Protein AF-A0A957HIB3-F1 (afdb_monomer)

Mean predicted aligned error: 6.77 Å

Solvent-accessible surface area (backbone atoms only — not comparable to full-atom values): 23074 Å² total; per-residue (Å²): 86,80,35,64,48,79,49,78,46,76,41,35,94,92,53,54,43,75,49,61,43,98,76,71,80,49,52,33,64,32,60,22,37,37,30,52,65,9,29,39,39,36,28,23,27,36,40,35,18,8,5,25,82,41,59,37,91,84,81,63,48,74,47,74,10,15,31,36,31,40,57,87,63,65,95,88,56,86,56,47,29,42,39,35,32,50,23,37,36,29,23,8,52,20,24,33,29,34,32,35,49,81,42,42,57,60,35,43,82,41,65,39,32,29,42,78,22,73,33,33,27,37,36,29,48,51,45,72,92,59,55,27,60,56,60,31,69,46,69,61,38,54,60,44,69,30,40,32,33,76,38,36,42,38,30,24,61,8,38,44,36,40,36,51,45,27,27,42,25,27,25,63,53,21,33,40,36,18,20,70,61,2,34,36,41,34,58,27,36,93,92,31,38,25,35,40,28,13,73,81,72,39,69,88,43,23,10,22,24,40,38,17,54,28,9,40,31,40,35,27,22,27,35,44,34,15,18,10,24,87,70,86,60,100,64,43,15,28,30,36,40,59,32,57,44,90,96,54,58,31,38,43,28,55,22,36,44,29,43,17,60,18,22,52,31,34,33,15,34,45,43,40,41,33,48,48,73,43,73,32,38,36,43,80,28,70,30,37,27,35,37,36,33,38,42,92,93,68,48,86,11,42,49,73,44,51,29,66,44,61,40,45,52,59,52,66,29,42,35,40,34,71,74,17,44,33,31,37,62,92,24,40,43,36,34,27,41,46,19,30,41,25,18,42,69,82,15,36,47,31,30,54,38,9,36,40,42,29,49,30,35,80,92,28,38,17,36,38,36,21,74,79,72,78,50,60,40,41,12,50,24,37,39,34,32,32,36,38,36,40,33,31,18,25,36,35,31,19,5,28,31,25,33,36,34,44,32,22,31,34,44,38,28,56,24,39,31,26,36,6,48,30,23,17,28,36,33,42,62,44,70,79,47,55,42,40,40,31,62,24,33,29,24,71,25,65,44,30,21,35,34,34,62,24,88,60,66,32,42,41,27,38,30,24,15,74,30,58,62,21,27,12,76,80,43,92,22,81,13,30,22,36,44,67,42,63,45,45,82,59,48,30,63,60,84,70,65,74,75,49,72,80,76,80,80,71,89,83,83,86,86,131

Radius of gyration: 29.53 Å; Cα contacts (8 Å, |Δi|>4): 1724; chains: 1; bounding box: 70×35×91 Å

pLDDT: mean 91.03, std 12.32, range [32.72, 98.94]

Sequence (512 aa):
IIVEGKIVAIGTAVSAITFTSVTDSGPGEWPGFLFWDGVGHFEHVAIRNGGEVVLDPINGWPRSGANINVSYIPPDLNNSNLILRDVQIQGSNGFGMSLPTNLFNQSELDNVTFTENITNRVQLITSVSFPITTNVTLSAQPGLEGYEFEGGLVMDTGTLILEPGVTLFCASEAGIVMQNGGHLTAVGTPENPITFTTVTDTAVNRWGGIFFWDGSAELVNTRIRFAGADVGQQAVSALHVYEVPDGQESILENSVIEGSGGYVIAVEVDNLHQLRLQNNQFINNAMNRILLLPDIDGGDGRLAGSANLPGQQGLESYELLAPGLAVPTGMTLTVGSGATMMSGSGVGLRIAGGHLEAVGTQNAPVQFTSVADSGLGEWSGLQLGEGTAVFDHAEVRFGVDNLVVSGTAVSLQNSQIHSASSNGILVNSNGTPAFTIANSCVFNNGGAGVRNENATQIDARNVWWGDASGPSGIGPGSGDALVGNALFEPWLEDDLCMAISYRLYLPGVLNR

Nearest PDB structures (foldseek):
  8jle-assembly1_A  TM=2.235E-01  e=7.142E+00  Homo sapiens

Structure (mmCIF, N/CA/C/O backbone):
data_AF-A0A957HIB3-F1
#
_entry.id   AF-A0A957HIB3-F1
#
loop_
_atom_site.group_PDB
_atom_site.id
_atom_site.type_symbol
_atom_site.label_atom_id
_atom_site.label_alt_id
_atom_site.label_comp_id
_atom_site.label_asym_id
_atom_site.label_entity_id
_atom_site.label_seq_id
_atom_site.pdbx_PDB_ins_code
_atom_site.Cartn_x
_atom_site.Cartn_y
_atom_site.Cartn_z
_atom_site.occupancy
_atom_site.B_iso_or_equiv
_atom_site.auth_seq_id
_atom_site.auth_comp_id
_atom_site.auth_asym_id
_atom_site.auth_atom_id
_atom_site.pdbx_PDB_model_num
ATOM 1 N N . ILE A 1 1 ? -22.355 2.692 40.878 1.00 87.06 1 ILE A N 1
ATOM 2 C CA . ILE A 1 1 ? -21.645 1.816 41.843 1.00 87.06 1 ILE A CA 1
ATOM 3 C C . ILE A 1 1 ? -20.151 2.027 41.650 1.00 87.06 1 ILE A C 1
ATOM 5 O O . ILE A 1 1 ? -19.713 1.957 40.512 1.00 87.06 1 ILE A O 1
ATOM 9 N N . ILE A 1 2 ? -19.398 2.336 42.707 1.00 87.38 2 ILE A N 1
ATOM 10 C CA . ILE A 1 2 ? -17.929 2.429 42.653 1.00 87.38 2 ILE A CA 1
ATOM 11 C C . ILE A 1 2 ? -17.373 1.145 43.272 1.00 87.38 2 ILE A C 1
ATOM 13 O O . ILE A 1 2 ? -17.816 0.751 44.351 1.00 87.38 2 ILE A O 1
ATOM 17 N N . VAL A 1 3 ? -16.469 0.474 42.568 1.00 87.31 3 VAL A N 1
ATOM 18 C CA . VAL A 1 3 ? -15.857 -0.791 42.974 1.00 87.31 3 VAL A CA 1
ATOM 19 C C . VAL A 1 3 ? -14.371 -0.549 43.215 1.00 87.31 3 VAL A C 1
ATOM 21 O O . VAL A 1 3 ? -13.606 -0.447 42.263 1.00 87.31 3 VAL A O 1
ATOM 24 N N . GLU A 1 4 ? -13.994 -0.480 44.493 1.00 84.75 4 GLU A N 1
ATOM 25 C CA . GLU A 1 4 ? -12.599 -0.353 44.967 1.00 84.75 4 GLU A CA 1
ATOM 26 C C . GLU A 1 4 ? -12.013 -1.687 45.465 1.00 84.75 4 GLU A C 1
ATOM 28 O O . GLU A 1 4 ? -10.863 -1.773 45.874 1.00 84.75 4 GLU A O 1
ATOM 33 N N . GLY A 1 5 ? -12.834 -2.740 45.501 1.00 85.19 5 GLY A N 1
ATOM 34 C CA . GLY A 1 5 ? -12.460 -4.066 45.988 1.00 85.19 5 GLY A CA 1
ATOM 35 C C . GLY A 1 5 ? -12.861 -5.143 44.992 1.00 85.19 5 GLY A C 1
ATOM 36 O O . GLY A 1 5 ? -12.513 -5.081 43.822 1.00 85.19 5 GLY A O 1
ATOM 37 N N . LYS A 1 6 ? -13.630 -6.140 45.431 1.00 88.62 6 LYS A N 1
ATOM 38 C CA . LYS A 1 6 ? -14.126 -7.209 44.557 1.00 88.62 6 LYS A CA 1
ATOM 39 C C . LYS A 1 6 ? -15.646 -7.246 44.546 1.00 88.62 6 LYS A C 1
ATOM 41 O O . LYS A 1 6 ? -16.260 -7.342 45.607 1.00 88.62 6 LYS A O 1
ATOM 46 N N . ILE A 1 7 ? -16.237 -7.258 43.354 1.00 92.94 7 ILE A N 1
ATOM 47 C CA . ILE A 1 7 ? -17.645 -7.610 43.149 1.00 92.94 7 ILE A CA 1
ATOM 48 C C . ILE A 1 7 ? -17.747 -8.946 42.409 1.00 92.94 7 ILE A C 1
ATOM 50 O O . ILE A 1 7 ? -17.019 -9.202 41.453 1.00 92.94 7 ILE A O 1
ATOM 54 N N . VAL A 1 8 ? -18.641 -9.817 42.878 1.00 95.56 8 VAL A N 1
ATOM 55 C CA . VAL A 1 8 ? -18.968 -11.089 42.223 1.00 95.56 8 VAL A CA 1
ATOM 56 C C . VAL A 1 8 ? -20.482 -11.191 42.119 1.00 95.56 8 VAL A C 1
ATOM 58 O O . VAL A 1 8 ? -21.169 -11.152 43.139 1.00 95.56 8 VAL A O 1
ATOM 61 N N . ALA A 1 9 ? -20.991 -11.322 40.900 1.00 97.12 9 ALA A N 1
ATOM 62 C CA . ALA A 1 9 ? -22.404 -11.495 40.602 1.00 97.12 9 ALA A CA 1
ATOM 63 C C . ALA A 1 9 ? -22.559 -12.644 39.601 1.00 97.12 9 ALA A C 1
ATOM 65 O O . ALA A 1 9 ? -22.305 -12.481 38.415 1.00 97.12 9 ALA A O 1
ATOM 66 N N . ILE A 1 10 ? -22.957 -13.813 40.099 1.00 97.69 10 ILE A N 1
ATOM 67 C CA . ILE A 1 10 ? -23.086 -15.038 39.304 1.00 97.69 10 ILE A CA 1
ATOM 68 C C . ILE A 1 10 ? -24.551 -15.473 39.363 1.00 97.69 10 ILE A C 1
ATOM 70 O O . ILE A 1 10 ? -25.044 -15.886 40.416 1.00 97.69 10 ILE A O 1
ATOM 74 N N . GLY A 1 11 ? -25.253 -15.304 38.246 1.00 97.06 11 GLY A N 1
ATOM 75 C CA . GLY A 1 11 ? -26.613 -15.776 38.014 1.00 97.06 11 GLY A CA 1
ATOM 76 C C . GLY A 1 11 ? -26.637 -17.114 37.274 1.00 97.06 11 GLY A C 1
ATOM 77 O O . GLY A 1 11 ? -25.677 -17.878 37.278 1.00 97.06 11 GLY A O 1
ATOM 78 N N . THR A 1 12 ? -27.758 -17.402 36.617 1.00 96.75 12 THR A N 1
ATOM 79 C CA . THR A 1 12 ? -27.893 -18.531 35.678 1.00 96.75 12 THR A CA 1
ATOM 80 C C . THR A 1 12 ? -28.685 -18.091 34.451 1.00 96.75 12 THR A C 1
ATOM 82 O O . THR A 1 12 ? -29.442 -17.125 34.535 1.00 96.75 12 THR A O 1
ATOM 85 N N . ALA A 1 13 ? -28.617 -18.837 33.347 1.00 92.50 13 ALA A N 1
ATOM 86 C CA . ALA A 1 13 ? -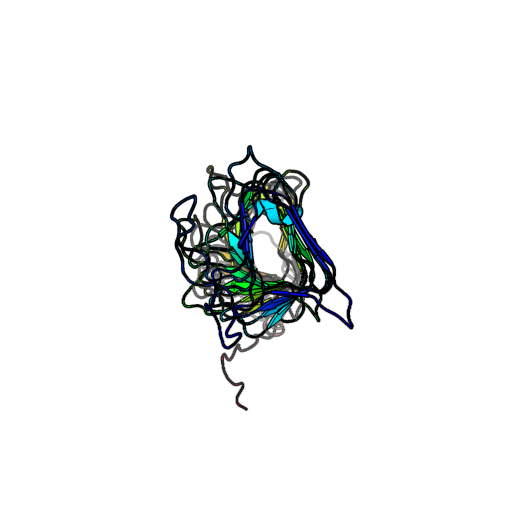29.412 -18.549 32.146 1.00 92.50 13 ALA A CA 1
ATOM 87 C C . ALA A 1 13 ? -30.931 -18.408 32.406 1.00 92.50 13 ALA A C 1
ATOM 89 O O . ALA A 1 13 ? -31.616 -17.655 31.720 1.00 92.50 13 ALA A O 1
ATOM 90 N N . VAL A 1 14 ? -31.473 -19.112 33.409 1.00 94.38 14 VAL A N 1
ATOM 91 C CA . VAL A 1 14 ? -32.900 -19.046 33.791 1.00 94.38 14 VAL A CA 1
ATOM 92 C C . VAL A 1 14 ? -33.195 -18.012 34.879 1.00 94.38 14 VAL A C 1
ATOM 94 O O . VAL A 1 14 ? -34.352 -17.716 35.167 1.00 94.38 14 VAL A O 1
ATOM 97 N N . SER A 1 15 ? -32.169 -17.501 35.551 1.00 95.31 15 SER A N 1
ATOM 98 C CA . SER A 1 15 ? -32.287 -16.576 36.679 1.00 95.31 15 SER A CA 1
ATOM 99 C C . SER A 1 15 ? -31.079 -15.650 36.681 1.00 95.31 15 SER A C 1
ATOM 101 O O . SER A 1 15 ? -30.194 -15.752 37.533 1.00 95.31 15 SER A O 1
ATOM 103 N N . ALA A 1 16 ? -31.030 -14.790 35.667 1.00 96.00 16 ALA A N 1
ATOM 104 C CA . ALA A 1 16 ? -29.983 -13.796 35.514 1.00 96.00 16 ALA A CA 1
ATOM 105 C C . ALA A 1 16 ? -30.109 -12.706 36.587 1.00 96.00 16 ALA A C 1
ATOM 107 O O . ALA A 1 16 ? -31.215 -12.328 36.989 1.00 96.00 16 ALA A O 1
ATOM 108 N N . ILE A 1 17 ? -28.975 -12.171 37.034 1.00 98.19 17 ILE A N 1
ATOM 109 C CA . ILE A 1 17 ? -28.953 -11.005 37.927 1.00 98.19 17 ILE A CA 1
ATOM 110 C C . ILE A 1 17 ? -29.141 -9.754 37.072 1.00 98.19 17 ILE A C 1
ATOM 112 O O . ILE A 1 17 ? -28.507 -9.630 36.033 1.00 98.19 17 ILE A O 1
ATOM 116 N N . THR A 1 18 ? -29.990 -8.815 37.493 1.00 97.38 18 THR A N 1
ATOM 117 C CA . THR A 1 18 ? -30.170 -7.535 36.787 1.00 97.38 18 THR A CA 1
ATOM 118 C C . THR A 1 18 ? -29.706 -6.370 37.656 1.00 97.38 18 THR A C 1
ATOM 120 O O . THR A 1 18 ? -30.171 -6.215 38.784 1.00 97.38 18 THR A O 1
ATOM 123 N N . PHE A 1 19 ? -28.818 -5.538 37.112 1.00 97.81 19 PHE A N 1
ATOM 124 C CA . PHE A 1 19 ? -28.448 -4.232 37.648 1.00 97.81 19 PHE A CA 1
ATOM 125 C C . PHE A 1 19 ? -29.095 -3.136 36.802 1.00 97.81 19 PHE A C 1
ATOM 127 O O . PHE A 1 19 ? -28.834 -3.041 35.603 1.00 97.81 19 PHE A O 1
ATOM 134 N N . THR A 1 20 ? -29.937 -2.318 37.428 1.00 96.44 20 THR A N 1
ATOM 135 C CA . THR A 1 20 ? -30.627 -1.194 36.784 1.00 96.44 20 THR A CA 1
ATOM 136 C C . THR A 1 20 ? -31.055 -0.147 37.823 1.00 96.44 20 THR A C 1
ATOM 138 O O . THR A 1 20 ? -30.871 -0.346 39.031 1.00 96.44 20 THR A O 1
ATOM 141 N N . SER A 1 21 ? -31.588 0.982 37.359 1.00 93.06 21 SER A N 1
ATOM 142 C CA . SER A 1 21 ? -32.208 2.018 38.184 1.00 93.06 21 SER A CA 1
ATOM 143 C C . SER A 1 21 ? -33.554 1.535 38.764 1.00 93.06 21 SER A C 1
ATOM 145 O O . SER A 1 21 ? -34.071 0.476 38.419 1.00 93.06 21 SER A O 1
ATOM 147 N N . VAL A 1 22 ? -34.172 2.325 39.645 1.00 93.12 22 VAL A N 1
ATOM 148 C CA . VAL A 1 22 ? -35.519 2.008 40.165 1.00 93.12 22 VAL A CA 1
ATOM 149 C C . VAL A 1 22 ? -36.594 2.102 39.074 1.00 93.12 22 VAL A C 1
ATOM 151 O O . VAL A 1 22 ? -37.612 1.418 39.157 1.00 93.12 22 VAL A O 1
ATOM 154 N N . THR A 1 23 ? -36.390 2.969 38.083 1.00 93.38 23 THR A N 1
ATOM 155 C CA . THR A 1 23 ? -37.341 3.222 36.995 1.00 93.38 23 THR A CA 1
ATOM 156 C C . THR A 1 23 ? -37.186 2.243 35.838 1.00 93.38 23 THR A C 1
ATOM 158 O O . THR A 1 23 ? -38.197 1.896 35.233 1.00 93.38 23 THR A O 1
ATOM 161 N N . ASP A 1 24 ? -35.956 1.794 35.562 1.00 94.56 24 ASP A N 1
ATOM 162 C CA . ASP A 1 24 ? -35.574 0.912 34.451 1.00 94.56 24 ASP A CA 1
ATOM 163 C C . ASP A 1 24 ? -36.243 1.308 33.123 1.00 94.56 24 ASP A C 1
ATOM 165 O O . ASP A 1 24 ? -36.769 0.460 32.401 1.00 94.56 24 ASP A O 1
ATOM 169 N N . SER A 1 25 ? -36.305 2.614 32.836 1.00 92.31 25 SER A N 1
ATOM 170 C CA . SER A 1 25 ? -37.131 3.144 31.744 1.00 92.31 25 SER A CA 1
ATOM 171 C C . SER A 1 25 ? -36.345 3.733 30.575 1.00 92.31 25 SER A C 1
ATOM 173 O O . SER A 1 25 ? -36.924 3.931 29.505 1.00 92.31 25 SER A O 1
ATOM 175 N N . GLY A 1 26 ? -35.040 3.957 30.730 1.00 91.50 26 GLY A N 1
ATOM 176 C CA . GLY A 1 26 ? -34.194 4.489 29.672 1.00 91.50 26 GLY A CA 1
ATOM 177 C C . GLY A 1 26 ? -32.754 4.796 30.094 1.00 91.50 26 GLY A C 1
ATOM 178 O O . GLY A 1 26 ? -32.389 4.631 31.257 1.00 91.50 26 GLY A O 1
ATOM 179 N N . PRO A 1 27 ? -31.921 5.241 29.142 1.00 93.75 27 PRO A N 1
ATOM 180 C CA . PRO A 1 27 ? -30.498 5.467 29.359 1.00 93.75 27 PRO A CA 1
ATOM 181 C C . PRO A 1 27 ? -30.208 6.588 30.356 1.00 93.75 27 PRO A C 1
ATOM 183 O O . PRO A 1 27 ? -30.935 7.578 30.441 1.00 93.75 27 PRO A O 1
ATOM 186 N N . GLY A 1 28 ? -29.086 6.462 31.068 1.00 90.56 28 GLY A N 1
ATOM 187 C CA . GLY A 1 28 ? -28.567 7.520 31.935 1.00 90.56 28 GLY A CA 1
ATOM 188 C C . GLY A 1 28 ? -29.319 7.693 33.254 1.00 90.56 28 GLY A C 1
ATOM 189 O O . GLY A 1 28 ? -29.125 8.697 33.930 1.00 90.56 28 GLY A O 1
ATOM 190 N N . GLU A 1 29 ? -30.153 6.729 33.645 1.00 93.56 29 GLU A N 1
ATOM 191 C CA . GLU A 1 29 ? -30.927 6.788 34.892 1.00 93.56 29 GLU A CA 1
ATOM 192 C C . GLU A 1 29 ? -30.089 6.493 36.143 1.00 93.56 29 GLU A C 1
ATOM 194 O O . GLU A 1 29 ? -30.553 6.689 37.268 1.00 93.56 29 GLU A O 1
ATOM 199 N N . TRP A 1 30 ? -28.864 5.996 35.960 1.00 93.81 30 TRP A N 1
ATOM 200 C CA . TRP A 1 30 ? -27.872 5.847 37.020 1.00 93.81 30 TRP A CA 1
ATOM 201 C C . TRP A 1 30 ? -26.436 5.858 36.460 1.00 93.81 30 TRP A C 1
ATOM 203 O O . TRP A 1 30 ? -26.230 5.574 35.278 1.00 93.81 30 TRP A O 1
ATOM 213 N N . PRO A 1 31 ? -25.398 6.108 37.283 1.00 90.25 31 PRO A N 1
ATOM 214 C CA . PRO A 1 31 ? -24.018 6.262 36.798 1.00 90.25 31 PRO A CA 1
ATOM 215 C C . PRO A 1 31 ? -23.316 5.006 36.261 1.00 90.25 31 PRO A C 1
ATOM 217 O O . PRO A 1 31 ? -22.133 5.084 35.932 1.00 90.25 31 PRO A O 1
ATOM 220 N N . GLY A 1 32 ? -23.963 3.838 36.263 1.00 93.12 32 GLY A N 1
ATOM 221 C CA . GLY A 1 32 ? -23.305 2.571 35.937 1.00 93.12 32 GLY A CA 1
ATOM 222 C C . GLY A 1 32 ? -22.301 2.098 37.001 1.00 93.12 32 GLY A C 1
ATOM 223 O O . GLY A 1 32 ? -22.285 2.561 38.155 1.00 93.12 32 GLY A O 1
ATOM 224 N N . PHE A 1 33 ? -21.451 1.151 36.616 1.00 92.00 33 PHE A N 1
ATOM 225 C CA . PHE A 1 33 ? -20.287 0.710 37.377 1.00 92.00 33 PHE A CA 1
ATOM 226 C C . PHE A 1 33 ? -19.061 1.569 37.051 1.00 92.00 33 PHE A C 1
ATOM 228 O O . PHE A 1 33 ? -18.811 1.892 35.894 1.00 92.00 33 PHE A O 1
ATOM 235 N N . LEU A 1 34 ? -18.292 1.908 38.085 1.00 88.44 34 LEU A N 1
ATOM 236 C CA . LEU A 1 34 ? -16.938 2.440 37.987 1.00 88.44 34 LEU A CA 1
ATOM 237 C C . LEU A 1 34 ? -16.006 1.497 38.744 1.00 88.44 34 LEU A C 1
ATOM 239 O O . LEU A 1 34 ? -16.150 1.359 39.957 1.00 88.44 34 LEU A O 1
ATOM 243 N N . PHE A 1 35 ? -15.071 0.872 38.043 1.00 85.81 35 PHE A N 1
ATOM 244 C CA . PHE A 1 35 ? -13.988 0.092 38.628 1.00 85.81 35 PHE A CA 1
ATOM 245 C C . PHE A 1 35 ? -12.785 1.005 38.829 1.00 85.81 35 PHE A C 1
ATOM 247 O O . PHE A 1 35 ? -12.262 1.574 37.870 1.00 85.81 35 PHE A O 1
ATOM 254 N N . TRP A 1 36 ? -12.392 1.167 40.090 1.00 79.31 36 TRP A N 1
ATOM 255 C CA . TRP A 1 36 ? -11.261 1.982 40.509 1.00 79.31 36 TRP A CA 1
ATOM 256 C C . TRP A 1 36 ? -10.377 1.137 41.421 1.00 79.31 36 TRP A C 1
ATOM 258 O O . TRP A 1 36 ? -10.671 1.008 42.602 1.00 79.31 36 TRP A O 1
ATOM 268 N N . ASP A 1 37 ? -9.344 0.506 40.862 1.00 76.44 37 ASP A N 1
ATOM 269 C CA . ASP A 1 37 ? -8.496 -0.483 41.558 1.00 76.44 37 ASP A CA 1
ATOM 270 C C . ASP A 1 37 ? -9.254 -1.748 42.030 1.00 76.44 37 ASP A C 1
ATOM 272 O O . ASP A 1 37 ? -8.768 -2.540 42.836 1.00 76.44 37 ASP A O 1
ATOM 276 N N . GLY A 1 38 ? -10.465 -1.963 41.506 1.00 78.56 38 GLY A N 1
ATOM 277 C CA . GLY A 1 38 ? -11.331 -3.083 41.856 1.00 78.56 38 GLY A CA 1
ATOM 278 C C . GLY A 1 38 ? -11.477 -4.124 40.746 1.00 78.56 38 GLY A C 1
ATOM 279 O O . GLY A 1 38 ? -11.381 -3.817 39.561 1.00 78.56 38 GLY A O 1
ATOM 280 N N . VAL A 1 39 ? -11.799 -5.359 41.131 1.00 85.88 39 VAL A N 1
ATOM 281 C CA . VAL A 1 39 ? -12.079 -6.484 40.223 1.00 85.88 39 VAL A CA 1
ATOM 282 C C . VAL A 1 39 ? -13.567 -6.821 40.170 1.00 85.88 39 VAL A C 1
ATOM 284 O O . VAL A 1 39 ? -14.284 -6.733 41.175 1.00 85.88 39 VAL A O 1
ATOM 287 N N . GLY A 1 40 ? -14.032 -7.278 39.010 1.00 89.81 40 GLY A N 1
ATOM 288 C CA . GLY A 1 40 ? -15.401 -7.739 38.795 1.00 89.81 40 GLY A CA 1
ATOM 289 C C . GLY A 1 40 ? -15.454 -9.134 38.185 1.00 89.81 40 GLY A C 1
ATOM 290 O O . GLY A 1 40 ? -14.696 -9.444 37.275 1.00 89.81 40 GLY A O 1
ATOM 291 N N . HIS A 1 41 ? -16.368 -9.970 38.673 1.00 94.75 41 HIS A N 1
ATOM 292 C CA . HIS A 1 41 ? -16.753 -11.214 38.008 1.00 94.75 41 HIS A CA 1
ATOM 293 C C . HIS A 1 41 ? -18.275 -11.255 37.864 1.00 94.75 41 HIS A C 1
ATOM 295 O O . HIS A 1 41 ? -18.992 -11.341 38.865 1.00 94.75 41 HIS A O 1
ATOM 301 N N . PHE A 1 42 ? -18.744 -11.176 36.623 1.00 97.50 42 PHE A N 1
ATOM 302 C CA . PHE A 1 42 ? -20.148 -11.224 36.247 1.00 97.50 42 PHE A CA 1
ATOM 303 C C . PHE A 1 42 ? -20.394 -12.430 35.344 1.00 97.50 42 PHE A C 1
ATOM 305 O O . PHE A 1 42 ? -19.758 -12.558 34.302 1.00 97.50 42 PHE A O 1
ATOM 312 N N . GLU A 1 43 ? -21.332 -13.286 35.737 1.00 97.94 43 GLU A N 1
ATOM 313 C CA . GLU A 1 43 ? -21.763 -14.445 34.955 1.00 97.94 43 GLU A CA 1
ATOM 314 C C . GLU A 1 43 ? -23.295 -14.477 34.907 1.00 97.94 43 GLU A C 1
ATOM 316 O O . GLU A 1 43 ? -23.936 -14.403 35.958 1.00 97.94 43 GLU A O 1
ATOM 321 N N . HIS A 1 44 ? -23.897 -14.530 33.714 1.00 98.06 44 HIS A N 1
ATOM 322 C CA . HIS A 1 44 ? -25.352 -14.421 33.518 1.00 98.06 44 HIS A CA 1
ATOM 323 C C . HIS A 1 44 ? -25.962 -13.170 34.180 1.00 98.06 44 HIS A C 1
ATOM 325 O O . HIS A 1 44 ? -26.834 -13.247 35.059 1.00 98.06 44 HIS A O 1
ATOM 331 N N . VAL A 1 45 ? -25.485 -11.996 33.763 1.00 98.44 45 VAL A N 1
ATOM 332 C CA . VAL A 1 45 ? -25.877 -10.697 34.330 1.00 98.44 45 VAL A CA 1
ATOM 333 C C . VAL A 1 45 ? -26.399 -9.764 33.244 1.00 98.44 45 VAL A C 1
ATOM 335 O O . VAL A 1 45 ? -25.797 -9.647 32.188 1.00 98.44 45 VAL A O 1
ATOM 338 N N . ALA A 1 46 ? -27.480 -9.039 33.518 1.00 97.62 46 ALA A N 1
ATOM 339 C CA . ALA A 1 46 ? -27.925 -7.905 32.720 1.00 97.62 46 ALA A CA 1
ATOM 340 C C . ALA A 1 46 ? -27.591 -6.590 33.437 1.00 97.62 46 ALA A C 1
ATOM 342 O O . ALA A 1 46 ? -27.933 -6.408 34.604 1.00 97.62 46 ALA A O 1
ATOM 343 N N . ILE A 1 47 ? -26.947 -5.661 32.741 1.00 97.94 47 ILE A N 1
ATOM 344 C CA . ILE A 1 47 ? -26.663 -4.303 33.205 1.00 97.94 47 ILE A CA 1
ATOM 345 C C . ILE A 1 47 ? -27.380 -3.359 32.247 1.00 97.94 47 ILE A C 1
ATOM 347 O O . ILE A 1 47 ? -27.068 -3.336 31.055 1.00 97.94 47 ILE A O 1
ATOM 351 N N . ARG A 1 48 ? -28.363 -2.616 32.759 1.00 97.31 48 ARG A N 1
ATOM 352 C CA . ARG A 1 48 ? -29.277 -1.810 31.942 1.00 97.31 48 ARG A CA 1
ATOM 353 C C . ARG A 1 48 ? -29.270 -0.346 32.335 1.00 97.31 48 ARG A C 1
ATOM 355 O O . ARG A 1 48 ? -29.125 -0.033 33.517 1.00 97.31 48 ARG A O 1
ATOM 362 N N . ASN A 1 49 ? -29.531 0.524 31.360 1.00 96.25 49 ASN A N 1
ATOM 363 C CA . ASN A 1 49 ? -30.034 1.881 31.589 1.00 96.25 49 ASN A CA 1
ATOM 364 C C . ASN A 1 49 ? -29.103 2.780 32.427 1.00 96.25 49 ASN A C 1
ATOM 366 O O . ASN A 1 49 ? -29.536 3.723 33.090 1.00 96.25 49 ASN A O 1
ATOM 370 N N . GLY A 1 50 ? -27.805 2.469 32.425 1.00 93.31 50 GLY A N 1
ATOM 371 C CA . GLY A 1 50 ? -26.771 3.227 33.117 1.00 93.31 50 GLY A CA 1
ATOM 372 C C . GLY A 1 50 ? -26.151 4.312 32.238 1.00 93.31 50 GLY A C 1
ATOM 373 O O . GLY A 1 50 ? -26.687 4.691 31.193 1.00 93.31 50 GLY A O 1
ATOM 374 N N . GLY A 1 51 ? -24.999 4.822 32.673 1.00 90.56 51 GLY A N 1
ATOM 375 C CA . GLY A 1 51 ? -24.263 5.836 31.925 1.00 90.56 51 GLY A CA 1
ATOM 376 C C . GLY A 1 51 ? -24.675 7.281 32.197 1.00 90.56 51 GLY A C 1
ATOM 377 O O . GLY A 1 51 ? -24.488 8.134 31.335 1.00 90.56 51 GLY A O 1
ATOM 378 N N . GLU A 1 52 ? -25.246 7.590 33.364 1.00 89.56 52 GLU A N 1
ATOM 379 C CA . GLU A 1 52 ? -25.483 8.986 33.754 1.00 89.56 52 GLU A CA 1
ATOM 380 C C . GLU A 1 52 ? -24.182 9.797 33.610 1.00 89.56 52 GLU A C 1
ATOM 382 O O . GLU A 1 52 ? -23.128 9.389 34.112 1.00 89.56 52 GLU A O 1
ATOM 387 N N . VAL A 1 53 ? -24.248 10.933 32.905 1.00 76.56 53 VAL A N 1
ATOM 388 C CA . VAL A 1 53 ? -23.084 11.797 32.661 1.00 76.56 53 VAL A CA 1
ATOM 389 C C . VAL A 1 53 ? -22.766 12.561 33.938 1.00 76.56 53 VAL A C 1
ATOM 391 O O . VAL A 1 53 ? -23.193 13.694 34.154 1.00 76.56 53 VAL A O 1
ATOM 394 N N . VAL A 1 54 ? -22.016 11.897 34.806 1.00 77.31 54 VAL A N 1
ATOM 395 C CA . VAL A 1 54 ? -21.455 12.458 36.029 1.00 77.31 54 VAL A CA 1
ATOM 396 C C . VAL A 1 54 ? -19.950 12.629 35.869 1.00 77.31 54 VAL A C 1
ATOM 398 O O . VAL A 1 54 ? -19.303 11.922 35.091 1.00 77.31 54 VAL A O 1
ATOM 401 N N . LEU A 1 55 ? -19.378 13.562 36.628 1.00 76.50 55 LEU A N 1
ATOM 402 C CA . LEU A 1 55 ? -17.931 13.603 36.801 1.00 76.50 55 LEU A CA 1
ATOM 403 C C . LEU A 1 55 ? -17.500 12.354 37.574 1.00 76.50 55 LEU A C 1
ATOM 405 O O . LEU A 1 55 ? -18.160 11.939 38.531 1.00 76.50 55 LEU A O 1
ATOM 409 N N . ASP A 1 56 ? -16.395 11.755 37.156 1.00 67.75 56 ASP A N 1
ATOM 410 C CA . ASP A 1 56 ? -15.686 10.758 37.932 1.00 67.75 56 ASP A CA 1
ATOM 411 C C . ASP A 1 56 ? -15.350 11.385 39.297 1.00 67.75 56 ASP A C 1
ATOM 413 O O . ASP A 1 56 ? -14.673 12.416 39.366 1.00 67.75 56 ASP A O 1
ATOM 417 N N . PRO A 1 57 ? -15.858 10.809 40.397 1.00 66.56 57 PRO A N 1
ATOM 418 C CA . PRO A 1 57 ? -15.711 11.391 41.723 1.00 66.56 57 PRO A CA 1
ATOM 419 C C . PRO A 1 57 ? -14.262 11.391 42.228 1.00 66.56 57 PRO 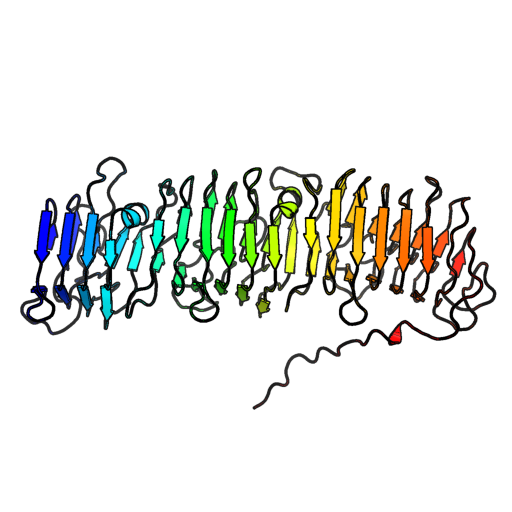A C 1
ATOM 421 O O . PRO A 1 57 ? -13.997 12.004 43.260 1.00 66.56 57 PRO A O 1
ATOM 424 N N . ILE A 1 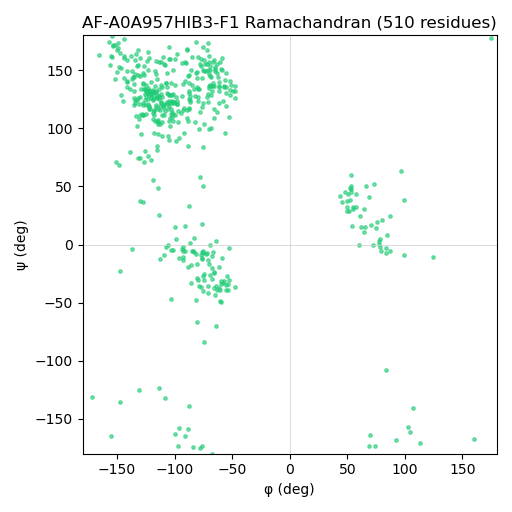58 ? -13.344 10.710 41.537 1.00 67.25 58 ILE A N 1
ATOM 425 C CA . ILE A 1 58 ? -11.968 10.510 41.980 1.00 67.25 58 ILE A CA 1
ATOM 426 C C . ILE A 1 58 ? -11.009 11.430 41.228 1.00 67.25 58 ILE A C 1
ATOM 428 O O . ILE A 1 58 ? -10.187 12.100 41.851 1.00 67.25 58 ILE A O 1
ATOM 432 N N . ASN A 1 59 ? -11.130 11.508 39.903 1.00 67.00 59 ASN A N 1
ATOM 433 C CA . ASN A 1 59 ? -10.243 12.325 39.066 1.00 67.00 59 ASN A CA 1
ATOM 434 C C . ASN A 1 59 ? -10.932 13.571 38.463 1.00 67.00 59 ASN A C 1
ATOM 436 O O . ASN A 1 59 ? -10.250 14.433 37.912 1.00 67.00 59 ASN A O 1
ATOM 440 N N . GLY A 1 60 ? -12.256 13.701 38.595 1.00 69.44 60 GLY A N 1
ATOM 441 C CA . GLY A 1 60 ? -13.031 14.843 38.110 1.00 69.44 60 GLY A CA 1
ATOM 442 C C . GLY A 1 60 ? -13.302 14.861 36.602 1.00 69.44 60 GLY A C 1
ATOM 443 O O . GLY A 1 60 ? -13.901 15.826 36.129 1.00 69.44 60 GLY A O 1
ATOM 444 N N . TRP A 1 61 ? -12.893 13.838 35.845 1.00 67.94 61 TRP A N 1
ATOM 445 C CA . TRP A 1 61 ? -13.140 13.744 34.403 1.00 67.94 61 TRP A CA 1
ATOM 446 C C . TRP A 1 61 ? -14.563 13.249 34.113 1.00 67.94 61 TRP A C 1
ATOM 448 O O . TRP A 1 61 ? -15.083 12.417 34.851 1.00 67.94 61 TRP A O 1
ATOM 458 N N . PRO A 1 62 ? -15.244 13.742 33.067 1.00 66.19 62 PRO A N 1
ATOM 459 C CA . PRO A 1 62 ? -16.571 13.246 32.713 1.00 66.19 62 PRO A CA 1
ATOM 460 C C . PRO A 1 62 ? -16.519 11.756 32.346 1.00 66.19 62 PRO A C 1
ATOM 462 O O . PRO A 1 62 ? -15.644 11.325 31.599 1.00 66.19 62 PRO A O 1
ATOM 465 N N . ARG A 1 63 ? -17.471 10.962 32.852 1.00 72.31 63 ARG A N 1
ATOM 466 C CA . ARG A 1 63 ? -17.609 9.556 32.443 1.00 72.31 63 ARG A CA 1
ATOM 467 C C . ARG A 1 63 ? -18.101 9.451 30.999 1.00 72.31 63 ARG A C 1
ATOM 469 O O . ARG A 1 63 ? -18.906 10.266 30.556 1.00 72.31 63 ARG A O 1
ATOM 476 N N . SER A 1 64 ? -17.707 8.375 30.319 1.00 73.00 64 SER A N 1
ATOM 477 C CA . SER A 1 64 ? -18.015 8.059 28.908 1.00 73.00 64 SER A CA 1
ATOM 478 C C . SER A 1 64 ? -19.503 7.819 28.579 1.00 73.00 64 SER A C 1
ATOM 480 O O . SER A 1 64 ? -19.853 7.435 27.464 1.00 73.00 64 SER A O 1
ATOM 482 N N . GLY A 1 65 ? -20.395 7.974 29.561 1.00 87.12 65 GLY A N 1
ATOM 483 C CA . GLY A 1 65 ? -21.791 7.559 29.446 1.00 87.12 65 GLY A CA 1
ATOM 484 C C . GLY A 1 65 ? -21.980 6.038 29.429 1.00 87.12 65 GLY A C 1
ATOM 485 O O . GLY A 1 65 ? -23.049 5.574 29.039 1.00 87.12 65 GLY A O 1
ATOM 486 N N . ALA A 1 66 ? -20.972 5.259 29.845 1.00 92.50 66 ALA A N 1
ATOM 487 C CA . ALA A 1 66 ? -21.040 3.801 29.814 1.00 92.50 66 ALA A CA 1
ATOM 488 C C . ALA A 1 66 ? -21.691 3.145 31.032 1.00 92.50 66 ALA A C 1
ATOM 490 O O . ALA A 1 66 ? -21.570 3.626 32.163 1.00 92.50 66 ALA A O 1
ATOM 491 N N . ASN A 1 67 ? -22.318 1.983 30.808 1.00 94.00 67 ASN A N 1
ATOM 492 C CA . ASN A 1 67 ? -22.795 1.110 31.885 1.00 94.00 67 ASN A CA 1
ATOM 493 C C . ASN A 1 67 ? -21.642 0.572 32.735 1.00 94.00 67 ASN A C 1
ATOM 495 O O . ASN A 1 67 ? -21.804 0.413 33.946 1.00 94.00 67 ASN A O 1
ATOM 499 N N . ILE A 1 68 ? -20.496 0.287 32.117 1.00 93.38 68 ILE A N 1
ATOM 500 C CA . ILE A 1 68 ? -19.283 -0.168 32.797 1.00 93.38 68 ILE A CA 1
ATOM 501 C C . ILE A 1 68 ? -18.137 0.767 32.423 1.00 93.38 68 ILE A C 1
ATOM 503 O O . ILE A 1 68 ? -17.773 0.876 31.259 1.00 93.38 68 ILE A O 1
ATOM 507 N N . ASN A 1 69 ? -17.549 1.416 33.420 1.00 89.50 69 ASN A N 1
ATOM 508 C CA . ASN A 1 69 ? -16.332 2.199 33.270 1.00 89.50 69 ASN A CA 1
ATOM 509 C C . ASN A 1 69 ? -15.240 1.534 34.103 1.00 89.50 69 ASN A C 1
ATOM 511 O O . ASN A 1 69 ? -15.422 1.319 35.302 1.00 89.50 69 ASN A O 1
ATOM 515 N N . VAL A 1 70 ? -14.108 1.234 33.488 1.00 85.50 70 VAL A N 1
ATOM 516 C CA . VAL A 1 70 ? -12.857 0.949 34.188 1.00 85.50 70 VAL A CA 1
ATOM 517 C C . VAL A 1 70 ? -12.035 2.220 34.098 1.00 85.50 70 VAL A C 1
ATOM 519 O O . VAL A 1 70 ? -11.817 2.736 33.006 1.00 85.50 70 VAL A O 1
ATOM 522 N N . SER A 1 71 ? -11.656 2.784 35.240 1.00 75.38 71 SER A N 1
ATOM 523 C CA . SER A 1 71 ? -10.922 4.045 35.238 1.00 75.38 71 SER A CA 1
ATOM 524 C C . SER A 1 71 ? -9.487 3.862 34.749 1.00 75.38 71 SER A C 1
ATOM 526 O O . SER A 1 71 ? -8.900 2.790 34.890 1.00 75.38 71 SER A O 1
ATOM 528 N N . TYR A 1 72 ? -8.911 4.945 34.226 1.00 64.31 72 TYR A N 1
ATOM 529 C CA . TYR A 1 72 ? -7.476 5.083 34.021 1.00 64.31 72 TYR A CA 1
ATOM 530 C C . TYR A 1 72 ? -6.749 4.992 35.366 1.00 64.31 72 TYR A C 1
ATOM 532 O O . TYR A 1 72 ? -7.015 5.778 36.281 1.00 64.31 72 TYR A O 1
ATOM 540 N N . ILE A 1 73 ? -5.835 4.030 35.470 1.00 55.28 73 ILE A N 1
ATOM 541 C CA . ILE A 1 73 ? -5.000 3.822 36.645 1.00 55.28 73 ILE A CA 1
ATOM 542 C C . ILE A 1 73 ? -3.529 3.961 36.216 1.00 55.28 73 ILE A C 1
ATOM 544 O O . ILE A 1 73 ? -3.148 3.374 35.200 1.00 55.28 73 ILE A O 1
ATOM 548 N N . PRO A 1 74 ? -2.693 4.736 36.936 1.00 50.28 74 PRO A N 1
ATOM 549 C CA . PRO A 1 74 ? -1.265 4.811 36.651 1.00 50.28 74 PRO A CA 1
ATOM 550 C C . PRO A 1 74 ? -0.581 3.426 36.760 1.00 50.28 74 PRO A C 1
ATOM 552 O O . PRO A 1 74 ? -1.125 2.517 37.390 1.00 50.28 74 PRO A O 1
ATOM 555 N N . PRO A 1 75 ? 0.611 3.240 36.159 1.00 51.50 75 PRO A N 1
ATOM 556 C CA . PRO A 1 75 ? 1.242 1.923 35.958 1.00 51.50 75 PRO A CA 1
ATOM 557 C C . PRO A 1 75 ? 1.517 1.086 37.223 1.00 51.50 75 PRO A C 1
ATOM 559 O O . PRO A 1 75 ? 1.893 -0.081 37.122 1.00 51.50 75 PRO A O 1
ATOM 562 N N . ASP A 1 76 ? 1.391 1.674 38.410 1.00 49.09 76 ASP A N 1
ATOM 563 C CA . ASP A 1 76 ? 1.707 1.097 39.715 1.00 49.09 76 ASP A CA 1
ATOM 564 C C . ASP A 1 76 ? 0.521 0.408 40.421 1.00 49.09 76 ASP A C 1
ATOM 566 O O . ASP A 1 76 ? 0.724 -0.248 41.444 1.00 49.09 76 ASP A O 1
ATOM 570 N N . LEU A 1 77 ? -0.695 0.477 39.868 1.00 50.16 77 LEU A N 1
ATOM 571 C CA . LEU A 1 77 ? -1.921 -0.084 40.459 1.00 50.16 77 LEU A CA 1
ATOM 572 C C . LEU A 1 77 ? -2.632 -1.018 39.450 1.00 50.16 77 LEU A C 1
ATOM 574 O O . LEU A 1 77 ? -3.670 -0.721 38.865 1.00 50.16 77 LEU A O 1
ATOM 578 N N . ASN A 1 78 ? -2.022 -2.181 39.214 1.00 53.94 78 ASN A N 1
ATOM 579 C CA . ASN A 1 78 ? -2.365 -3.130 38.141 1.00 53.94 78 ASN A CA 1
ATOM 580 C C . ASN A 1 78 ? -3.456 -4.170 38.491 1.00 53.94 78 ASN A C 1
ATOM 582 O O . ASN A 1 78 ? -3.391 -5.302 38.013 1.00 53.94 78 ASN A O 1
ATOM 586 N N . ASN A 1 79 ? -4.449 -3.843 39.323 1.00 58.47 79 ASN A N 1
ATOM 587 C CA . ASN A 1 79 ? -5.370 -4.869 39.842 1.00 58.47 79 ASN A CA 1
ATOM 588 C C . ASN A 1 79 ? -6.793 -4.846 39.266 1.00 58.47 79 ASN A C 1
ATOM 590 O O . ASN A 1 79 ? -7.580 -5.711 39.641 1.00 58.47 79 ASN A O 1
ATOM 594 N N . SER A 1 80 ? -7.160 -3.914 38.379 1.00 61.88 80 SER A N 1
ATOM 595 C CA . SER A 1 80 ? -8.531 -3.873 37.839 1.00 61.88 80 SER A CA 1
ATOM 596 C C . SER A 1 80 ? -8.727 -4.855 36.683 1.00 61.88 80 SER A C 1
ATOM 598 O O . SER A 1 80 ? -8.293 -4.607 35.565 1.00 61.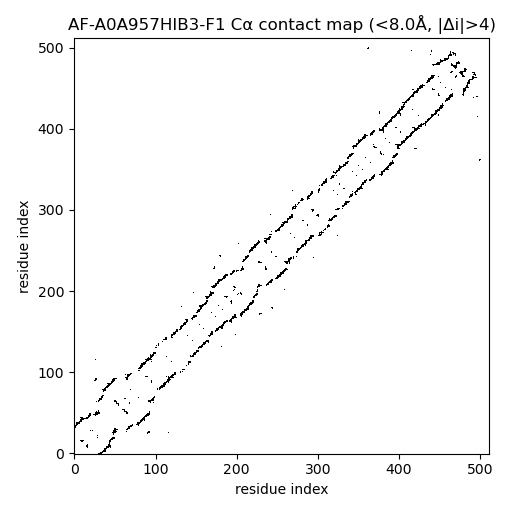88 80 SER A O 1
ATOM 600 N N . ASN A 1 81 ? -9.427 -5.957 36.954 1.00 75.94 81 ASN A N 1
ATOM 601 C CA . ASN A 1 81 ? -9.770 -7.002 35.989 1.00 75.94 81 ASN A CA 1
ATOM 602 C C . ASN A 1 81 ? -11.291 -7.241 35.987 1.00 75.94 81 ASN A C 1
ATOM 604 O O . ASN A 1 81 ? -11.903 -7.360 37.057 1.00 75.94 81 ASN A O 1
ATOM 608 N N . LEU A 1 82 ? -11.888 -7.326 34.795 1.00 88.12 82 LEU A N 1
ATOM 609 C CA . LEU A 1 82 ? -13.276 -7.720 34.587 1.00 88.12 82 LEU A CA 1
ATOM 610 C C . LEU A 1 82 ? -13.386 -9.075 33.895 1.00 88.12 82 LEU A C 1
ATOM 612 O O . LEU A 1 82 ? -12.972 -9.224 32.755 1.00 88.12 82 LEU A O 1
ATOM 616 N N . ILE A 1 83 ? -14.059 -10.023 34.540 1.00 91.62 83 ILE A N 1
ATOM 617 C CA . ILE A 1 83 ? -14.526 -11.258 33.907 1.00 91.62 83 ILE A CA 1
ATOM 618 C C . ILE A 1 83 ? -16.019 -11.094 33.628 1.00 91.62 83 ILE A C 1
ATOM 620 O O . ILE A 1 83 ? -16.810 -10.993 34.571 1.00 91.62 83 ILE A O 1
ATOM 624 N N . LEU A 1 84 ? -16.397 -11.052 32.353 1.00 95.44 84 LEU A N 1
ATOM 625 C CA . LEU A 1 84 ? -17.772 -10.945 31.872 1.00 95.44 84 LEU A CA 1
ATOM 626 C C . LEU A 1 84 ? -18.113 -12.187 31.044 1.00 95.44 84 LEU A C 1
ATOM 628 O O . LEU A 1 84 ? -17.592 -12.354 29.945 1.00 95.44 84 LEU A O 1
ATOM 632 N N . ARG A 1 85 ? -19.002 -13.037 31.565 1.00 96.94 85 ARG A N 1
ATOM 633 C CA . ARG A 1 85 ? -19.497 -14.244 30.888 1.00 96.94 85 ARG A CA 1
ATOM 634 C C . ARG A 1 85 ? -21.013 -14.209 30.767 1.00 96.94 85 ARG A C 1
ATOM 636 O O . ARG A 1 85 ? -21.705 -14.025 31.768 1.00 96.94 85 ARG A O 1
ATOM 643 N N . ASP A 1 86 ? -21.549 -14.353 29.560 1.00 97.75 86 ASP A N 1
ATOM 644 C CA . ASP A 1 86 ? -23.000 -14.295 29.319 1.00 97.75 86 ASP A CA 1
ATOM 645 C C . ASP A 1 86 ? -23.645 -13.016 29.898 1.00 97.75 86 ASP A C 1
ATOM 647 O O . ASP A 1 86 ? -24.670 -13.053 30.593 1.00 97.75 86 ASP A O 1
ATOM 651 N N . VAL A 1 87 ? -23.002 -11.869 29.671 1.00 98.38 87 VAL A N 1
ATOM 652 C CA . VAL A 1 87 ? -23.440 -10.569 30.199 1.00 98.38 87 VAL A CA 1
ATOM 653 C C . VAL A 1 87 ? -24.197 -9.790 29.127 1.00 98.38 87 VAL A C 1
ATOM 655 O O . VAL A 1 87 ? -23.770 -9.728 27.984 1.00 98.38 87 VAL A O 1
ATOM 658 N N . GLN A 1 88 ? -25.306 -9.148 29.487 1.00 98.06 88 GLN A N 1
ATOM 659 C CA . GLN A 1 88 ? -26.027 -8.215 28.620 1.00 98.06 88 GLN A CA 1
ATOM 660 C C . GLN A 1 88 ? -25.772 -6.779 29.072 1.00 98.06 88 GLN A C 1
ATOM 662 O O . GLN A 1 88 ? -26.094 -6.423 30.205 1.00 98.06 88 GLN A O 1
ATOM 667 N N . ILE A 1 89 ? -25.231 -5.948 28.187 1.00 98.06 89 ILE A N 1
ATOM 668 C CA . ILE A 1 89 ? -25.041 -4.513 28.396 1.00 98.06 89 ILE A CA 1
ATOM 669 C C . ILE A 1 89 ? -26.027 -3.770 27.499 1.00 98.06 89 ILE A C 1
ATOM 671 O O . ILE A 1 89 ? -25.917 -3.806 26.268 1.00 98.06 89 ILE A O 1
ATOM 675 N N . GLN A 1 90 ? -27.005 -3.117 28.127 1.00 97.50 90 GLN A N 1
ATOM 676 C CA . GLN A 1 90 ? -28.130 -2.514 27.423 1.00 97.50 90 GLN A CA 1
ATOM 677 C C . GLN A 1 90 ? -28.410 -1.075 27.853 1.00 97.50 90 GLN A C 1
ATOM 679 O O . GLN A 1 90 ? -28.293 -0.736 29.034 1.00 97.50 90 GLN A O 1
ATOM 684 N N . GLY A 1 91 ? -28.849 -0.241 26.910 1.00 96.25 91 GLY A N 1
ATOM 685 C CA . GLY A 1 91 ? -29.421 1.067 27.226 1.00 96.25 91 GLY A CA 1
ATOM 686 C C . GLY A 1 91 ? -28.438 2.045 27.870 1.00 96.25 91 GLY A C 1
ATOM 687 O O . GLY A 1 91 ? -28.848 2.843 28.702 1.00 96.25 91 GLY A O 1
ATOM 688 N N . SER A 1 92 ? -27.138 1.982 27.576 1.00 95.50 92 SER A N 1
ATOM 689 C CA . SER A 1 92 ? -26.195 3.012 28.035 1.00 95.50 92 SER A CA 1
ATOM 690 C C . SER A 1 92 ? -26.440 4.354 27.345 1.00 95.50 92 SER A C 1
ATOM 692 O O . SER A 1 92 ? -26.711 4.398 26.146 1.00 95.50 92 SER A O 1
ATOM 694 N N . ASN A 1 93 ? -26.253 5.460 28.071 1.00 94.69 93 ASN A N 1
ATOM 695 C CA . ASN A 1 93 ? -26.305 6.833 27.538 1.00 94.69 93 ASN A CA 1
ATOM 696 C C . ASN A 1 93 ? -25.047 7.243 26.731 1.00 94.69 93 ASN A C 1
ATOM 698 O O . ASN A 1 93 ? -24.775 8.425 26.533 1.00 94.69 93 ASN A O 1
ATOM 702 N N . GLY A 1 94 ? -24.257 6.270 26.292 1.00 93.31 94 GLY A N 1
ATOM 703 C CA . GLY A 1 94 ? -23.001 6.434 25.574 1.00 93.31 94 GLY A CA 1
ATOM 704 C C . GLY A 1 94 ? -22.533 5.070 25.078 1.00 93.31 94 GLY A C 1
ATOM 705 O O . GLY A 1 94 ? -23.329 4.306 24.526 1.00 93.31 94 GLY A O 1
ATOM 706 N N . PHE A 1 95 ? -21.265 4.750 25.318 1.00 94.50 95 PHE A N 1
ATOM 707 C CA . PHE A 1 95 ? -20.701 3.423 25.049 1.00 94.50 95 PHE A CA 1
ATOM 708 C C . PHE A 1 95 ? -21.315 2.348 25.949 1.00 94.50 95 PHE A C 1
ATOM 710 O O . PHE A 1 95 ? -21.802 2.653 27.027 1.00 94.50 95 PHE A O 1
ATOM 717 N N . GLY A 1 96 ? -21.256 1.070 25.576 1.00 95.50 96 GLY A N 1
ATOM 718 C CA . GLY A 1 96 ? -21.642 0.009 26.516 1.00 95.50 96 GLY A CA 1
ATOM 719 C C . GLY A 1 96 ? -20.619 -0.145 27.650 1.00 95.50 96 GLY A C 1
ATOM 720 O O . GLY A 1 96 ? -20.967 -0.283 28.827 1.00 95.50 96 GLY A O 1
ATOM 721 N N . MET A 1 97 ? -19.337 -0.075 27.287 1.00 93.56 97 MET A N 1
ATOM 722 C CA . MET A 1 97 ? -18.203 -0.193 28.200 1.00 93.56 97 MET A CA 1
ATOM 723 C C . MET A 1 97 ? -17.094 0.788 27.806 1.00 93.56 97 MET A C 1
ATOM 725 O O . MET A 1 97 ? -16.922 1.077 26.625 1.00 93.56 97 MET A O 1
ATOM 729 N N . SER A 1 98 ? -16.330 1.268 28.784 1.00 90.75 98 SER A N 1
ATOM 730 C CA . SER A 1 98 ? -15.122 2.072 28.581 1.00 90.75 98 SER A CA 1
ATOM 731 C C . SER A 1 98 ? -14.008 1.578 29.502 1.00 90.75 98 SER A C 1
ATOM 733 O O . SER A 1 98 ? -14.263 1.329 30.683 1.00 90.75 98 SER A O 1
ATOM 735 N N . LEU A 1 99 ? -12.803 1.375 28.967 1.00 87.75 99 LEU A N 1
ATOM 736 C CA . LEU A 1 99 ? -11.639 0.912 29.727 1.00 87.75 99 LEU A CA 1
ATOM 737 C C . LEU A 1 99 ? -10.305 1.301 29.068 1.00 87.75 99 LEU A C 1
ATOM 739 O O . LEU A 1 99 ? -10.244 1.441 27.846 1.00 87.75 99 LEU A O 1
ATOM 743 N N . PRO A 1 100 ? -9.214 1.420 29.844 1.00 82.81 100 PRO A N 1
ATOM 744 C CA . PRO A 1 100 ? -7.867 1.585 29.311 1.00 82.81 100 PRO A CA 1
ATOM 745 C C . PRO A 1 100 ? -7.430 0.396 28.460 1.00 82.81 100 PRO A C 1
ATOM 747 O O . PRO A 1 100 ? -7.605 -0.762 28.842 1.00 82.81 100 PRO A O 1
ATOM 750 N N . THR A 1 101 ? -6.803 0.685 27.324 1.00 79.81 101 THR A N 1
ATOM 751 C CA . THR A 1 101 ? -6.402 -0.344 26.349 1.00 79.81 101 THR A CA 1
ATOM 752 C C . THR A 1 101 ? -5.411 -1.354 26.940 1.00 79.81 101 THR A C 1
ATOM 754 O O . THR A 1 101 ? -5.519 -2.553 26.697 1.00 79.81 101 THR A O 1
ATOM 757 N N . ASN A 1 102 ? -4.490 -0.896 27.791 1.00 72.94 102 ASN A N 1
ATOM 758 C CA . ASN A 1 102 ? -3.517 -1.740 28.492 1.00 72.94 102 ASN A CA 1
ATOM 759 C C . ASN A 1 102 ? -4.147 -2.685 29.535 1.00 72.94 102 ASN A C 1
ATOM 761 O O . ASN A 1 102 ? -3.534 -3.683 29.904 1.00 72.94 102 ASN A O 1
ATOM 765 N N . LEU A 1 103 ? -5.366 -2.400 30.005 1.00 73.69 103 LEU A N 1
ATOM 766 C CA . LEU A 1 103 ? -6.105 -3.269 30.928 1.00 73.69 103 LEU A CA 1
ATOM 767 C C . LEU A 1 103 ? -7.004 -4.272 30.198 1.00 73.69 103 LEU A C 1
ATOM 769 O O . LEU A 1 103 ? -7.584 -5.155 30.834 1.00 73.69 103 LEU A O 1
ATOM 773 N N . PHE A 1 104 ? -7.111 -4.186 28.868 1.00 75.31 104 PHE A N 1
ATOM 774 C CA . PHE A 1 104 ? -7.989 -5.075 28.116 1.00 75.31 104 PHE A CA 1
ATOM 775 C C . PHE A 1 104 ? -7.552 -6.534 28.244 1.00 75.31 104 PHE A C 1
ATOM 777 O O . PHE A 1 104 ? -8.382 -7.405 28.448 1.00 75.31 104 PHE A O 1
ATOM 784 N N . ASN A 1 105 ? -6.244 -6.802 28.235 1.00 70.00 105 ASN A N 1
ATOM 785 C CA . ASN A 1 105 ? -5.707 -8.155 28.406 1.00 70.00 105 ASN A CA 1
ATOM 786 C C . ASN A 1 105 ? -5.858 -8.724 29.817 1.00 70.00 105 ASN A C 1
ATOM 788 O O . ASN A 1 105 ? -5.685 -9.921 30.026 1.00 70.00 105 ASN A O 1
ATOM 792 N N . GLN A 1 106 ? -6.185 -7.874 30.787 1.00 75.25 106 GLN A N 1
ATOM 793 C CA . GLN A 1 106 ? -6.581 -8.357 32.097 1.00 75.25 106 GLN A CA 1
ATOM 794 C C . GLN A 1 106 ? -8.035 -8.820 32.069 1.00 75.25 106 GLN A C 1
ATOM 796 O O . GLN A 1 106 ? -8.351 -9.759 32.781 1.00 75.25 106 GLN A O 1
ATOM 801 N N . SER A 1 107 ? -8.891 -8.226 31.236 1.00 81.75 107 SER A N 1
ATOM 802 C CA . SER A 1 107 ? -10.325 -8.513 31.202 1.00 81.75 107 SER A CA 1
ATOM 803 C C . SER A 1 107 ? -10.680 -9.667 30.253 1.00 81.75 107 SER A C 1
ATOM 805 O O . SER A 1 107 ? -10.087 -9.834 29.193 1.00 81.75 107 SER A O 1
ATOM 807 N N . GLU A 1 108 ? -11.686 -10.455 30.624 1.00 87.94 108 GLU A N 1
ATOM 808 C CA . GLU A 1 108 ? -12.248 -11.550 29.831 1.00 87.94 108 GLU A CA 1
ATOM 809 C C . GLU A 1 108 ? -13.671 -11.179 29.406 1.00 87.94 108 GLU A C 1
ATOM 811 O O . GLU A 1 108 ? -14.534 -10.948 30.256 1.00 87.94 108 GLU A O 1
ATOM 816 N N . LEU A 1 109 ? -13.914 -11.105 28.096 1.00 91.62 109 LEU A N 1
ATOM 817 C CA . LEU A 1 109 ? -15.242 -10.895 27.524 1.00 91.62 109 LEU A CA 1
ATOM 818 C C . LEU A 1 109 ? -15.644 -12.146 26.746 1.00 91.62 109 LEU A C 1
ATOM 820 O O . LEU A 1 109 ? -15.162 -12.375 25.638 1.00 91.62 109 LEU A O 1
ATOM 824 N N . ASP A 1 110 ? -16.551 -12.925 27.321 1.00 94.06 110 ASP A N 1
ATOM 825 C CA . ASP A 1 110 ? -17.102 -14.131 26.715 1.00 94.06 110 ASP A CA 1
ATOM 826 C C . ASP A 1 110 ? -18.626 -14.006 26.621 1.00 94.06 110 ASP A C 1
ATOM 828 O O . ASP A 1 110 ? -19.335 -13.873 27.622 1.00 94.06 110 ASP A O 1
ATOM 832 N N . ASN A 1 111 ? -19.137 -13.999 25.391 1.00 95.56 111 ASN A N 1
ATOM 833 C CA . ASN A 1 111 ? -20.558 -13.844 25.095 1.00 95.56 111 ASN A CA 1
ATOM 834 C C . ASN A 1 111 ? -21.202 -12.605 25.761 1.00 95.56 111 ASN A C 1
ATOM 836 O O . ASN A 1 111 ? -22.266 -12.678 26.386 1.00 95.56 111 ASN A O 1
ATOM 840 N N . VAL A 1 112 ? -20.555 -11.442 25.635 1.00 97.62 112 VAL A N 1
ATOM 841 C CA . VAL A 1 112 ? -21.075 -10.168 26.154 1.00 97.62 112 VAL A CA 1
ATOM 842 C C . VAL A 1 112 ? -21.935 -9.490 25.092 1.00 97.62 112 VAL A C 1
ATOM 844 O O . VAL A 1 112 ? -21.438 -8.986 24.097 1.00 97.62 112 VAL A O 1
ATOM 847 N N . THR A 1 113 ? -23.247 -9.449 25.290 1.00 98.06 113 THR A N 1
ATOM 848 C CA . THR A 1 113 ? -24.177 -8.870 24.316 1.00 98.06 113 THR A CA 1
ATOM 849 C C . THR A 1 113 ? -24.343 -7.364 24.515 1.00 98.06 113 THR A C 1
ATOM 851 O O . THR A 1 113 ? -24.711 -6.928 25.606 1.00 98.06 113 THR A O 1
ATOM 854 N N . PHE A 1 114 ? -24.165 -6.575 23.454 1.00 98.25 114 PHE A N 1
ATOM 855 C CA . PHE A 1 114 ? -24.398 -5.126 23.444 1.00 98.25 114 PHE A CA 1
ATOM 856 C C . PHE A 1 114 ? -25.672 -4.811 22.658 1.00 98.25 114 PHE A C 1
ATOM 858 O O . PHE A 1 114 ? -25.788 -5.171 21.490 1.00 98.25 114 PHE A O 1
ATOM 865 N N . THR A 1 115 ? -26.656 -4.167 23.288 1.00 97.56 115 THR A N 1
ATOM 866 C CA . THR A 1 115 ? -27.932 -3.830 22.626 1.00 97.56 115 THR A CA 1
ATOM 867 C C . THR A 1 115 ? -28.470 -2.493 23.098 1.00 97.56 115 THR A C 1
ATOM 869 O O . THR A 1 115 ? -28.368 -2.171 24.271 1.00 97.56 115 THR A O 1
ATOM 872 N N . GLU A 1 116 ? -29.084 -1.718 22.204 1.00 96.00 116 GLU A N 1
ATOM 873 C CA . GLU A 1 116 ? -29.796 -0.474 22.556 1.00 96.00 116 GLU A CA 1
ATOM 874 C C . GLU A 1 116 ? -28.967 0.555 23.353 1.00 96.00 116 GLU A C 1
ATOM 876 O O . GLU A 1 116 ? -29.524 1.485 23.930 1.00 96.00 116 GLU A O 1
ATOM 881 N N . ASN A 1 117 ? -27.640 0.420 23.394 1.00 96.50 117 ASN A N 1
ATOM 882 C CA . ASN A 1 117 ? -26.768 1.481 23.878 1.00 96.50 117 ASN A CA 1
ATOM 883 C C . ASN A 1 117 ? -26.770 2.601 22.833 1.00 96.50 117 ASN A C 1
ATOM 885 O O . ASN A 1 117 ? -26.912 2.316 21.641 1.00 96.50 117 ASN A O 1
ATOM 889 N N . ILE A 1 118 ? -26.585 3.858 23.253 1.00 95.19 118 ILE A N 1
ATOM 890 C CA . ILE A 1 118 ? -26.429 4.970 22.298 1.00 95.19 118 ILE A CA 1
ATOM 891 C C . ILE A 1 118 ? -25.315 4.651 21.295 1.00 95.19 118 ILE A C 1
ATOM 893 O O . ILE A 1 118 ? -25.480 4.896 20.101 1.00 95.19 118 ILE A O 1
ATOM 897 N N . THR A 1 119 ? -24.240 4.027 21.780 1.00 94.69 119 THR A N 1
ATOM 898 C CA . THR A 1 119 ? -23.176 3.463 20.959 1.00 94.69 119 THR A CA 1
ATOM 899 C C . THR A 1 119 ? -22.908 2.027 21.413 1.00 94.69 119 THR A C 1
ATOM 901 O O . THR A 1 119 ? -22.381 1.808 22.507 1.00 94.69 119 THR A O 1
ATOM 904 N N . ASN A 1 120 ? -23.228 1.019 20.588 1.00 97.25 120 ASN A N 1
ATOM 905 C CA . ASN A 1 120 ? -22.905 -0.387 20.885 1.00 97.25 120 ASN A CA 1
ATOM 906 C C . ASN A 1 120 ? -21.426 -0.676 20.606 1.00 97.25 120 ASN A C 1
ATOM 908 O O . ASN A 1 120 ? -21.081 -1.526 19.792 1.00 97.25 120 ASN A O 1
ATOM 912 N N . ARG A 1 121 ? -20.542 0.065 21.270 1.00 96.50 121 ARG A N 1
ATOM 913 C CA . ARG A 1 121 ? -19.090 -0.063 21.166 1.00 96.50 121 ARG A CA 1
ATOM 914 C C . ARG A 1 121 ? -18.470 -0.143 22.549 1.00 96.50 121 ARG A C 1
ATOM 916 O O . ARG A 1 121 ? -19.066 0.283 23.546 1.00 96.50 121 ARG A O 1
ATOM 923 N N . VAL A 1 122 ? -17.252 -0.664 22.576 1.00 94.81 122 VAL A N 1
ATOM 924 C CA . VAL A 1 122 ? -16.351 -0.544 23.718 1.00 94.81 122 VAL A CA 1
ATOM 925 C C . VAL A 1 122 ? -15.385 0.598 23.436 1.00 94.81 122 VAL A C 1
ATOM 927 O O . VAL A 1 122 ? -14.651 0.556 22.451 1.00 94.81 122 VAL A O 1
ATOM 930 N N . GLN A 1 123 ? -15.374 1.608 24.297 1.00 92.81 123 GLN A N 1
ATOM 931 C CA . GLN A 1 123 ? -14.389 2.676 24.221 1.00 92.81 123 GLN A CA 1
ATOM 932 C C . GLN A 1 123 ? -13.067 2.206 24.832 1.00 92.81 123 GLN A C 1
ATOM 934 O O . GLN A 1 123 ? -13.022 1.740 25.972 1.00 92.81 123 GLN A O 1
ATOM 939 N N . LEU A 1 124 ? -11.992 2.354 24.072 1.00 89.62 124 LEU A N 1
ATOM 940 C CA . LEU A 1 124 ? -10.625 2.108 24.484 1.00 89.62 124 LEU A CA 1
ATOM 941 C C . LEU A 1 124 ? -9.972 3.446 24.826 1.00 89.62 124 LEU A C 1
ATOM 943 O O . LEU A 1 124 ? -9.729 4.288 23.960 1.00 89.62 124 LEU A O 1
ATOM 947 N N . ILE A 1 125 ? -9.688 3.645 26.109 1.00 83.75 125 ILE A N 1
ATOM 948 C CA . ILE A 1 125 ? -8.952 4.818 26.571 1.00 83.75 125 ILE A CA 1
ATOM 949 C C . ILE A 1 125 ? -7.480 4.580 26.225 1.00 83.75 125 ILE A C 1
ATOM 951 O O . ILE A 1 125 ? -6.854 3.609 26.673 1.00 83.75 125 ILE A O 1
ATOM 955 N N . THR A 1 126 ? -6.939 5.448 25.379 1.00 80.94 126 THR A N 1
ATOM 956 C CA . THR A 1 126 ? -5.570 5.386 24.858 1.00 80.94 126 THR A CA 1
ATOM 957 C C . THR A 1 126 ? -4.782 6.603 25.309 1.00 80.94 126 THR A C 1
ATOM 959 O O . THR A 1 126 ? -5.327 7.697 25.439 1.00 80.94 126 THR A O 1
ATOM 962 N N . SER A 1 127 ? -3.475 6.445 25.497 1.00 76.00 127 SER A N 1
ATOM 963 C CA . SER A 1 127 ? -2.580 7.577 25.700 1.00 76.00 127 SER A CA 1
ATOM 964 C C . SER A 1 127 ? -1.237 7.300 25.051 1.00 76.00 127 SER A C 1
ATOM 966 O O . SER A 1 127 ? -0.559 6.340 25.405 1.00 76.00 127 SER A O 1
ATOM 968 N N . VAL A 1 128 ? -0.822 8.187 24.146 1.00 71.81 128 VAL A N 1
ATOM 969 C CA . VAL A 1 128 ? 0.502 8.132 23.505 1.00 71.81 128 VAL A CA 1
ATOM 970 C C . VAL A 1 128 ? 1.646 8.269 24.517 1.00 71.81 128 VAL A C 1
ATOM 972 O O . VAL A 1 128 ? 2.770 7.873 24.240 1.00 71.81 128 VAL A O 1
ATOM 975 N N . SER A 1 129 ? 1.369 8.807 25.710 1.00 79.62 129 SER A N 1
ATOM 976 C CA . SER A 1 129 ? 2.340 8.882 26.808 1.00 79.62 129 SER A CA 1
ATOM 977 C C . SER A 1 129 ? 2.547 7.547 27.528 1.00 79.62 129 SER A C 1
ATOM 979 O O . SER A 1 129 ? 3.494 7.428 28.302 1.00 79.62 129 SER A O 1
ATOM 981 N N . PHE A 1 130 ? 1.684 6.557 27.284 1.00 79.44 130 PHE A N 1
ATOM 982 C CA . PHE A 1 130 ? 1.759 5.226 27.882 1.00 79.44 130 PHE A CA 1
ATOM 983 C C . PHE A 1 130 ? 1.620 4.150 26.794 1.00 79.44 130 PHE A C 1
ATOM 985 O O . PHE A 1 130 ? 0.561 3.526 26.683 1.00 79.44 130 PHE A O 1
ATOM 992 N N . PRO A 1 131 ? 2.676 3.938 25.982 1.00 85.69 131 PRO A N 1
ATOM 993 C CA . PRO A 1 131 ? 2.701 2.882 24.979 1.00 85.69 131 PRO A CA 1
ATOM 994 C C . PRO A 1 131 ? 2.425 1.500 25.579 1.00 85.69 131 PRO A C 1
ATOM 996 O O . PRO A 1 131 ? 2.784 1.210 26.724 1.00 85.69 131 PRO A O 1
ATOM 999 N N . ILE A 1 132 ? 1.791 0.634 24.795 1.00 87.50 132 ILE A N 1
ATOM 1000 C CA . ILE A 1 132 ? 1.382 -0.701 25.231 1.00 87.50 132 ILE A CA 1
ATOM 1001 C C . ILE A 1 132 ? 2.532 -1.689 25.006 1.00 87.50 132 ILE A C 1
ATOM 1003 O O . ILE A 1 132 ? 2.924 -1.943 23.873 1.00 87.50 132 ILE A O 1
ATOM 1007 N N . THR A 1 133 ? 3.042 -2.279 26.087 1.00 89.69 133 THR A N 1
ATOM 1008 C CA . THR A 1 133 ? 4.160 -3.248 26.071 1.00 89.69 133 THR A CA 1
ATOM 1009 C C . THR A 1 133 ? 3.719 -4.706 26.242 1.00 89.69 133 THR A C 1
ATOM 1011 O O . THR A 1 133 ? 4.531 -5.625 26.188 1.00 89.69 133 THR A O 1
ATOM 1014 N N . THR A 1 134 ? 2.429 -4.941 26.480 1.00 88.25 134 THR A N 1
ATOM 1015 C CA . THR A 1 134 ? 1.835 -6.277 26.622 1.00 88.25 134 THR A CA 1
ATOM 1016 C C . THR A 1 134 ? 0.941 -6.583 25.437 1.00 88.25 134 THR A C 1
ATOM 1018 O O . THR A 1 134 ? 0.467 -5.680 24.752 1.00 88.25 134 THR A O 1
ATOM 1021 N N . ASN A 1 135 ? 0.643 -7.860 25.220 1.00 90.25 135 ASN A N 1
ATOM 1022 C CA . ASN A 1 135 ? -0.331 -8.221 24.203 1.00 90.25 135 ASN A CA 1
ATOM 1023 C C . ASN A 1 135 ? -1.718 -7.687 24.581 1.00 90.25 135 ASN A C 1
ATOM 1025 O O . ASN A 1 135 ? -2.026 -7.503 25.759 1.00 90.25 135 ASN A O 1
ATOM 1029 N N . VAL A 1 136 ? -2.526 -7.400 23.565 1.00 90.56 136 VAL A N 1
ATOM 1030 C CA . VAL A 1 136 ? -3.920 -6.968 23.662 1.00 90.56 136 VAL A CA 1
ATOM 1031 C C . VAL A 1 136 ? -4.722 -7.765 22.637 1.00 90.56 136 VAL A C 1
ATOM 1033 O O . VAL A 1 136 ? -4.408 -7.696 21.460 1.00 90.56 136 VAL A O 1
ATOM 1036 N N . THR A 1 137 ? -5.746 -8.510 23.050 1.00 92.31 137 THR A N 1
ATOM 1037 C CA . THR A 1 137 ? -6.625 -9.279 22.157 1.00 92.31 137 THR A CA 1
ATOM 1038 C C . THR A 1 137 ? -8.020 -8.692 22.199 1.00 92.31 137 THR A C 1
ATOM 1040 O O . THR A 1 137 ? -8.591 -8.567 23.279 1.00 92.31 137 THR A O 1
ATOM 1043 N N . LEU A 1 138 ? -8.555 -8.337 21.035 1.00 94.38 138 LEU A N 1
ATOM 1044 C CA . LEU A 1 138 ? -9.905 -7.821 20.859 1.00 94.38 138 LEU A CA 1
ATOM 1045 C C . LEU A 1 138 ? -10.727 -8.839 20.067 1.00 94.38 138 LEU A C 1
ATOM 1047 O O . LEU A 1 138 ? -10.270 -9.343 19.040 1.00 94.38 138 LEU A O 1
ATOM 1051 N N . SER A 1 139 ? -11.944 -9.103 20.536 1.00 94.06 139 SER A N 1
ATOM 1052 C CA . SER A 1 139 ? -12.809 -10.175 20.036 1.00 94.06 139 SER A CA 1
ATOM 1053 C C . SER A 1 139 ? -14.178 -9.627 19.670 1.00 94.06 139 SER A C 1
ATOM 1055 O O . SER A 1 139 ? -14.747 -8.818 20.401 1.00 94.06 139 SER A O 1
ATOM 1057 N N . ALA A 1 140 ? -14.756 -10.081 18.561 1.00 95.62 140 ALA A N 1
ATOM 1058 C CA . ALA A 1 140 ? -16.132 -9.728 18.234 1.00 95.62 140 ALA A CA 1
ATOM 1059 C C . ALA A 1 140 ? -17.095 -10.267 19.308 1.00 95.62 140 ALA A C 1
ATOM 1061 O O . ALA A 1 140 ? -16.897 -11.351 19.855 1.00 95.62 140 ALA A O 1
ATOM 1062 N N . GLN A 1 141 ? -18.153 -9.512 19.600 1.00 96.38 141 GLN A N 1
ATOM 1063 C CA . GLN A 1 141 ? -19.177 -9.896 20.571 1.00 96.38 141 GLN A CA 1
ATOM 1064 C C . GLN A 1 141 ? -20.578 -9.700 19.970 1.00 96.38 141 GLN A C 1
ATOM 1066 O O . GLN A 1 141 ? -20.749 -8.860 19.080 1.00 96.38 141 GLN A O 1
ATOM 1071 N N . PRO A 1 142 ? -21.612 -10.430 20.426 1.00 97.12 142 PRO A N 1
ATOM 1072 C CA . PRO A 1 142 ? -22.963 -10.273 19.893 1.00 97.12 142 PRO A CA 1
ATOM 1073 C C . PRO A 1 142 ? -23.489 -8.837 20.042 1.00 97.12 142 PRO A C 1
ATOM 1075 O O . PRO A 1 142 ? -23.554 -8.290 21.141 1.00 97.12 142 PRO A O 1
ATOM 1078 N N . GLY A 1 143 ? -23.883 -8.219 18.928 1.00 97.12 143 GLY A N 1
ATOM 1079 C CA . GLY A 1 143 ? -24.403 -6.846 18.912 1.00 97.12 143 GLY A CA 1
ATOM 1080 C C . GLY A 1 143 ? -23.357 -5.747 19.141 1.00 97.12 143 GLY A C 1
ATOM 1081 O O . GLY A 1 143 ? -23.711 -4.572 19.092 1.00 97.12 143 GLY A O 1
ATOM 1082 N N . LEU A 1 144 ? -22.082 -6.098 19.342 1.00 98.00 144 LEU A N 1
ATOM 1083 C CA . LEU A 1 144 ? -20.986 -5.134 19.391 1.00 98.00 144 LEU A CA 1
ATOM 1084 C C . LEU A 1 144 ? -20.653 -4.667 17.971 1.00 98.00 144 LEU A C 1
ATOM 1086 O O . LEU A 1 144 ? -20.293 -5.469 17.114 1.00 98.00 144 LEU A O 1
ATOM 1090 N N . GLU A 1 145 ? -20.741 -3.363 17.732 1.00 98.00 145 GLU A N 1
ATOM 1091 C CA . GLU A 1 145 ? -20.328 -2.744 16.471 1.00 98.00 145 GLU A CA 1
ATOM 1092 C C . GLU A 1 145 ? -18.807 -2.748 16.316 1.00 98.00 145 GLU A C 1
ATOM 1094 O O . GLU A 1 145 ? -18.303 -2.891 15.207 1.00 98.00 145 GLU A O 1
ATOM 1099 N N . GLY A 1 146 ? -18.070 -2.574 17.415 1.00 97.50 146 GLY A N 1
ATOM 1100 C CA . GLY A 1 146 ? -16.612 -2.582 17.423 1.00 97.50 146 GLY A CA 1
ATOM 1101 C C . GLY A 1 146 ? -16.005 -1.898 18.643 1.00 97.50 146 GLY A C 1
ATOM 1102 O O . GLY A 1 146 ? -16.688 -1.588 19.623 1.00 97.50 146 GLY A O 1
ATOM 1103 N N . TYR A 1 147 ? -14.704 -1.651 18.557 1.00 96.38 147 TYR A N 1
ATOM 1104 C CA . TYR A 1 147 ? -13.924 -0.942 19.566 1.00 96.38 147 TYR A CA 1
ATOM 1105 C C . TYR A 1 147 ? -13.557 0.442 19.049 1.00 96.38 147 TYR A C 1
ATOM 1107 O O . TYR A 1 147 ? -13.197 0.579 17.885 1.00 96.38 147 TYR A O 1
ATOM 1115 N N . GLU A 1 148 ? -13.635 1.460 19.896 1.00 95.25 148 GLU A N 1
ATOM 1116 C CA . GLU A 1 148 ? -13.360 2.846 19.516 1.00 95.25 148 GLU A CA 1
ATOM 1117 C C . GLU A 1 148 ? -12.262 3.433 20.391 1.00 95.25 148 GLU A C 1
ATOM 1119 O O . GLU A 1 148 ? -12.431 3.489 21.606 1.00 95.25 148 GLU A O 1
ATOM 1124 N N . PHE A 1 149 ? -11.153 3.879 19.802 1.00 89.88 149 PHE A N 1
ATOM 1125 C CA . PHE A 1 149 ? -10.115 4.575 20.560 1.00 89.88 149 PHE A CA 1
ATOM 1126 C C . PHE A 1 149 ? -10.313 6.091 20.529 1.00 89.88 149 PHE A C 1
ATOM 1128 O O . PHE A 1 149 ? -10.630 6.673 19.492 1.00 89.88 149 PHE A O 1
ATOM 1135 N N . GLU A 1 150 ? -10.111 6.736 21.679 1.00 83.44 150 GLU A N 1
ATOM 1136 C CA . GLU A 1 150 ? -10.302 8.185 21.843 1.00 83.44 150 GLU A CA 1
ATOM 1137 C C . GLU A 1 150 ? -9.173 9.015 21.202 1.00 83.44 150 GLU A C 1
ATOM 1139 O O . GLU A 1 150 ? -9.384 10.163 20.812 1.00 83.44 150 GLU A O 1
ATOM 1144 N N . GLY A 1 151 ? -7.977 8.437 21.056 1.00 87.12 151 GLY A N 1
ATOM 1145 C CA . GLY A 1 151 ? -6.808 9.094 20.474 1.00 87.12 151 GLY A CA 1
ATOM 1146 C C . GLY A 1 151 ? -5.814 8.096 19.884 1.00 87.12 151 GLY A C 1
ATOM 1147 O O . GLY A 1 151 ? -6.146 6.941 19.657 1.00 87.12 151 GLY A O 1
ATOM 1148 N N . GLY A 1 152 ? -4.583 8.532 19.614 1.00 89.56 152 GLY A N 1
ATOM 1149 C CA . GLY A 1 152 ? -3.567 7.653 19.026 1.00 89.56 152 GLY A CA 1
ATOM 1150 C C . GLY A 1 152 ? -3.310 6.395 19.866 1.00 89.56 152 GLY A C 1
ATOM 1151 O O . GLY A 1 152 ? -3.170 6.474 21.090 1.00 89.56 152 GLY A O 1
ATOM 1152 N N . LEU A 1 153 ? -3.220 5.249 19.195 1.00 91.81 153 LEU A N 1
ATOM 1153 C CA . LEU A 1 153 ? -2.877 3.960 19.784 1.00 91.81 153 LEU A CA 1
ATOM 1154 C C . LEU A 1 153 ? -1.411 3.655 19.484 1.00 91.81 153 LEU A C 1
ATOM 1156 O O . LEU A 1 153 ? -1.031 3.605 18.319 1.00 91.81 153 LEU A O 1
ATOM 1160 N N . VAL A 1 154 ? -0.601 3.433 20.518 1.00 93.50 154 VAL A N 1
ATOM 1161 C CA . VAL A 1 154 ? 0.823 3.106 20.363 1.00 93.50 154 VAL A CA 1
ATOM 1162 C C . VAL A 1 154 ? 1.084 1.735 20.969 1.00 93.50 154 VAL A C 1
ATOM 1164 O O . VAL A 1 154 ? 0.968 1.554 22.183 1.00 93.50 154 VAL A O 1
ATOM 1167 N N . MET A 1 155 ? 1.430 0.784 20.111 1.00 94.12 155 MET A N 1
ATOM 1168 C CA . MET A 1 155 ? 1.966 -0.516 20.484 1.00 94.12 155 MET A CA 1
ATOM 1169 C C . MET A 1 155 ? 3.487 -0.416 20.487 1.00 94.12 155 MET A C 1
ATOM 1171 O O . MET A 1 155 ? 4.098 -0.162 19.454 1.00 94.12 155 MET A O 1
ATOM 1175 N N . ASP A 1 156 ? 4.071 -0.588 21.664 1.00 92.69 156 ASP A N 1
ATOM 1176 C CA . ASP A 1 156 ? 5.507 -0.781 21.844 1.00 92.69 156 ASP A CA 1
ATOM 1177 C C . ASP A 1 156 ? 5.804 -2.282 21.711 1.00 92.69 156 ASP A C 1
ATOM 1179 O O . ASP A 1 156 ? 5.136 -2.944 20.936 1.00 92.69 156 ASP A O 1
ATOM 1183 N N . THR A 1 157 ? 6.674 -2.881 22.523 1.00 92.44 157 THR A N 1
ATOM 1184 C CA . THR A 1 157 ? 7.001 -4.332 22.508 1.00 92.44 157 THR A CA 1
ATOM 1185 C C . THR A 1 157 ? 5.833 -5.352 22.589 1.00 92.44 157 THR A C 1
ATOM 1187 O O . THR A 1 157 ? 6.077 -6.560 22.553 1.00 92.44 157 THR A O 1
ATOM 1190 N N . GLY A 1 158 ? 4.576 -4.914 22.722 1.00 91.31 158 GLY A N 1
ATOM 1191 C CA . GLY A 1 158 ? 3.385 -5.768 22.748 1.00 91.31 158 GLY A CA 1
ATOM 1192 C C . GLY A 1 158 ? 2.771 -6.046 21.368 1.00 91.31 158 GLY A C 1
ATOM 1193 O O . GLY A 1 158 ? 3.057 -5.379 20.376 1.00 91.31 158 GLY A O 1
ATOM 1194 N N . THR A 1 159 ? 1.861 -7.022 21.308 1.00 94.69 159 THR A N 1
ATOM 1195 C CA . THR A 1 159 ? 1.084 -7.342 20.097 1.00 94.69 159 THR A CA 1
ATOM 1196 C C . THR A 1 159 ? -0.395 -6.982 20.239 1.00 94.69 159 THR A C 1
ATOM 1198 O O . THR A 1 159 ? -1.056 -7.463 21.159 1.00 94.69 159 THR A O 1
ATOM 1201 N N . LEU A 1 160 ? -0.945 -6.203 19.302 1.00 96.06 160 LEU A N 1
ATOM 1202 C CA . LEU A 1 160 ? -2.389 -6.013 19.160 1.00 96.06 160 LEU A CA 1
ATOM 1203 C C . LEU A 1 160 ? -2.951 -7.116 18.263 1.00 96.06 160 LEU A C 1
ATOM 1205 O O . LEU A 1 160 ? -2.617 -7.195 17.088 1.00 96.06 160 LEU A O 1
ATOM 1209 N N . ILE A 1 161 ? -3.814 -7.957 18.814 1.00 96.88 161 ILE A N 1
ATOM 1210 C CA . ILE A 1 161 ? -4.438 -9.096 18.150 1.00 96.88 161 ILE A CA 1
ATOM 1211 C C . ILE A 1 161 ? -5.917 -8.775 17.958 1.00 96.88 161 ILE A C 1
ATOM 1213 O O . ILE A 1 161 ? -6.650 -8.574 18.926 1.00 96.88 161 ILE A O 1
ATOM 1217 N N . LEU A 1 162 ? -6.364 -8.740 16.710 1.00 97.88 162 LEU A N 1
ATOM 1218 C CA . LEU A 1 162 ? -7.760 -8.543 16.342 1.00 97.88 162 LEU A CA 1
ATOM 1219 C C . LEU A 1 162 ? -8.300 -9.860 15.795 1.00 97.88 162 LEU A C 1
ATOM 1221 O O . LEU A 1 162 ? -7.812 -10.361 14.781 1.00 97.88 162 LEU A O 1
ATOM 1225 N N . GLU A 1 163 ? -9.297 -10.433 16.462 1.00 97.44 163 GLU A N 1
ATOM 1226 C CA . GLU A 1 163 ? -9.958 -11.639 15.967 1.00 97.44 163 GLU A CA 1
ATOM 1227 C C . GLU A 1 163 ? -10.886 -11.328 14.773 1.00 97.44 163 GLU A C 1
ATOM 1229 O O . GLU A 1 163 ? -11.318 -10.182 14.592 1.00 97.44 163 GLU A O 1
ATOM 1234 N N . PRO A 1 164 ? -11.221 -12.329 13.933 1.00 98.62 164 PRO A N 1
ATOM 1235 C CA . PRO A 1 164 ? -12.101 -12.132 12.785 1.00 98.62 164 PRO A CA 1
ATOM 1236 C C . PRO A 1 164 ? -13.419 -11.422 13.131 1.00 98.62 164 PRO A C 1
ATOM 1238 O O . PRO A 1 164 ? -14.081 -11.743 14.116 1.00 98.62 164 PRO A O 1
ATOM 1241 N N . GLY A 1 165 ? -13.826 -10.479 12.277 1.00 98.19 165 GLY A N 1
ATOM 1242 C CA . GLY A 1 165 ? -15.061 -9.702 12.436 1.00 98.19 165 GLY A CA 1
ATOM 1243 C C . GLY A 1 165 ? -14.955 -8.484 13.358 1.00 98.19 165 GLY A C 1
ATOM 1244 O O . GLY A 1 165 ? -15.925 -7.735 13.475 1.00 98.19 165 GLY A O 1
ATOM 1245 N N . VAL A 1 166 ? -13.802 -8.241 13.988 1.00 98.44 166 VAL A N 1
ATOM 1246 C CA . VAL A 1 166 ? -13.578 -7.014 14.764 1.00 98.44 166 VAL A CA 1
ATOM 1247 C C . VAL A 1 166 ? -13.576 -5.783 13.854 1.00 98.44 166 VAL A C 1
ATOM 1249 O O . VAL A 1 166 ? -12.942 -5.762 12.798 1.00 98.44 166 VAL A O 1
ATOM 1252 N N . THR A 1 167 ? -14.251 -4.722 14.303 1.00 98.69 167 THR A N 1
ATOM 1253 C CA . THR A 1 167 ? -14.120 -3.376 13.731 1.00 98.69 167 THR A CA 1
ATOM 1254 C C . THR A 1 167 ? -13.432 -2.453 14.734 1.00 98.69 167 THR A C 1
ATOM 1256 O O . THR A 1 167 ? -13.840 -2.387 15.895 1.00 98.69 167 THR A O 1
ATOM 1259 N N . LEU A 1 168 ? -12.400 -1.740 14.285 1.00 98.00 168 LEU A N 1
ATOM 1260 C CA . LEU A 1 168 ? -11.766 -0.638 14.999 1.00 98.00 168 LEU A CA 1
ATOM 1261 C C . LEU A 1 168 ? -12.234 0.699 14.426 1.00 98.00 168 LEU A C 1
ATOM 1263 O O . LEU A 1 168 ? -12.063 0.981 13.238 1.00 98.00 168 LEU A O 1
ATOM 1267 N N . PHE A 1 169 ? -12.805 1.517 15.302 1.00 97.50 169 PHE A N 1
ATOM 1268 C CA . PHE A 1 169 ? -13.214 2.886 15.046 1.00 97.50 169 PHE A CA 1
ATOM 1269 C C . PHE A 1 169 ? -12.138 3.844 15.549 1.00 97.50 169 PHE A C 1
ATOM 1271 O O . PHE A 1 169 ? -11.796 3.876 16.731 1.00 97.50 169 PHE A O 1
ATOM 1278 N N . CYS A 1 170 ? -11.621 4.635 14.623 1.00 95.25 170 CYS A N 1
ATOM 1279 C CA . CYS A 1 170 ? -10.502 5.528 14.830 1.00 95.25 170 CYS A CA 1
ATOM 1280 C C . CYS A 1 170 ? -11.002 6.972 14.931 1.00 95.25 170 CYS A C 1
ATOM 1282 O O . CYS A 1 170 ? -11.729 7.443 14.044 1.00 95.25 170 CYS A O 1
ATOM 1284 N N . ALA A 1 171 ? -10.602 7.681 15.989 1.00 92.62 171 ALA A N 1
ATOM 1285 C CA . ALA A 1 171 ? -10.844 9.115 16.115 1.00 92.62 171 ALA A CA 1
ATOM 1286 C C . ALA A 1 171 ? -10.174 9.903 14.970 1.00 92.62 171 ALA A C 1
ATOM 1288 O O . ALA A 1 171 ? -9.213 9.443 14.346 1.00 92.62 171 ALA A O 1
ATOM 1289 N N . SER A 1 172 ? -10.686 11.105 14.692 1.00 92.31 172 SER A N 1
ATOM 1290 C CA . SER A 1 172 ? -10.107 11.993 13.675 1.00 92.31 172 SER A CA 1
ATOM 1291 C C . SER A 1 172 ? -8.629 12.238 13.969 1.00 92.31 172 SER A C 1
ATOM 1293 O O . SER A 1 172 ? -8.275 12.479 15.120 1.00 92.31 172 SER A O 1
ATOM 1295 N N . GLU A 1 173 ? -7.785 12.168 12.936 1.00 92.38 173 GLU A N 1
ATOM 1296 C CA . GLU A 1 173 ? -6.323 12.363 13.017 1.00 92.38 173 GLU A CA 1
ATOM 1297 C C . GLU A 1 173 ? -5.571 11.376 13.934 1.00 92.38 173 GLU A C 1
ATOM 1299 O O . GLU A 1 173 ? -4.346 11.407 14.012 1.00 92.38 173 GLU A O 1
ATOM 1304 N N . ALA A 1 174 ? -6.256 10.443 14.594 1.00 92.38 174 ALA A N 1
ATOM 1305 C CA . ALA A 1 174 ? -5.601 9.468 15.448 1.00 92.38 174 ALA A CA 1
ATOM 1306 C C . ALA A 1 174 ? -4.983 8.337 14.608 1.00 92.38 174 ALA A C 1
ATOM 1308 O O . ALA A 1 174 ? -5.606 7.811 13.683 1.00 92.38 174 ALA A O 1
ATOM 1309 N N . GLY A 1 175 ? -3.733 7.987 14.912 1.00 94.19 175 GLY A N 1
ATOM 1310 C CA . GLY A 1 175 ? -2.984 6.918 14.252 1.00 94.19 175 GLY A CA 1
ATOM 1311 C C . GLY A 1 175 ? -2.880 5.655 15.102 1.00 94.19 175 GLY A C 1
ATOM 1312 O O . GLY A 1 175 ? -3.009 5.710 16.326 1.00 94.19 175 GLY A O 1
ATOM 1313 N N . ILE A 1 176 ? -2.605 4.532 14.443 1.00 95.94 176 ILE A N 1
ATOM 1314 C CA . ILE A 1 176 ? -2.168 3.288 15.084 1.00 95.94 176 ILE A CA 1
ATOM 1315 C C . ILE A 1 176 ? -0.675 3.142 14.799 1.00 95.94 176 ILE A C 1
ATOM 1317 O O . ILE A 1 176 ? -0.287 3.029 13.642 1.00 95.94 176 ILE A O 1
ATOM 1321 N N . VAL A 1 177 ? 0.158 3.164 15.831 1.00 96.12 177 VAL A N 1
ATOM 1322 C CA . VAL A 1 177 ? 1.619 3.132 15.712 1.00 96.12 177 VAL A CA 1
ATOM 1323 C C . VAL A 1 177 ? 2.138 1.826 16.296 1.00 96.12 177 VAL A C 1
ATOM 1325 O O . VAL A 1 177 ? 1.805 1.487 17.429 1.00 96.12 177 VAL A O 1
ATOM 1328 N N . MET A 1 178 ? 2.946 1.109 15.524 1.00 97.50 178 MET A N 1
ATOM 1329 C CA . MET A 1 178 ? 3.750 -0.028 15.969 1.00 97.50 178 MET A CA 1
ATOM 1330 C C . MET A 1 178 ? 5.195 0.446 16.074 1.00 97.50 178 MET A C 1
ATOM 1332 O O . MET A 1 178 ? 5.720 0.961 15.089 1.00 97.50 178 MET A O 1
ATOM 1336 N N . GLN A 1 179 ? 5.821 0.299 17.239 1.00 96.06 179 GLN A N 1
ATOM 1337 C CA . GLN A 1 179 ? 7.187 0.763 17.477 1.00 96.06 179 GLN A CA 1
ATOM 1338 C C . GLN A 1 179 ? 7.983 -0.165 18.398 1.00 96.06 179 GLN A C 1
ATOM 1340 O O . GLN A 1 179 ? 7.390 -0.924 19.164 1.00 96.06 179 GLN A O 1
ATOM 1345 N N . ASN A 1 180 ? 9.316 -0.074 18.361 1.00 95.62 180 ASN A N 1
ATOM 1346 C CA . ASN A 1 180 ? 10.239 -0.837 19.216 1.00 95.62 180 ASN A CA 1
ATOM 1347 C C . ASN A 1 180 ? 9.930 -2.351 19.269 1.00 95.62 180 ASN A C 1
ATOM 1349 O O . ASN A 1 180 ? 9.874 -2.961 20.342 1.00 95.62 180 ASN A O 1
ATOM 1353 N N . GLY A 1 181 ? 9.663 -2.961 18.116 1.00 95.94 181 GLY A N 1
ATOM 1354 C CA . GLY A 1 181 ? 9.268 -4.361 17.969 1.00 95.94 181 GLY A CA 1
ATOM 1355 C C . GLY A 1 181 ? 7.773 -4.646 18.145 1.00 95.94 181 GLY A C 1
ATOM 1356 O O . GLY A 1 181 ? 7.388 -5.816 18.199 1.00 95.94 181 GLY A O 1
ATOM 1357 N N . GLY A 1 182 ? 6.931 -3.617 18.241 1.00 97.19 182 GLY A N 1
ATOM 1358 C CA . GLY A 1 182 ? 5.482 -3.768 18.310 1.00 97.19 182 GLY A CA 1
ATOM 1359 C C . GLY A 1 182 ? 4.868 -4.397 17.075 1.00 97.19 182 GLY A C 1
ATOM 1360 O O . GLY A 1 182 ? 5.348 -4.212 15.955 1.00 97.19 182 GLY A O 1
ATOM 1361 N N . HIS A 1 183 ? 3.791 -5.154 17.291 1.00 97.69 183 HIS A N 1
ATOM 1362 C CA . HIS A 1 183 ? 3.171 -5.943 16.231 1.00 97.69 183 HIS A CA 1
ATOM 1363 C C . HIS A 1 183 ? 1.643 -5.834 16.207 1.00 97.69 183 HIS A C 1
ATOM 1365 O O . HIS A 1 183 ? 0.985 -5.800 17.249 1.00 97.69 183 HIS A O 1
ATOM 1371 N N . LEU A 1 184 ? 1.065 -5.851 15.007 1.00 98.50 184 LEU A N 1
ATOM 1372 C CA . LEU A 1 184 ? -0.377 -5.955 14.783 1.00 98.50 184 LEU A CA 1
ATOM 1373 C C . LEU A 1 184 ? -0.718 -7.253 14.059 1.00 98.50 184 LEU A C 1
ATOM 1375 O O . LEU A 1 184 ? -0.353 -7.429 12.905 1.00 98.50 184 LEU A O 1
ATOM 1379 N N . THR A 1 185 ? -1.506 -8.116 14.689 1.00 98.56 185 THR A N 1
ATOM 1380 C CA . THR A 1 185 ? -2.088 -9.302 14.056 1.00 98.56 185 THR A CA 1
ATOM 1381 C C . THR A 1 185 ? -3.569 -9.054 13.783 1.00 98.56 185 THR A C 1
ATOM 1383 O O . THR A 1 185 ? -4.389 -9.066 14.700 1.00 98.56 185 THR A O 1
ATOM 1386 N N . ALA A 1 186 ? -3.926 -8.847 12.518 1.00 98.81 186 ALA A N 1
ATOM 1387 C CA . ALA A 1 186 ? -5.300 -8.708 12.049 1.00 98.81 186 ALA A CA 1
ATOM 1388 C C . ALA A 1 186 ? -5.562 -9.712 10.918 1.00 98.81 186 ALA A C 1
ATOM 1390 O O . ALA A 1 186 ? -5.542 -9.379 9.731 1.00 98.81 186 ALA A O 1
ATOM 1391 N N . VAL A 1 187 ? -5.822 -10.960 11.308 1.00 98.75 187 VAL A N 1
ATOM 1392 C CA . VAL A 1 187 ? -6.079 -12.076 10.389 1.00 98.75 187 VAL A CA 1
ATOM 1393 C C . VAL A 1 187 ? -7.572 -12.393 10.389 1.00 98.75 187 VAL A C 1
ATOM 1395 O O . VAL A 1 187 ? -8.067 -13.179 11.194 1.00 98.75 187 VAL A O 1
ATOM 1398 N N . GLY A 1 188 ? -8.304 -11.733 9.494 1.00 98.56 188 GLY A N 1
ATOM 1399 C CA . GLY A 1 188 ? -9.731 -11.940 9.278 1.00 98.56 188 GLY A CA 1
ATOM 1400 C C . GLY A 1 188 ? -10.034 -13.112 8.343 1.00 98.56 188 GLY A C 1
ATOM 1401 O O . GLY A 1 188 ? -9.153 -13.820 7.849 1.00 98.56 188 GLY A O 1
ATOM 1402 N N . THR A 1 189 ? -11.316 -13.270 8.026 1.00 98.38 189 THR A N 1
ATOM 1403 C CA . THR A 1 189 ? -11.807 -14.222 7.011 1.00 98.38 189 THR A CA 1
ATOM 1404 C C . THR A 1 189 ? -12.594 -13.478 5.931 1.00 98.38 189 THR A C 1
ATOM 1406 O O . THR A 1 189 ? -13.052 -12.367 6.195 1.00 98.38 189 THR A O 1
ATOM 1409 N N . PRO A 1 190 ? -12.800 -14.050 4.731 1.00 96.94 190 PRO A N 1
ATOM 1410 C CA . PRO A 1 190 ? -13.665 -13.435 3.722 1.00 96.94 190 PRO A CA 1
ATOM 1411 C C . PRO A 1 190 ? -15.086 -13.150 4.234 1.00 96.94 190 PRO A C 1
ATOM 1413 O O . PRO A 1 190 ? -15.690 -12.146 3.859 1.00 96.94 190 PRO A O 1
ATOM 1416 N N . GLU A 1 191 ? -15.611 -14.013 5.109 1.00 97.81 191 GLU A N 1
ATOM 1417 C CA . GLU A 1 191 ? -16.936 -13.877 5.719 1.00 97.81 191 GLU A CA 1
ATOM 1418 C C . GLU A 1 191 ? -16.956 -12.860 6.865 1.00 97.81 191 GLU A C 1
ATOM 1420 O O . GLU A 1 191 ? -17.943 -12.149 7.037 1.00 97.81 191 GLU A O 1
ATOM 1425 N N . ASN A 1 192 ? -15.869 -12.784 7.636 1.00 97.81 192 ASN A N 1
ATOM 1426 C CA . ASN A 1 192 ? -15.716 -11.888 8.781 1.00 97.81 192 ASN A CA 1
ATOM 1427 C C . ASN A 1 192 ? -14.382 -11.132 8.670 1.00 97.81 192 ASN A C 1
ATOM 1429 O O . ASN A 1 192 ? -13.413 -11.482 9.361 1.00 97.81 192 ASN A O 1
ATOM 1433 N N . PRO A 1 193 ? -14.292 -10.140 7.766 1.00 98.56 193 PRO A N 1
ATOM 1434 C CA . PRO A 1 193 ? -13.092 -9.334 7.625 1.00 98.56 193 PRO A CA 1
ATOM 1435 C C . PRO A 1 193 ? -12.912 -8.431 8.846 1.00 98.56 193 PRO A C 1
ATOM 1437 O O . PRO A 1 193 ? -13.885 -8.047 9.497 1.00 98.56 193 PRO A O 1
ATOM 1440 N N . ILE A 1 194 ? -11.668 -8.055 9.129 1.00 98.94 194 ILE A N 1
ATOM 1441 C CA . ILE A 1 194 ? -11.367 -7.048 10.155 1.00 98.94 194 ILE A CA 1
ATOM 1442 C C . ILE A 1 194 ? -11.411 -5.670 9.505 1.00 98.94 194 ILE A C 1
ATOM 1444 O O . ILE A 1 194 ? -10.824 -5.470 8.442 1.00 98.94 194 ILE A O 1
ATOM 1448 N N . THR A 1 195 ? -12.108 -4.716 10.119 1.00 98.81 195 THR A N 1
ATOM 1449 C CA . THR A 1 195 ? -12.293 -3.374 9.545 1.00 98.81 195 THR A CA 1
ATOM 1450 C C . THR A 1 195 ? -11.643 -2.306 10.416 1.00 98.81 195 THR A C 1
ATOM 1452 O O . THR A 1 195 ? -11.889 -2.255 11.612 1.00 98.81 195 THR A O 1
ATOM 1455 N N . PHE A 1 196 ? -10.868 -1.413 9.809 1.00 98.75 196 PHE A N 1
ATOM 1456 C CA . PHE A 1 196 ? -10.371 -0.177 10.412 1.00 98.75 196 PHE A CA 1
ATOM 1457 C C . PHE A 1 196 ? -11.062 0.992 9.712 1.00 98.75 196 PHE A C 1
ATOM 1459 O O . PHE A 1 196 ? -10.989 1.099 8.484 1.00 98.75 196 PHE A O 1
ATOM 1466 N N . THR A 1 197 ? -11.757 1.854 10.449 1.00 98.12 197 THR A N 1
ATOM 1467 C CA . THR A 1 197 ? -12.493 2.980 9.856 1.00 98.12 197 THR A CA 1
ATOM 1468 C C . THR A 1 197 ? -12.622 4.156 10.819 1.00 98.12 197 THR A C 1
ATOM 1470 O O . THR A 1 197 ? -12.275 4.062 11.988 1.00 98.12 197 THR A O 1
ATOM 1473 N N . THR A 1 198 ? -13.123 5.289 10.338 1.00 97.06 198 THR A N 1
ATOM 1474 C CA . THR A 1 198 ? -13.400 6.467 11.172 1.00 97.06 198 THR A CA 1
ATOM 1475 C C . THR A 1 198 ? -14.592 6.212 12.090 1.00 97.06 198 THR A C 1
ATOM 1477 O O . THR A 1 198 ? -15.467 5.419 11.753 1.00 97.06 198 THR A O 1
ATOM 1480 N N . VAL A 1 199 ? -14.708 6.933 13.211 1.00 94.75 199 VAL A N 1
ATOM 1481 C CA . VAL A 1 199 ? -15.855 6.825 14.151 1.00 94.75 199 VAL A CA 1
ATOM 1482 C C . VAL A 1 199 ? -17.221 6.861 13.452 1.00 94.75 199 VAL A C 1
ATOM 1484 O O . VAL A 1 199 ? -18.155 6.160 13.849 1.00 94.75 199 VAL A O 1
ATOM 1487 N N . THR A 1 200 ? -17.329 7.667 12.394 1.00 93.44 200 THR A N 1
ATOM 1488 C CA . THR A 1 200 ? -18.557 7.842 11.604 1.00 93.44 200 THR A CA 1
ATOM 1489 C C . THR A 1 200 ? -18.662 6.931 10.378 1.00 93.44 200 THR A C 1
ATOM 1491 O O . THR A 1 200 ? -19.661 7.003 9.675 1.00 93.44 200 THR A O 1
ATOM 1494 N N . ASP A 1 201 ? -17.630 6.140 10.081 1.00 94.00 201 ASP A N 1
ATOM 1495 C CA . ASP A 1 201 ? -17.458 5.400 8.824 1.00 94.00 201 ASP A CA 1
ATOM 1496 C C . ASP A 1 201 ? -17.637 6.287 7.574 1.00 94.00 201 ASP A C 1
ATOM 1498 O O . ASP A 1 201 ? -18.302 5.939 6.598 1.00 94.00 201 ASP A O 1
ATOM 1502 N N . THR A 1 202 ? -17.053 7.490 7.618 1.00 92.38 202 THR A N 1
ATOM 1503 C CA . THR A 1 202 ? -17.070 8.454 6.510 1.00 92.38 202 THR A CA 1
ATOM 1504 C C . THR A 1 202 ? -15.698 9.068 6.254 1.00 92.38 202 THR A C 1
ATOM 1506 O O . THR A 1 202 ? -14.853 9.147 7.148 1.00 92.38 202 THR A O 1
ATOM 1509 N N . ALA A 1 203 ? -15.509 9.591 5.041 1.00 88.12 203 ALA A N 1
ATOM 1510 C CA . ALA A 1 203 ? -14.296 10.295 4.629 1.00 88.12 203 ALA A CA 1
ATOM 1511 C C . ALA A 1 203 ? -14.127 11.702 5.238 1.00 88.12 203 ALA A C 1
ATOM 1513 O O . ALA A 1 203 ? -13.085 12.313 5.030 1.00 88.12 203 ALA A O 1
ATOM 1514 N N . VAL A 1 204 ? -15.129 12.248 5.943 1.00 83.94 204 VAL A N 1
ATOM 1515 C CA . VAL A 1 204 ? -15.059 13.609 6.519 1.00 83.94 204 VAL A CA 1
ATOM 1516 C C . VAL A 1 204 ? -14.144 13.654 7.747 1.00 83.94 204 VAL A C 1
ATOM 1518 O O . VAL A 1 204 ? -13.490 14.663 7.976 1.00 83.94 204 VAL A O 1
ATOM 1521 N N . ASN A 1 205 ? -14.057 12.552 8.496 1.00 79.81 205 ASN A N 1
ATOM 1522 C CA . ASN A 1 205 ? -13.344 12.468 9.774 1.00 79.81 205 ASN A CA 1
ATOM 1523 C C . ASN A 1 205 ? -12.145 11.520 9.686 1.00 79.81 205 ASN A C 1
ATOM 1525 O O . ASN A 1 205 ? -12.039 10.599 10.492 1.00 79.81 205 ASN A O 1
ATOM 1529 N N . ARG A 1 206 ? -11.305 11.682 8.655 1.00 93.62 206 ARG A N 1
ATOM 1530 C CA . ARG A 1 206 ? -10.185 10.768 8.376 1.00 93.62 206 ARG A CA 1
ATOM 1531 C C . ARG A 1 206 ? -9.313 10.559 9.611 1.00 93.62 206 ARG A C 1
ATOM 1533 O O . ARG A 1 206 ? -9.023 11.499 10.348 1.00 93.62 206 ARG A O 1
ATOM 1540 N N . TRP A 1 207 ? -8.865 9.328 9.792 1.00 96.62 207 TRP A N 1
ATOM 1541 C CA . TRP A 1 207 ? -7.890 8.970 10.816 1.00 96.62 207 TRP A CA 1
ATOM 1542 C C . TRP A 1 207 ? -6.487 8.898 10.206 1.00 96.62 207 TRP A C 1
ATOM 1544 O O . TRP A 1 207 ? -6.341 8.869 8.980 1.00 96.62 207 TRP A O 1
ATOM 1554 N N . GLY A 1 208 ? -5.452 8.910 11.045 1.00 95.88 208 GLY A N 1
ATOM 1555 C CA . GLY A 1 208 ? -4.060 9.035 10.602 1.00 95.88 208 GLY A CA 1
ATOM 1556 C C . GLY A 1 208 ? -3.606 7.899 9.683 1.00 95.88 208 GLY A C 1
ATOM 1557 O O . GLY A 1 208 ? -2.947 8.154 8.685 1.00 95.88 208 GLY A O 1
ATOM 1558 N N . GLY A 1 209 ? -4.021 6.665 9.969 1.00 97.31 209 GLY A N 1
ATOM 1559 C CA . GLY A 1 209 ? -3.514 5.455 9.320 1.00 97.31 209 GLY A CA 1
ATOM 1560 C C . GLY A 1 209 ? -2.726 4.575 10.290 1.00 97.31 209 GLY A C 1
ATOM 1561 O O . GLY A 1 209 ? -2.746 4.794 11.507 1.00 97.31 209 GLY A O 1
ATOM 1562 N N . ILE A 1 210 ? -2.070 3.555 9.742 1.00 98.19 210 ILE A N 1
ATOM 1563 C CA . ILE A 1 210 ? -1.226 2.610 10.483 1.00 98.19 210 ILE A CA 1
ATOM 1564 C C . ILE A 1 210 ? 0.239 2.916 10.169 1.00 98.19 210 ILE A C 1
ATOM 1566 O O . ILE A 1 210 ? 0.599 3.028 8.999 1.00 98.19 210 ILE A O 1
ATOM 1570 N N . PHE A 1 211 ? 1.076 3.040 11.194 1.00 97.19 211 PHE A N 1
ATOM 1571 C CA . PHE A 1 211 ? 2.472 3.458 11.088 1.00 97.19 211 PHE A CA 1
ATOM 1572 C C . PHE A 1 211 ? 3.392 2.415 11.721 1.00 97.19 211 PHE A C 1
ATOM 1574 O O . PHE A 1 211 ? 3.135 1.980 12.843 1.00 97.19 211 PHE A O 1
ATOM 1581 N N . PHE A 1 212 ? 4.465 2.040 11.027 1.00 96.25 212 PHE A N 1
ATOM 1582 C CA . PHE A 1 212 ? 5.511 1.146 11.533 1.00 96.25 212 PHE A CA 1
ATOM 1583 C C . PHE A 1 212 ? 6.800 1.934 11.734 1.00 96.25 212 PHE A C 1
ATOM 1585 O O . PHE A 1 212 ? 7.367 2.416 10.758 1.00 96.25 212 PHE A O 1
ATOM 1592 N N . TRP A 1 213 ? 7.195 2.120 12.991 1.00 94.50 213 TRP A N 1
ATOM 1593 C CA . TRP A 1 213 ? 8.365 2.868 13.462 1.00 94.50 213 TRP A CA 1
ATOM 1594 C C . TRP A 1 213 ? 9.254 1.905 14.255 1.00 94.50 213 TRP A C 1
ATOM 1596 O O . TRP A 1 213 ? 9.249 1.941 15.484 1.00 94.50 213 TRP A O 1
ATOM 1606 N N . ASP A 1 214 ? 9.927 0.989 13.562 1.00 95.44 214 ASP A N 1
ATOM 1607 C CA . ASP A 1 214 ? 10.489 -0.245 14.128 1.00 95.44 214 ASP A CA 1
ATOM 1608 C C . ASP A 1 214 ? 9.364 -1.177 14.607 1.00 95.44 214 ASP A C 1
ATOM 1610 O O . ASP A 1 214 ? 9.311 -1.628 15.747 1.00 95.44 214 ASP A O 1
ATOM 1614 N N . GLY A 1 215 ? 8.383 -1.420 13.737 1.00 97.19 215 GLY A N 1
ATOM 1615 C CA . GLY A 1 215 ? 7.245 -2.297 14.015 1.00 97.19 215 GLY A CA 1
ATOM 1616 C C . GLY A 1 215 ? 6.806 -3.093 12.790 1.00 97.19 215 GLY A C 1
ATOM 1617 O O . GLY A 1 215 ? 7.348 -2.943 11.698 1.00 97.19 215 GLY A O 1
ATOM 1618 N N . SER A 1 216 ? 5.816 -3.967 12.951 1.00 97.75 216 SER A N 1
ATOM 1619 C CA . SER A 1 216 ? 5.314 -4.786 11.840 1.00 97.75 216 SER A CA 1
ATOM 1620 C C . SER A 1 216 ? 3.828 -5.118 11.982 1.00 97.75 216 SER A C 1
ATOM 1622 O O . SER A 1 216 ? 3.212 -4.903 13.029 1.00 97.75 216 SER A O 1
ATOM 1624 N N . ALA A 1 217 ? 3.227 -5.661 10.922 1.00 98.38 217 ALA A N 1
ATOM 1625 C CA . ALA A 1 217 ? 1.860 -6.170 10.984 1.00 98.38 217 ALA A CA 1
ATOM 1626 C C . ALA A 1 217 ? 1.613 -7.362 10.059 1.00 98.38 217 ALA A C 1
ATOM 1628 O O . ALA A 1 217 ? 2.197 -7.465 8.985 1.00 98.38 217 ALA A O 1
ATOM 1629 N N . GLU A 1 218 ? 0.657 -8.202 10.440 1.00 98.69 218 GLU A N 1
ATOM 1630 C CA . GLU A 1 218 ? 0.000 -9.183 9.587 1.00 98.69 218 GLU A CA 1
ATOM 1631 C C . GLU A 1 218 ? -1.456 -8.759 9.351 1.00 98.69 218 GLU A C 1
ATOM 1633 O O . GLU A 1 218 ? -2.303 -8.857 10.239 1.00 98.69 218 GLU A O 1
ATOM 1638 N N . LEU A 1 219 ? -1.747 -8.261 8.147 1.00 98.88 219 LEU A N 1
ATOM 1639 C CA . LEU A 1 219 ? -3.050 -7.747 7.730 1.00 98.88 219 LEU A CA 1
ATOM 1640 C C . LEU A 1 219 ? -3.628 -8.650 6.634 1.00 98.88 219 LEU A C 1
ATOM 1642 O O . LEU A 1 219 ? -3.331 -8.487 5.450 1.00 98.88 219 LEU A O 1
ATOM 1646 N N . VAL A 1 220 ? -4.466 -9.612 7.018 1.00 98.88 220 VAL A N 1
ATOM 1647 C CA . VAL A 1 220 ? -5.042 -10.603 6.097 1.00 98.88 220 VAL A CA 1
ATOM 1648 C C . VAL A 1 220 ? -6.566 -10.539 6.136 1.00 98.88 220 VAL A C 1
ATOM 1650 O O . VAL A 1 220 ? -7.157 -10.598 7.210 1.00 98.88 220 VAL A O 1
ATOM 1653 N N . ASN A 1 221 ? -7.223 -10.433 4.974 1.00 98.81 221 ASN A N 1
ATOM 1654 C CA . ASN A 1 221 ? -8.677 -10.201 4.873 1.00 98.81 221 ASN A CA 1
ATOM 1655 C C . ASN A 1 221 ? -9.138 -8.980 5.693 1.00 98.81 221 ASN A C 1
ATOM 1657 O O . ASN A 1 221 ? -10.104 -9.044 6.463 1.00 98.81 221 ASN A O 1
ATOM 1661 N N . THR A 1 222 ? -8.428 -7.863 5.545 1.00 98.94 222 THR A N 1
ATOM 1662 C CA . THR A 1 222 ? -8.737 -6.611 6.242 1.00 98.94 222 THR A CA 1
ATOM 1663 C C . THR A 1 222 ? -9.378 -5.584 5.312 1.00 98.94 222 THR A C 1
ATOM 1665 O O . THR A 1 222 ? -9.267 -5.656 4.086 1.00 98.94 222 THR A O 1
ATOM 1668 N N . ARG A 1 223 ? -10.065 -4.605 5.902 1.00 98.81 223 ARG A N 1
ATOM 1669 C CA . ARG A 1 223 ? -10.579 -3.411 5.228 1.00 98.81 223 ARG A CA 1
ATOM 1670 C C . ARG A 1 223 ? -10.070 -2.171 5.944 1.00 98.81 223 ARG A C 1
ATOM 1672 O O . ARG A 1 223 ? -10.481 -1.904 7.068 1.00 98.81 223 ARG A O 1
ATOM 1679 N N . ILE A 1 224 ? -9.212 -1.401 5.288 1.00 98.81 224 ILE A N 1
ATOM 1680 C CA . ILE A 1 224 ? -8.705 -0.122 5.789 1.00 98.81 224 ILE A CA 1
ATOM 1681 C C . ILE A 1 224 ? -9.457 0.985 5.060 1.00 98.81 224 ILE A C 1
ATOM 1683 O O . ILE A 1 224 ? -9.286 1.179 3.856 1.00 98.81 224 ILE A O 1
ATOM 1687 N N . ARG A 1 225 ? -10.326 1.694 5.779 1.00 98.31 225 ARG A N 1
ATOM 1688 C CA . ARG A 1 225 ? -11.261 2.662 5.203 1.00 98.31 225 ARG A CA 1
ATOM 1689 C C . ARG A 1 225 ? -10.970 4.056 5.728 1.00 98.31 225 ARG A C 1
ATOM 1691 O O . ARG A 1 225 ? -10.745 4.246 6.923 1.00 98.31 225 ARG A O 1
ATOM 1698 N N . PHE A 1 226 ? -10.999 5.036 4.827 1.00 97.75 226 PHE A N 1
ATOM 1699 C CA . PHE A 1 226 ? -10.968 6.465 5.165 1.00 97.75 226 PHE A CA 1
ATOM 1700 C C . PHE A 1 226 ? -9.779 6.897 6.052 1.00 97.75 226 PHE A C 1
ATOM 1702 O O . PHE A 1 226 ? -9.889 7.848 6.825 1.00 97.75 226 PHE A O 1
ATOM 1709 N N . ALA A 1 227 ? -8.643 6.213 5.919 1.00 97.25 227 ALA A N 1
ATOM 1710 C CA . ALA A 1 227 ? -7.375 6.590 6.539 1.00 97.25 227 ALA A CA 1
ATOM 1711 C C . ALA A 1 227 ? -6.712 7.772 5.796 1.00 97.25 227 ALA A C 1
ATOM 1713 O O . ALA A 1 227 ? -7.303 8.354 4.872 1.00 97.25 227 ALA A O 1
ATOM 1714 N N . GLY A 1 228 ? -5.483 8.118 6.182 1.00 95.12 228 GLY A N 1
ATOM 1715 C CA . GLY A 1 228 ? -4.679 9.145 5.524 1.00 95.12 228 GLY A CA 1
ATOM 1716 C C . GLY A 1 228 ? -5.163 10.563 5.815 1.00 95.12 228 GLY A C 1
ATOM 1717 O O . GLY A 1 228 ? -5.428 11.326 4.886 1.00 95.12 228 GLY A O 1
ATOM 1718 N N . ALA A 1 229 ? -5.329 10.911 7.090 1.00 94.69 229 ALA A N 1
ATOM 1719 C CA . ALA A 1 229 ? -5.327 12.309 7.516 1.00 94.69 229 ALA A CA 1
ATOM 1720 C C . ALA A 1 229 ? -3.894 12.866 7.491 1.00 94.69 229 ALA A C 1
ATOM 1722 O O . ALA A 1 229 ? -2.934 12.131 7.728 1.00 94.69 229 ALA A O 1
ATOM 1723 N N . ASP A 1 230 ? -3.743 14.163 7.223 1.00 90.94 230 ASP A N 1
ATOM 1724 C CA . ASP A 1 230 ? -2.446 14.824 7.370 1.00 90.94 230 ASP A CA 1
ATOM 1725 C C . ASP A 1 230 ? -2.146 15.022 8.859 1.00 90.94 230 ASP A C 1
ATOM 1727 O O . ASP A 1 230 ? -2.732 15.879 9.517 1.00 90.94 230 ASP A O 1
ATOM 1731 N N . VAL A 1 231 ? -1.258 14.181 9.386 1.00 89.00 231 VAL A N 1
ATOM 1732 C CA . VAL A 1 231 ? -0.837 14.184 10.794 1.00 89.00 231 VAL A CA 1
ATOM 1733 C C . VAL A 1 231 ? 0.638 14.575 10.942 1.00 89.00 231 VAL A C 1
ATOM 1735 O O . VAL A 1 231 ? 1.292 14.198 11.910 1.00 89.00 231 VAL A O 1
ATOM 1738 N N . GLY A 1 232 ? 1.176 15.331 9.974 1.00 85.19 232 GLY A N 1
ATOM 1739 C CA . GLY A 1 232 ? 2.557 15.825 10.001 1.00 85.19 232 GLY A CA 1
ATOM 1740 C C . GLY A 1 232 ? 3.615 14.804 9.570 1.00 85.19 232 GLY A C 1
ATOM 1741 O O . GLY A 1 232 ? 4.784 14.960 9.914 1.00 85.19 232 GLY A O 1
ATOM 1742 N N . GLN A 1 233 ? 3.214 13.769 8.830 1.00 81.94 233 GLN A N 1
ATOM 1743 C CA . GLN A 1 233 ? 4.115 12.748 8.287 1.00 81.94 233 GLN A CA 1
ATOM 1744 C C . GLN A 1 233 ? 4.738 13.188 6.959 1.00 81.94 233 GLN A C 1
ATOM 1746 O O . GLN A 1 233 ? 4.208 14.055 6.266 1.00 81.94 233 GLN A O 1
ATOM 1751 N N . GLN A 1 234 ? 5.839 12.541 6.561 1.00 79.75 234 GLN A N 1
ATOM 1752 C CA . GLN A 1 234 ? 6.508 12.797 5.276 1.00 79.75 234 GLN A CA 1
ATOM 1753 C C . GLN A 1 234 ? 5.589 12.548 4.070 1.00 79.75 234 GLN A C 1
ATOM 1755 O O . GLN A 1 234 ? 5.708 13.219 3.044 1.00 79.75 234 GLN A O 1
ATOM 1760 N N . ALA A 1 235 ? 4.657 11.603 4.205 1.00 86.69 235 ALA A N 1
ATOM 1761 C CA . ALA A 1 235 ? 3.624 11.321 3.225 1.00 86.69 235 ALA A CA 1
ATOM 1762 C C . ALA A 1 235 ? 2.304 10.984 3.919 1.00 86.69 235 ALA A C 1
ATOM 1764 O O . ALA A 1 235 ? 2.270 10.258 4.914 1.00 86.69 235 ALA A O 1
ATOM 1765 N N . VAL A 1 236 ? 1.207 11.482 3.350 1.00 94.62 236 VAL A N 1
ATOM 1766 C CA . VAL A 1 236 ? -0.146 11.096 3.753 1.00 94.62 236 VAL A CA 1
ATOM 1767 C C . VAL A 1 236 ? -0.451 9.733 3.137 1.00 94.62 236 VAL A C 1
ATOM 1769 O O . VAL A 1 236 ? -0.536 9.617 1.912 1.00 94.62 236 VAL A O 1
ATOM 1772 N N . SER A 1 237 ? -0.619 8.703 3.964 1.00 97.00 237 SER A N 1
ATOM 1773 C CA . SER A 1 237 ? -0.924 7.342 3.515 1.00 97.00 237 SER A CA 1
ATOM 1774 C C . SER A 1 237 ? -1.878 6.611 4.464 1.00 97.00 237 SER A C 1
ATOM 1776 O O . SER A 1 237 ? -2.077 7.022 5.604 1.00 97.00 237 SER A O 1
ATOM 1778 N N . ALA A 1 238 ? -2.506 5.529 3.993 1.00 97.94 238 ALA A N 1
ATOM 1779 C CA . ALA A 1 238 ? -3.289 4.650 4.869 1.00 97.94 238 ALA A CA 1
ATOM 1780 C C . ALA A 1 238 ? -2.397 3.725 5.714 1.00 97.94 238 ALA A C 1
ATOM 1782 O O . ALA A 1 238 ? -2.708 3.452 6.874 1.00 97.94 238 ALA A O 1
ATOM 1783 N N . LEU A 1 239 ? -1.297 3.263 5.120 1.00 98.06 239 LEU A N 1
ATOM 1784 C CA . LEU A 1 239 ? -0.247 2.479 5.756 1.00 98.06 239 LEU A CA 1
ATOM 1785 C C . LEU A 1 239 ? 1.105 3.157 5.509 1.00 98.06 239 LEU A C 1
ATOM 1787 O O . LEU A 1 239 ? 1.396 3.554 4.378 1.00 98.06 239 LEU A O 1
ATOM 1791 N N . HIS A 1 240 ? 1.929 3.286 6.539 1.00 96.81 240 HIS A N 1
ATOM 1792 C CA . HIS A 1 240 ? 3.276 3.834 6.433 1.00 96.81 240 HIS A CA 1
ATOM 1793 C C . HIS A 1 240 ? 4.287 2.874 7.055 1.00 96.81 240 HIS A C 1
ATOM 1795 O O . HIS A 1 240 ? 4.204 2.563 8.242 1.00 96.81 240 HIS A O 1
ATOM 1801 N N . VAL A 1 241 ? 5.237 2.422 6.246 1.00 96.38 241 VAL A N 1
ATOM 1802 C CA . VAL A 1 241 ? 6.331 1.539 6.642 1.00 96.38 241 VAL A CA 1
ATOM 1803 C C . VAL A 1 241 ? 7.605 2.380 6.693 1.00 96.38 241 VAL A C 1
ATOM 1805 O O . VAL A 1 241 ? 8.219 2.590 5.647 1.00 96.38 241 VAL A O 1
ATOM 1808 N N . TYR A 1 242 ? 7.938 2.911 7.875 1.00 93.69 242 TYR A N 1
ATOM 1809 C CA . TYR A 1 242 ? 9.221 3.589 8.087 1.00 93.69 242 TYR A CA 1
ATOM 1810 C C . TYR A 1 242 ? 10.288 2.537 8.312 1.00 93.69 242 TYR A C 1
ATOM 1812 O O . TYR A 1 242 ? 11.095 2.290 7.438 1.00 93.69 242 TYR A O 1
ATOM 1820 N N . GLU A 1 243 ? 10.186 1.811 9.420 1.00 93.69 243 GLU A N 1
ATOM 1821 C CA . GLU A 1 243 ? 11.179 0.820 9.813 1.00 93.69 243 GLU A CA 1
ATOM 1822 C C . GLU A 1 243 ? 10.487 -0.458 10.289 1.00 93.69 243 GLU A C 1
ATOM 1824 O O . GLU A 1 243 ? 9.471 -0.409 10.996 1.00 93.69 243 GLU A O 1
ATOM 1829 N N . VAL A 1 244 ? 11.035 -1.602 9.879 1.00 94.81 244 VAL A N 1
ATOM 1830 C CA . VAL A 1 244 ? 10.579 -2.940 10.258 1.00 94.81 244 VAL A CA 1
ATOM 1831 C C . VAL A 1 244 ? 11.729 -3.687 10.941 1.00 94.81 244 VAL A C 1
ATOM 1833 O O . VAL A 1 244 ? 12.809 -3.776 10.356 1.00 94.81 244 VAL A O 1
ATOM 1836 N N . PRO A 1 245 ? 11.510 -4.310 12.117 1.00 94.06 245 PRO A N 1
ATOM 1837 C CA . PRO A 1 245 ? 12.572 -4.999 12.837 1.00 94.06 245 PRO A CA 1
ATOM 1838 C C . PRO A 1 245 ? 13.254 -6.076 11.987 1.00 94.06 245 PRO A C 1
ATOM 1840 O O . PRO A 1 245 ? 12.587 -6.830 11.268 1.00 94.06 245 PRO A O 1
ATOM 1843 N N . ASP A 1 246 ? 14.574 -6.205 12.132 1.00 91.12 246 ASP A N 1
ATOM 1844 C CA . ASP A 1 246 ? 15.381 -7.205 11.427 1.00 91.12 246 ASP A CA 1
ATOM 1845 C C . ASP A 1 246 ? 14.763 -8.613 11.504 1.00 91.12 246 ASP A C 1
ATOM 1847 O O . ASP A 1 246 ? 14.497 -9.163 12.578 1.00 91.12 246 ASP A O 1
ATOM 1851 N N . GLY A 1 247 ? 14.575 -9.236 10.339 1.00 89.56 247 GLY A N 1
ATOM 1852 C CA . GLY A 1 247 ? 14.031 -10.591 10.225 1.00 89.56 247 GLY A CA 1
ATOM 1853 C C . GLY A 1 247 ? 12.512 -10.696 10.391 1.00 89.56 247 GLY A C 1
ATOM 1854 O O . GLY A 1 247 ? 11.991 -11.813 10.370 1.00 89.56 247 GLY A O 1
ATOM 1855 N N . GLN A 1 248 ? 11.803 -9.574 10.531 1.00 93.75 248 GLN A N 1
ATOM 1856 C CA . GLN A 1 248 ? 10.348 -9.524 10.422 1.00 93.75 248 GLN A CA 1
ATOM 1857 C C . GLN A 1 248 ? 9.889 -9.036 9.048 1.00 93.75 248 GLN A C 1
ATOM 1859 O O . GLN A 1 248 ? 10.628 -8.378 8.318 1.00 93.75 248 GLN A O 1
ATOM 1864 N N . GLU A 1 249 ? 8.638 -9.352 8.722 1.00 95.44 249 GLU A N 1
ATOM 1865 C CA . GLU A 1 249 ? 7.947 -8.882 7.527 1.00 95.44 249 GLU A CA 1
ATOM 1866 C C . GLU A 1 249 ? 6.619 -8.233 7.922 1.00 95.44 249 GLU A C 1
ATOM 1868 O O . GLU A 1 249 ? 5.940 -8.675 8.850 1.00 95.44 249 GLU A O 1
ATOM 1873 N N . SER A 1 250 ? 6.231 -7.208 7.170 1.00 98.00 250 SER A N 1
ATOM 1874 C CA . SER A 1 250 ? 4.888 -6.649 7.173 1.00 98.00 250 SER A CA 1
ATOM 1875 C C . SER A 1 250 ? 4.091 -7.221 6.007 1.00 98.00 250 SER A C 1
ATOM 1877 O O . SER A 1 250 ? 4.486 -7.123 4.845 1.00 98.00 250 SER A O 1
ATOM 1879 N N . ILE A 1 251 ? 2.954 -7.829 6.317 1.00 98.62 251 ILE A N 1
ATOM 1880 C CA . ILE A 1 251 ? 2.141 -8.611 5.392 1.00 98.62 251 ILE A CA 1
ATOM 1881 C C . ILE A 1 251 ? 0.815 -7.887 5.178 1.00 98.62 251 ILE A C 1
ATOM 1883 O O . ILE A 1 251 ? 0.103 -7.598 6.137 1.00 98.62 251 ILE A O 1
ATOM 1887 N N . LEU A 1 252 ? 0.453 -7.643 3.919 1.00 98.81 252 LEU A N 1
ATOM 1888 C CA . LEU A 1 252 ? -0.883 -7.206 3.527 1.00 98.81 252 LEU A CA 1
ATOM 1889 C C . LEU A 1 252 ? -1.404 -8.143 2.440 1.00 98.81 252 LEU A C 1
ATOM 1891 O O . LEU A 1 252 ? -0.892 -8.137 1.315 1.00 98.81 252 LEU A O 1
ATOM 1895 N N . GLU A 1 253 ? -2.416 -8.946 2.765 1.00 98.81 253 GLU A N 1
ATOM 1896 C CA . GLU A 1 253 ? -2.941 -9.962 1.851 1.00 98.81 253 GLU A CA 1
ATOM 1897 C C . GLU A 1 253 ? -4.461 -10.030 1.834 1.00 98.81 253 GLU A C 1
ATOM 1899 O O . GLU A 1 253 ? -5.124 -9.903 2.866 1.00 98.81 253 GLU A O 1
ATOM 1904 N N . ASN A 1 254 ? -5.027 -10.268 0.648 1.00 98.75 254 ASN A N 1
ATOM 1905 C CA . ASN A 1 254 ? -6.472 -10.406 0.437 1.00 98.75 254 ASN A CA 1
ATOM 1906 C C . ASN A 1 254 ? -7.271 -9.247 1.065 1.00 98.75 254 ASN A C 1
ATOM 1908 O O . ASN A 1 254 ? -8.375 -9.437 1.573 1.00 98.75 254 ASN A O 1
ATOM 1912 N N . SER A 1 255 ? -6.675 -8.055 1.098 1.00 98.88 255 SER A N 1
ATOM 1913 C CA . SER A 1 255 ? -7.164 -6.915 1.866 1.00 98.88 255 SER A CA 1
ATOM 1914 C C . SER A 1 255 ? -7.559 -5.759 0.956 1.00 98.88 255 SER A C 1
ATOM 1916 O O . SER A 1 255 ? -7.119 -5.653 -0.191 1.00 98.88 255 SER A O 1
ATOM 1918 N N . VAL A 1 256 ? -8.408 -4.875 1.471 1.00 98.88 256 VAL A N 1
ATOM 1919 C CA . VAL A 1 256 ? -8.908 -3.707 0.743 1.00 98.88 256 VAL A CA 1
ATOM 1920 C C . VAL A 1 256 ? -8.466 -2.436 1.454 1.00 98.88 256 VAL A C 1
ATOM 1922 O O . VAL A 1 256 ? -8.752 -2.272 2.638 1.00 98.88 256 VAL A O 1
ATOM 1925 N N . ILE A 1 257 ? -7.832 -1.512 0.730 1.00 98.81 257 ILE A N 1
ATOM 1926 C CA . ILE A 1 257 ? -7.660 -0.127 1.192 1.00 98.81 257 ILE A CA 1
ATOM 1927 C C . ILE A 1 257 ? -8.554 0.764 0.338 1.00 98.81 257 ILE A C 1
ATOM 1929 O O . ILE A 1 257 ? -8.418 0.804 -0.891 1.00 98.81 257 ILE A O 1
ATOM 1933 N N . GLU A 1 258 ? -9.477 1.477 0.980 1.00 98.19 258 GLU A N 1
ATOM 1934 C CA . GLU A 1 258 ? -10.449 2.300 0.274 1.00 98.19 258 GLU A CA 1
ATOM 1935 C C . GLU A 1 258 ? -10.668 3.686 0.869 1.00 98.19 258 GLU A C 1
ATOM 1937 O O . GLU A 1 258 ? -10.684 3.915 2.083 1.00 98.19 258 GLU A O 1
ATOM 1942 N N . GLY A 1 259 ? -10.889 4.633 -0.039 1.00 97.19 259 GLY A N 1
ATOM 1943 C CA . GLY A 1 259 ? -11.266 5.984 0.314 1.00 97.19 259 GLY A CA 1
ATOM 1944 C C . GLY A 1 259 ? -10.198 6.765 1.068 1.00 97.19 259 GLY A C 1
ATOM 1945 O O . GLY A 1 259 ? -10.591 7.766 1.647 1.00 97.19 259 GLY A O 1
ATOM 1946 N N . SER A 1 260 ? -8.920 6.356 1.107 1.00 95.81 260 SER A N 1
ATOM 1947 C CA . SER A 1 260 ? -7.791 7.035 1.786 1.00 95.81 260 SER A CA 1
ATOM 1948 C C . SER A 1 260 ? -7.557 8.466 1.282 1.00 95.81 260 SER A C 1
ATOM 1950 O O . SER A 1 260 ? -7.864 8.786 0.132 1.00 95.81 260 SER A O 1
ATOM 1952 N N . GLY A 1 261 ? -7.042 9.339 2.154 1.00 95.75 261 GLY A N 1
ATOM 1953 C CA . GLY A 1 261 ? -6.792 10.758 1.878 1.00 95.75 261 GLY A CA 1
ATOM 1954 C C . GLY A 1 261 ? -5.487 11.043 1.137 1.00 95.75 261 GLY A C 1
ATOM 1955 O O . GLY A 1 261 ? -5.297 12.163 0.672 1.00 95.75 261 GLY A O 1
ATOM 1956 N N . GLY A 1 262 ? -4.631 10.034 0.969 1.00 95.75 262 GLY A N 1
ATOM 1957 C CA . GLY A 1 262 ? -3.383 10.124 0.214 1.00 95.75 262 GLY A CA 1
ATOM 1958 C C . GLY A 1 262 ? -3.045 8.805 -0.475 1.00 95.75 262 GLY A C 1
ATOM 1959 O O . GLY A 1 262 ? -3.924 8.175 -1.071 1.00 95.75 262 GLY A O 1
ATOM 1960 N N . TYR A 1 263 ? -1.781 8.396 -0.379 1.00 97.94 263 TYR A N 1
ATOM 1961 C CA . TYR A 1 263 ? -1.291 7.112 -0.877 1.00 97.94 263 TYR A CA 1
ATOM 1962 C C . TYR A 1 263 ? -1.959 5.941 -0.147 1.00 97.94 263 TYR A C 1
ATOM 1964 O O . TYR A 1 263 ? -2.419 6.054 0.996 1.00 97.94 263 TYR A O 1
ATOM 1972 N N . VAL A 1 264 ? -2.010 4.778 -0.794 1.00 98.50 264 VAL A N 1
ATOM 1973 C CA . VAL A 1 264 ? -2.482 3.560 -0.118 1.00 98.50 264 VAL A CA 1
ATOM 1974 C C . VAL A 1 264 ? -1.418 3.029 0.833 1.00 98.50 264 VAL A C 1
ATOM 1976 O O . VAL A 1 264 ? -1.738 2.647 1.955 1.00 98.50 264 VAL A O 1
ATOM 1979 N N . ILE A 1 265 ? -0.154 3.078 0.417 1.00 98.56 265 ILE A N 1
ATOM 1980 C CA . ILE A 1 265 ? 1.005 2.699 1.222 1.00 98.56 265 ILE A CA 1
ATOM 1981 C C . ILE A 1 265 ? 2.130 3.688 0.915 1.00 98.56 265 ILE A C 1
ATOM 1983 O O . ILE A 1 265 ? 2.320 4.066 -0.240 1.00 98.56 265 ILE A O 1
ATOM 1987 N N . ALA A 1 266 ? 2.866 4.090 1.939 1.00 97.69 266 ALA A N 1
ATOM 1988 C CA . ALA A 1 266 ? 4.169 4.726 1.820 1.00 97.69 266 ALA A CA 1
ATOM 1989 C C . ALA A 1 266 ? 5.196 3.800 2.480 1.00 97.69 266 ALA A C 1
ATOM 1991 O O . ALA A 1 266 ? 4.934 3.288 3.568 1.00 97.69 266 ALA A O 1
ATOM 1992 N N . VAL A 1 267 ? 6.306 3.517 1.804 1.00 97.00 267 VAL A N 1
ATOM 1993 C CA . VAL A 1 267 ? 7.355 2.622 2.304 1.00 97.00 267 VAL A CA 1
ATOM 1994 C C . VAL A 1 267 ? 8.732 3.184 1.986 1.00 97.00 267 VAL A C 1
ATOM 1996 O O . VAL A 1 267 ? 8.993 3.624 0.860 1.00 97.00 267 VAL A O 1
ATOM 1999 N N . GLU A 1 268 ? 9.606 3.168 2.985 1.00 95.19 268 GLU A N 1
ATOM 2000 C CA . GLU A 1 268 ? 11.012 3.501 2.805 1.00 95.19 268 GLU A CA 1
ATOM 2001 C C . GLU A 1 268 ? 11.721 2.403 2.002 1.00 95.19 268 GLU A C 1
ATOM 2003 O O . GLU A 1 268 ? 11.468 1.203 2.141 1.00 95.19 268 GLU A O 1
ATOM 2008 N N . VAL A 1 269 ? 12.556 2.822 1.051 1.00 94.56 269 VAL A N 1
ATOM 2009 C CA . VAL A 1 269 ? 13.150 1.934 0.039 1.00 94.56 269 VAL A CA 1
ATOM 2010 C C . VAL A 1 269 ? 14.002 0.809 0.642 1.00 94.56 269 VAL A C 1
ATOM 2012 O O . VAL A 1 269 ? 14.050 -0.294 0.093 1.00 94.56 269 VAL A O 1
ATOM 2015 N N . ASP A 1 270 ? 14.681 1.073 1.747 1.00 92.62 270 ASP A N 1
ATOM 2016 C CA . ASP A 1 270 ? 15.458 0.088 2.493 1.00 92.62 270 ASP A CA 1
ATOM 2017 C C . ASP A 1 270 ? 14.562 -0.996 3.109 1.00 92.62 270 ASP A C 1
ATOM 2019 O O . ASP A 1 270 ? 14.895 -2.174 3.003 1.00 92.62 270 ASP A O 1
ATOM 2023 N N . ASN A 1 271 ? 13.377 -0.638 3.597 1.00 94.94 271 ASN A N 1
ATOM 2024 C CA . ASN A 1 271 ? 12.385 -1.533 4.199 1.00 94.94 271 ASN A CA 1
ATOM 2025 C C . ASN A 1 271 ? 11.485 -2.250 3.177 1.00 94.94 271 ASN A C 1
ATOM 2027 O O . ASN A 1 271 ? 10.727 -3.162 3.515 1.00 94.94 271 ASN A O 1
ATOM 2031 N N . LEU A 1 272 ? 11.592 -1.903 1.892 1.00 96.31 272 LEU A N 1
ATOM 2032 C CA . LEU A 1 272 ? 10.760 -2.461 0.822 1.00 96.31 272 LEU A CA 1
ATOM 2033 C C . LEU A 1 272 ? 10.829 -3.995 0.718 1.00 96.31 272 LEU A C 1
ATOM 2035 O O . LEU A 1 272 ? 9.855 -4.640 0.335 1.00 96.31 272 LEU A O 1
ATOM 2039 N N . HIS A 1 273 ? 11.972 -4.585 1.067 1.00 96.62 273 HIS A N 1
ATOM 2040 C CA . HIS A 1 273 ? 12.178 -6.034 1.052 1.00 96.62 273 HIS A CA 1
ATOM 2041 C C . HIS A 1 273 ? 11.403 -6.784 2.148 1.00 96.62 273 HIS A C 1
ATOM 2043 O O . HIS A 1 273 ? 11.221 -7.993 2.036 1.00 96.62 273 HIS A O 1
ATOM 2049 N N . GLN A 1 274 ? 10.928 -6.077 3.175 1.00 97.31 274 GLN A N 1
ATOM 2050 C CA . GLN A 1 274 ? 10.145 -6.628 4.283 1.00 97.31 274 GLN A CA 1
ATOM 2051 C C . GLN A 1 274 ? 8.640 -6.403 4.099 1.00 97.31 274 GLN A C 1
ATOM 2053 O O . GLN A 1 274 ? 7.862 -6.745 4.986 1.00 97.31 274 GLN A O 1
ATOM 2058 N N . LEU A 1 275 ? 8.198 -5.844 2.967 1.00 98.06 275 LEU A N 1
ATOM 2059 C CA . LEU A 1 275 ? 6.783 -5.643 2.663 1.00 98.06 275 LEU A CA 1
ATOM 2060 C C . LEU A 1 275 ? 6.274 -6.717 1.694 1.00 98.06 275 LEU A C 1
ATOM 2062 O O . LEU A 1 275 ? 6.618 -6.727 0.511 1.00 98.06 275 LEU A O 1
ATOM 2066 N N . ARG A 1 276 ? 5.382 -7.589 2.173 1.00 98.31 276 ARG A N 1
ATOM 2067 C CA . ARG A 1 276 ? 4.720 -8.613 1.356 1.00 98.31 276 ARG A CA 1
ATOM 2068 C C . ARG A 1 276 ? 3.310 -8.176 0.975 1.00 98.31 276 ARG A C 1
ATOM 2070 O O . ARG A 1 276 ? 2.469 -7.923 1.833 1.00 98.31 276 ARG A O 1
ATOM 2077 N N . LEU A 1 277 ? 3.047 -8.126 -0.332 1.00 98.69 277 LEU A N 1
ATOM 2078 C CA . LEU A 1 277 ? 1.758 -7.730 -0.900 1.00 98.69 277 LEU A CA 1
ATOM 2079 C C . LEU A 1 277 ? 1.175 -8.861 -1.747 1.00 98.69 277 LEU A C 1
ATOM 2081 O O . LEU A 1 277 ? 1.807 -9.298 -2.709 1.00 98.69 277 LEU A O 1
ATOM 2085 N N . GLN A 1 278 ? -0.061 -9.281 -1.474 1.00 98.44 278 GLN A N 1
ATOM 2086 C CA . GLN A 1 278 ? -0.724 -10.312 -2.277 1.00 98.44 278 GLN A CA 1
ATOM 2087 C C . GLN A 1 278 ? -2.238 -10.100 -2.379 1.00 98.44 278 GLN A C 1
ATOM 2089 O O . GLN A 1 278 ? -2.926 -10.003 -1.371 1.00 98.44 278 GLN A O 1
ATOM 2094 N N . ASN A 1 279 ? -2.782 -10.113 -3.600 1.00 98.19 279 ASN A N 1
ATOM 2095 C CA . ASN A 1 279 ? -4.231 -10.105 -3.858 1.00 98.19 279 ASN A CA 1
ATOM 2096 C C . ASN A 1 279 ? -5.001 -8.976 -3.144 1.00 98.19 279 ASN A C 1
ATOM 2098 O O . ASN A 1 279 ? -6.113 -9.179 -2.661 1.00 98.19 279 ASN A O 1
ATOM 2102 N N . ASN A 1 280 ? -4.410 -7.790 -3.064 1.00 98.81 280 ASN A N 1
ATOM 2103 C CA . ASN A 1 280 ? -5.040 -6.625 -2.464 1.00 98.81 280 ASN A CA 1
ATOM 2104 C C . ASN A 1 280 ? -5.827 -5.823 -3.499 1.00 98.81 280 ASN A C 1
ATOM 2106 O O . ASN A 1 280 ? -5.538 -5.855 -4.701 1.00 98.81 280 ASN A O 1
ATOM 2110 N N . GLN A 1 281 ? -6.804 -5.066 -3.004 1.00 98.69 281 GLN A N 1
ATOM 2111 C CA . GLN A 1 281 ? -7.622 -4.176 -3.812 1.00 98.69 281 GLN A CA 1
ATOM 2112 C C . GLN A 1 281 ? -7.548 -2.731 -3.307 1.00 98.69 281 GLN A C 1
ATOM 2114 O O . GLN A 1 281 ? -7.744 -2.460 -2.123 1.00 98.69 281 GLN A O 1
ATOM 2119 N N . PHE A 1 282 ? -7.331 -1.790 -4.226 1.00 98.62 282 PHE A N 1
ATOM 2120 C CA . PHE A 1 282 ? -7.261 -0.358 -3.929 1.00 98.62 282 PHE A CA 1
ATOM 2121 C C . PHE A 1 282 ? -8.400 0.395 -4.623 1.00 98.62 282 PHE A C 1
ATOM 2123 O O . PHE A 1 282 ? -8.542 0.340 -5.846 1.00 98.62 282 PHE A O 1
ATOM 2130 N N . ILE A 1 283 ? -9.262 1.061 -3.848 1.00 98.12 283 ILE A N 1
ATOM 2131 C CA . ILE A 1 283 ? -10.538 1.600 -4.344 1.00 98.12 283 ILE A CA 1
ATOM 2132 C C . ILE A 1 283 ? -10.732 3.049 -3.897 1.00 98.12 283 ILE A C 1
ATOM 2134 O O . ILE A 1 283 ? -10.774 3.338 -2.706 1.00 98.12 283 ILE A O 1
ATOM 2138 N N . ASN A 1 284 ? -10.952 3.962 -4.848 1.00 96.44 284 ASN A N 1
ATOM 2139 C CA . ASN A 1 284 ? -11.339 5.355 -4.575 1.00 96.44 284 ASN A CA 1
ATOM 2140 C C . ASN A 1 284 ? -10.431 6.088 -3.564 1.00 96.44 284 ASN A C 1
ATOM 2142 O O . ASN A 1 284 ? -10.900 6.973 -2.849 1.00 96.44 284 ASN A O 1
ATOM 2146 N N . ASN A 1 285 ? -9.153 5.715 -3.469 1.00 97.56 285 ASN A N 1
ATOM 2147 C CA . ASN A 1 285 ? -8.182 6.457 -2.671 1.00 97.56 285 ASN A CA 1
ATOM 2148 C C . ASN A 1 285 ? -7.765 7.721 -3.429 1.00 97.56 285 ASN A C 1
ATOM 2150 O O . ASN A 1 285 ? -7.812 7.742 -4.660 1.00 97.56 285 ASN A O 1
ATOM 2154 N N . ALA A 1 286 ? -7.343 8.763 -2.709 1.00 96.69 286 ALA A N 1
ATOM 2155 C CA . ALA A 1 286 ? -6.816 9.977 -3.334 1.00 96.69 286 ALA A CA 1
ATOM 2156 C C . ALA A 1 286 ? -5.656 9.650 -4.286 1.00 96.69 286 ALA A C 1
ATOM 2158 O O . ALA A 1 286 ? -5.582 10.206 -5.380 1.00 96.69 286 ALA A O 1
ATOM 2159 N N . MET A 1 287 ? -4.805 8.700 -3.889 1.00 96.50 287 MET A N 1
ATOM 2160 C CA . MET A 1 287 ? -3.802 8.082 -4.744 1.00 96.50 287 MET A CA 1
ATOM 2161 C C . MET A 1 287 ? -3.849 6.567 -4.551 1.00 96.50 287 MET A C 1
ATOM 2163 O O . MET A 1 287 ? -3.435 6.044 -3.517 1.00 96.50 287 MET A O 1
ATOM 2167 N N . ASN A 1 288 ? -4.308 5.836 -5.569 1.00 98.12 288 ASN A N 1
ATOM 2168 C CA . ASN A 1 288 ? -4.163 4.378 -5.636 1.00 98.12 288 ASN A CA 1
ATOM 2169 C C . ASN A 1 288 ? -2.713 4.005 -5.991 1.00 98.12 288 ASN A C 1
ATOM 2171 O O . ASN A 1 288 ? -2.462 3.253 -6.926 1.00 98.12 288 ASN A O 1
ATOM 2175 N N . ARG A 1 289 ? -1.747 4.575 -5.274 1.00 98.19 289 ARG A N 1
ATOM 2176 C CA . ARG A 1 289 ? -0.318 4.443 -5.541 1.00 98.19 289 ARG A CA 1
ATOM 2177 C C . ARG A 1 289 ? 0.411 4.049 -4.269 1.00 98.19 289 ARG A C 1
ATOM 2179 O O . ARG A 1 289 ? 0.030 4.481 -3.177 1.00 98.19 289 ARG A O 1
ATOM 2186 N N . ILE A 1 290 ? 1.447 3.236 -4.426 1.00 98.62 290 ILE A N 1
ATOM 2187 C CA . ILE A 1 290 ? 2.394 2.918 -3.361 1.00 98.62 290 ILE A CA 1
ATOM 2188 C C . ILE A 1 290 ? 3.594 3.840 -3.542 1.00 98.62 290 ILE A C 1
ATOM 2190 O O . ILE A 1 290 ? 4.280 3.754 -4.558 1.00 98.62 290 ILE A O 1
ATOM 2194 N N . LEU A 1 291 ? 3.824 4.730 -2.582 1.00 97.75 291 LEU A N 1
ATOM 2195 C CA . LEU A 1 291 ? 4.964 5.638 -2.601 1.00 97.75 291 LEU A CA 1
ATOM 2196 C C . LEU A 1 291 ? 6.208 4.919 -2.077 1.00 97.75 291 LEU A C 1
ATOM 2198 O O . LEU A 1 291 ? 6.186 4.368 -0.978 1.00 97.75 291 LEU A O 1
ATOM 2202 N N . LEU A 1 292 ? 7.286 4.968 -2.852 1.00 96.75 292 LEU A N 1
ATOM 2203 C CA . LEU A 1 292 ? 8.619 4.523 -2.469 1.00 96.75 292 LEU A CA 1
ATOM 2204 C C . LEU A 1 292 ? 9.458 5.771 -2.166 1.00 96.75 292 LEU A C 1
ATOM 2206 O O . LEU A 1 292 ? 9.783 6.542 -3.077 1.00 96.75 292 LEU A O 1
ATOM 2210 N N . LEU A 1 293 ? 9.765 5.991 -0.891 1.00 92.88 293 LEU A N 1
ATOM 2211 C CA . LEU A 1 293 ? 10.454 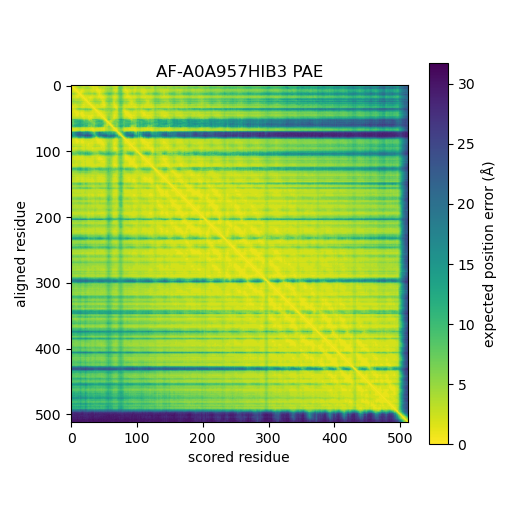7.187 -0.399 1.00 92.88 293 LEU A CA 1
ATOM 2212 C C . LEU A 1 293 ? 11.858 6.859 0.142 1.00 92.88 293 LEU A C 1
ATOM 2214 O O . LEU A 1 293 ? 12.133 5.704 0.471 1.00 92.88 293 LEU A O 1
ATOM 2218 N N . PRO A 1 294 ? 12.779 7.840 0.196 1.00 89.00 294 PRO A N 1
ATOM 2219 C CA . PRO A 1 294 ? 14.014 7.670 0.952 1.00 89.00 294 PRO A CA 1
ATOM 2220 C C . PRO A 1 294 ? 13.723 7.541 2.445 1.00 89.00 294 PRO A C 1
ATOM 2222 O O . PRO A 1 294 ? 12.761 8.134 2.927 1.00 89.00 294 PRO A O 1
ATOM 2225 N N . ASP A 1 295 ? 14.626 6.854 3.137 1.00 83.44 295 ASP A N 1
ATOM 2226 C CA . ASP A 1 295 ? 14.726 6.844 4.598 1.00 83.44 295 ASP A CA 1
ATOM 2227 C C . ASP A 1 295 ? 14.767 8.281 5.154 1.00 83.44 295 ASP A C 1
ATOM 2229 O O . ASP A 1 295 ? 15.498 9.148 4.638 1.00 83.44 295 ASP A O 1
ATOM 2233 N N . ILE A 1 296 ? 13.948 8.524 6.181 1.00 74.88 296 ILE A N 1
ATOM 2234 C CA . ILE A 1 296 ? 13.801 9.795 6.895 1.00 74.88 296 ILE A CA 1
ATOM 2235 C C . ILE A 1 296 ? 15.126 10.347 7.449 1.00 74.88 296 ILE A C 1
ATOM 2237 O O . ILE A 1 296 ? 15.297 11.570 7.516 1.00 74.88 296 ILE A O 1
ATOM 2241 N N . ASP A 1 297 ? 16.097 9.483 7.750 1.00 77.00 297 ASP A N 1
ATOM 2242 C CA . ASP A 1 297 ? 17.435 9.839 8.230 1.00 77.00 297 ASP A CA 1
ATOM 2243 C C . ASP A 1 297 ? 18.416 10.205 7.096 1.00 77.00 297 ASP A C 1
ATOM 2245 O O . ASP A 1 297 ? 19.592 10.513 7.330 1.00 77.00 297 ASP A O 1
ATOM 2249 N N . GLY A 1 298 ? 17.927 10.279 5.853 1.00 67.69 298 GLY A N 1
ATOM 2250 C CA . GLY A 1 298 ? 18.682 10.750 4.692 1.00 67.69 298 GLY A CA 1
ATOM 2251 C C . GLY A 1 298 ? 19.254 9.629 3.828 1.00 67.69 298 GLY A C 1
ATOM 2252 O O . GLY A 1 298 ? 20.368 9.763 3.310 1.00 67.69 298 GLY A O 1
ATOM 2253 N N . GLY A 1 299 ? 18.495 8.544 3.651 1.00 72.00 299 GLY A N 1
ATOM 2254 C CA . GLY A 1 299 ? 18.896 7.404 2.831 1.00 72.00 299 GLY A CA 1
ATOM 2255 C C . GLY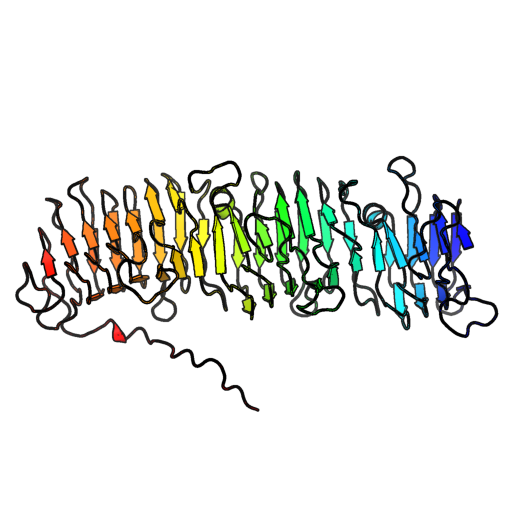 A 1 299 ? 19.163 7.754 1.366 1.00 72.00 299 GLY A C 1
ATOM 2256 O O . GLY A 1 299 ? 18.568 8.655 0.769 1.00 72.00 299 GLY A O 1
ATOM 2257 N N . ASP A 1 300 ? 20.052 6.987 0.738 1.00 80.44 300 ASP A N 1
ATOM 2258 C CA . ASP A 1 300 ? 20.468 7.171 -0.655 1.00 80.44 300 ASP A CA 1
ATOM 2259 C C . ASP A 1 300 ? 19.617 6.372 -1.665 1.00 80.44 300 ASP A C 1
ATOM 2261 O O . ASP A 1 300 ? 20.006 6.204 -2.828 1.00 80.44 300 ASP A O 1
ATOM 2265 N N . GLY A 1 301 ? 18.441 5.904 -1.223 1.00 89.19 301 GLY A N 1
ATOM 2266 C CA . GLY A 1 301 ? 17.459 5.192 -2.039 1.00 89.19 301 GLY A CA 1
ATOM 2267 C C . GLY A 1 301 ? 17.932 3.808 -2.475 1.00 89.19 301 GLY A C 1
ATOM 2268 O O . GLY A 1 301 ? 17.748 3.435 -3.630 1.00 89.19 301 GLY A O 1
ATOM 2269 N N . ARG A 1 302 ? 18.597 3.045 -1.602 1.00 94.25 302 ARG A N 1
ATOM 2270 C CA . ARG A 1 302 ? 19.128 1.707 -1.912 1.00 94.25 302 ARG A CA 1
ATOM 2271 C C . ARG A 1 302 ? 18.326 0.608 -1.236 1.00 94.25 302 ARG A C 1
ATOM 2273 O O . ARG A 1 302 ? 18.023 0.704 -0.056 1.00 94.25 302 ARG A O 1
ATOM 2280 N N . LEU A 1 303 ? 18.083 -0.479 -1.964 1.00 96.06 303 LEU A N 1
ATOM 2281 C CA . LEU A 1 303 ? 17.537 -1.696 -1.365 1.00 96.06 303 LEU A CA 1
ATOM 2282 C C . LEU A 1 303 ? 18.485 -2.270 -0.301 1.00 96.06 303 LEU A C 1
ATOM 2284 O O . LEU A 1 303 ? 19.670 -2.473 -0.588 1.00 96.06 303 LEU A O 1
ATOM 2288 N N . ALA A 1 304 ? 17.942 -2.615 0.869 1.00 94.88 304 ALA A N 1
ATOM 2289 C CA . ALA A 1 304 ? 18.646 -3.386 1.898 1.00 94.88 304 ALA A CA 1
ATOM 2290 C C . ALA A 1 304 ? 18.494 -4.913 1.716 1.00 94.88 304 ALA A C 1
ATOM 2292 O O . ALA A 1 304 ? 19.336 -5.683 2.177 1.00 94.88 304 ALA A O 1
ATOM 2293 N N . GLY A 1 305 ? 17.482 -5.350 0.960 1.00 96.56 305 GLY A N 1
ATOM 2294 C CA . GLY A 1 305 ? 17.234 -6.745 0.594 1.00 96.56 305 GLY A CA 1
ATOM 2295 C C . GLY A 1 305 ? 16.568 -6.874 -0.779 1.00 96.56 305 GLY A C 1
ATOM 2296 O O . GLY A 1 305 ? 16.194 -5.880 -1.399 1.00 96.56 305 GLY A O 1
ATOM 2297 N N . SER A 1 306 ? 16.422 -8.102 -1.284 1.00 97.94 306 SER A N 1
ATOM 2298 C CA . SER A 1 306 ? 15.689 -8.321 -2.542 1.00 97.94 306 SER A CA 1
ATOM 2299 C C . SER A 1 306 ? 14.197 -8.073 -2.337 1.00 97.94 306 SER A C 1
ATOM 2301 O O . SER A 1 306 ? 13.628 -8.551 -1.362 1.00 97.94 306 SER A O 1
ATOM 2303 N N . ALA A 1 307 ? 13.569 -7.352 -3.261 1.00 98.19 307 ALA A N 1
ATOM 2304 C CA . ALA A 1 307 ? 12.196 -6.881 -3.125 1.00 98.19 307 ALA A CA 1
ATOM 2305 C C . ALA A 1 307 ? 11.330 -7.287 -4.323 1.00 98.19 307 ALA A C 1
ATOM 2307 O O . ALA A 1 307 ? 11.825 -7.457 -5.442 1.00 98.19 307 ALA A O 1
ATOM 2308 N N . ASN A 1 308 ? 10.022 -7.408 -4.086 1.00 98.12 308 ASN A N 1
ATOM 2309 C CA . ASN A 1 308 ? 9.034 -7.760 -5.100 1.00 98.12 308 ASN A CA 1
ATOM 2310 C C . ASN A 1 308 ? 7.902 -6.726 -5.153 1.00 98.12 308 ASN A C 1
ATOM 2312 O O . ASN A 1 308 ? 7.280 -6.424 -4.139 1.00 98.12 308 ASN A O 1
ATOM 2316 N N . LEU A 1 309 ? 7.607 -6.238 -6.356 1.00 98.56 309 LEU A N 1
ATOM 2317 C CA . LEU A 1 309 ? 6.571 -5.256 -6.665 1.00 98.56 309 LEU A CA 1
ATOM 2318 C C . LEU A 1 309 ? 5.497 -5.905 -7.556 1.00 98.56 309 LEU A C 1
ATOM 2320 O O . LEU A 1 309 ? 5.562 -5.794 -8.784 1.00 98.56 309 LEU A O 1
ATOM 2324 N N . PRO A 1 310 ? 4.539 -6.652 -6.982 1.00 98.38 310 PRO A N 1
ATOM 2325 C CA . PRO A 1 310 ? 3.509 -7.346 -7.752 1.00 98.38 310 PRO A CA 1
ATOM 2326 C C . PRO A 1 310 ? 2.422 -6.405 -8.293 1.00 98.38 310 PRO A C 1
ATOM 2328 O O . PRO A 1 310 ? 2.042 -5.430 -7.652 1.00 98.38 310 PRO A O 1
ATOM 2331 N N . GLY A 1 311 ? 1.823 -6.746 -9.437 1.00 97.81 311 GLY A N 1
ATOM 2332 C CA . GLY A 1 311 ? 0.569 -6.119 -9.858 1.00 97.81 311 GLY A CA 1
ATOM 2333 C C . GLY A 1 311 ? -0.550 -6.392 -8.844 1.00 97.81 311 GLY A C 1
ATOM 2334 O O . GLY A 1 311 ? -0.662 -7.495 -8.309 1.00 97.81 311 GLY A O 1
ATOM 2335 N N . GLN A 1 312 ? -1.387 -5.389 -8.573 1.00 98.06 312 GLN A N 1
ATOM 2336 C CA . GLN A 1 312 ? -2.501 -5.472 -7.620 1.00 98.06 312 GLN A CA 1
ATOM 2337 C C . GLN A 1 312 ? -3.771 -4.895 -8.247 1.00 98.06 312 GLN A C 1
ATOM 2339 O O . GLN A 1 312 ? -3.716 -4.022 -9.116 1.00 98.06 312 GLN A O 1
ATOM 2344 N N . GLN A 1 313 ? -4.942 -5.351 -7.804 1.00 97.94 313 GLN A N 1
ATOM 2345 C CA . GLN A 1 313 ? -6.192 -4.871 -8.380 1.00 97.94 313 GLN A CA 1
ATOM 2346 C C . GLN A 1 313 ? -6.457 -3.419 -7.960 1.00 97.94 313 GLN A C 1
ATOM 2348 O O . GLN A 1 313 ? -6.579 -3.099 -6.781 1.00 97.94 313 GLN A O 1
ATOM 2353 N N . GLY A 1 314 ? -6.607 -2.530 -8.940 1.00 97.94 314 GLY A N 1
ATOM 2354 C CA . GLY A 1 314 ? -6.885 -1.115 -8.685 1.00 97.94 314 GLY A CA 1
ATOM 2355 C C . GLY A 1 314 ? -5.668 -0.298 -8.247 1.00 97.94 314 GLY A C 1
ATOM 2356 O O . GLY A 1 314 ? -5.829 0.902 -8.049 1.00 97.94 314 GLY A O 1
ATOM 2357 N N . LEU A 1 315 ? -4.476 -0.903 -8.139 1.00 98.56 315 LEU A N 1
ATOM 2358 C CA . LEU A 1 315 ? -3.226 -0.159 -7.993 1.00 98.56 315 LEU A CA 1
ATOM 2359 C C . LEU A 1 315 ? -2.890 0.513 -9.324 1.00 98.56 315 LEU A C 1
ATOM 2361 O O . LEU A 1 315 ? -2.854 -0.139 -10.364 1.00 98.56 315 LEU A O 1
ATOM 2365 N N . GLU A 1 316 ? -2.651 1.813 -9.277 1.00 98.00 316 GLU A N 1
ATOM 2366 C CA . GLU A 1 316 ? -2.213 2.609 -10.415 1.00 98.00 316 GLU A CA 1
ATOM 2367 C C . GLU A 1 316 ? -0.706 2.463 -10.629 1.00 98.00 316 GLU A C 1
ATOM 2369 O O . GLU A 1 316 ? -0.275 2.222 -11.754 1.00 98.00 316 GLU A O 1
ATOM 2374 N N . SER A 1 317 ? 0.095 2.594 -9.564 1.00 98.25 317 SER A N 1
ATOM 2375 C CA . SER A 1 317 ? 1.551 2.492 -9.670 1.00 98.25 317 SER A CA 1
ATOM 2376 C C . SER A 1 317 ? 2.284 2.324 -8.338 1.00 98.25 317 SER A C 1
ATOM 2378 O O . SER A 1 317 ? 1.766 2.612 -7.256 1.00 98.25 317 SER A O 1
ATOM 2380 N N . TYR A 1 318 ? 3.536 1.891 -8.455 1.00 98.56 318 TYR A N 1
ATOM 2381 C CA . TYR A 1 318 ? 4.610 2.169 -7.512 1.00 98.56 318 TYR A CA 1
ATOM 2382 C C . TYR A 1 318 ? 5.293 3.476 -7.933 1.00 98.56 318 TYR A C 1
ATOM 2384 O O . TYR A 1 318 ? 5.867 3.547 -9.020 1.00 98.56 318 TYR A O 1
ATOM 2392 N N . GLU A 1 319 ? 5.218 4.513 -7.105 1.00 97.62 319 GLU A N 1
ATOM 2393 C CA . GLU A 1 319 ? 5.744 5.848 -7.402 1.00 97.62 319 GLU A CA 1
ATOM 2394 C C . GLU A 1 319 ? 7.076 6.078 -6.679 1.00 97.62 319 GLU A C 1
ATOM 2396 O O . GLU A 1 319 ? 7.149 5.989 -5.457 1.00 97.62 319 GLU A O 1
ATOM 2401 N N . LEU A 1 320 ? 8.137 6.376 -7.431 1.00 95.50 320 LEU A N 1
ATOM 2402 C CA . LEU A 1 320 ? 9.464 6.683 -6.900 1.00 95.50 320 LEU A CA 1
ATOM 2403 C C . LEU A 1 320 ? 9.593 8.169 -6.558 1.00 95.50 320 LEU A C 1
ATOM 2405 O O . LEU A 1 320 ? 9.479 9.025 -7.443 1.00 95.50 320 LEU A O 1
ATOM 2409 N N . LEU A 1 321 ? 9.947 8.466 -5.309 1.00 92.19 321 LEU A N 1
ATOM 2410 C CA . LEU A 1 321 ? 10.365 9.798 -4.883 1.00 92.19 321 LEU A CA 1
ATOM 2411 C C . LEU A 1 321 ? 11.887 9.969 -5.011 1.00 92.19 321 LEU A C 1
ATOM 2413 O O . LEU A 1 321 ? 12.643 8.998 -5.014 1.00 92.19 321 LEU A O 1
ATOM 2417 N N . ALA A 1 322 ? 12.358 11.215 -5.116 1.00 89.19 322 ALA A N 1
ATOM 2418 C CA . ALA A 1 322 ? 13.790 11.517 -5.083 1.00 89.19 322 ALA A CA 1
ATOM 2419 C C . ALA A 1 322 ? 14.421 10.993 -3.774 1.00 89.19 322 ALA A C 1
ATOM 2421 O O . ALA A 1 322 ? 13.822 11.191 -2.718 1.00 89.19 322 ALA A O 1
ATOM 2422 N N . PRO A 1 323 ? 15.611 10.360 -3.819 1.00 90.62 323 PRO A N 1
ATOM 2423 C CA . PRO A 1 323 ? 16.573 10.321 -4.929 1.00 90.62 323 PRO A CA 1
ATOM 2424 C C . PRO A 1 323 ? 16.336 9.209 -5.971 1.00 90.62 323 PRO A C 1
ATOM 2426 O O . PRO A 1 323 ? 17.100 9.105 -6.931 1.00 90.62 323 PRO A O 1
ATOM 2429 N N . GLY A 1 324 ? 15.287 8.403 -5.820 1.00 91.62 324 GLY A N 1
ATOM 2430 C CA . GLY A 1 324 ? 14.981 7.249 -6.662 1.00 91.62 324 GLY A CA 1
ATOM 2431 C C . GLY A 1 324 ? 15.305 5.929 -5.973 1.00 91.62 324 GLY A C 1
ATOM 2432 O O . GLY A 1 324 ? 15.438 5.867 -4.754 1.00 91.62 324 GLY A O 1
ATOM 2433 N N . LEU A 1 325 ? 15.429 4.869 -6.771 1.00 95.25 325 LEU A N 1
ATOM 2434 C CA . LEU A 1 325 ? 15.668 3.509 -6.289 1.00 95.25 325 LEU A CA 1
ATOM 2435 C C . LEU A 1 325 ? 16.928 2.939 -6.928 1.00 95.25 325 LEU A C 1
ATOM 2437 O O . LEU A 1 325 ? 17.084 2.969 -8.145 1.00 95.25 325 LEU A O 1
ATOM 2441 N N . ALA A 1 326 ? 17.820 2.384 -6.123 1.00 95.94 326 ALA A N 1
ATOM 2442 C CA . ALA A 1 326 ? 19.029 1.713 -6.551 1.00 95.94 326 ALA A CA 1
ATOM 2443 C C . ALA A 1 326 ? 19.017 0.249 -6.104 1.00 95.94 326 ALA A C 1
ATOM 2445 O O . ALA A 1 326 ? 18.766 -0.045 -4.938 1.00 95.94 326 ALA A O 1
ATOM 2446 N N . VAL A 1 327 ? 19.350 -0.655 -7.028 1.00 97.62 327 VAL A N 1
ATOM 2447 C CA . VAL A 1 327 ? 19.444 -2.106 -6.806 1.00 97.62 327 VAL A CA 1
ATOM 2448 C C . VAL A 1 327 ? 20.926 -2.502 -6.706 1.00 97.62 327 VAL A C 1
ATOM 2450 O O . VAL A 1 327 ? 21.612 -2.540 -7.737 1.00 97.62 327 VAL A O 1
ATOM 2453 N N . PRO A 1 328 ? 21.463 -2.738 -5.492 1.00 97.19 328 PRO A N 1
ATOM 2454 C CA . PRO A 1 328 ? 22.874 -3.064 -5.280 1.00 97.19 328 PRO A CA 1
ATOM 2455 C C . PRO A 1 328 ? 23.267 -4.471 -5.739 1.00 97.19 328 PRO A C 1
ATOM 2457 O O . PRO A 1 328 ? 22.420 -5.342 -5.928 1.00 97.19 328 PRO A O 1
ATOM 2460 N N . THR A 1 329 ? 24.576 -4.724 -5.820 1.00 96.88 329 THR A N 1
ATOM 2461 C CA . THR A 1 329 ? 25.139 -6.070 -6.000 1.00 96.88 329 THR A CA 1
ATOM 2462 C C . THR A 1 329 ? 24.553 -7.081 -5.019 1.00 96.88 329 THR A C 1
ATOM 2464 O O . THR A 1 329 ? 24.524 -6.845 -3.814 1.00 96.88 329 THR A O 1
ATOM 2467 N N . GLY A 1 330 ? 24.136 -8.233 -5.544 1.00 96.81 330 GLY A N 1
ATOM 2468 C CA . GLY A 1 330 ? 23.545 -9.319 -4.757 1.00 96.81 330 GLY A CA 1
ATOM 2469 C C . GLY A 1 330 ? 22.047 -9.166 -4.487 1.00 96.81 330 GLY A C 1
ATOM 2470 O O . GLY A 1 330 ? 21.444 -10.118 -4.001 1.00 96.81 330 GLY A O 1
ATOM 2471 N N . MET A 1 331 ? 21.444 -8.026 -4.840 1.00 98.25 331 MET A N 1
ATOM 2472 C CA . MET A 1 331 ? 20.009 -7.788 -4.682 1.00 98.25 331 MET A CA 1
ATOM 2473 C C . MET A 1 331 ? 19.259 -7.952 -5.998 1.00 98.25 331 MET A C 1
ATOM 2475 O O . MET A 1 331 ? 19.790 -7.675 -7.077 1.00 98.25 331 MET A O 1
ATOM 2479 N N . THR A 1 332 ? 18.002 -8.371 -5.883 1.00 98.62 332 THR A N 1
ATOM 2480 C CA . THR A 1 332 ? 17.046 -8.457 -6.986 1.00 98.62 332 THR A CA 1
ATOM 2481 C C . THR A 1 332 ? 15.857 -7.548 -6.713 1.00 98.62 332 THR A C 1
ATOM 2483 O O . THR A 1 332 ? 15.270 -7.607 -5.634 1.00 98.62 332 THR A O 1
ATOM 2486 N N . LEU A 1 333 ? 15.482 -6.738 -7.700 1.00 98.75 333 LEU A N 1
ATOM 2487 C CA . LEU A 1 333 ? 14.174 -6.099 -7.756 1.00 98.75 333 LEU A CA 1
ATOM 2488 C C . LEU A 1 333 ? 13.316 -6.854 -8.767 1.00 98.75 333 LEU A C 1
ATOM 2490 O O . LEU A 1 333 ? 13.633 -6.864 -9.956 1.00 98.75 333 LEU A O 1
ATOM 2494 N N . THR A 1 334 ? 12.234 -7.460 -8.292 1.00 98.75 334 THR A N 1
ATOM 2495 C CA . THR A 1 334 ? 11.232 -8.100 -9.148 1.00 98.75 334 THR A CA 1
ATOM 2496 C C . THR A 1 334 ? 10.062 -7.146 -9.333 1.00 98.75 334 THR A C 1
ATOM 2498 O O . THR A 1 334 ? 9.503 -6.664 -8.351 1.00 98.75 334 THR A O 1
ATOM 2501 N N . VAL A 1 335 ? 9.679 -6.874 -10.575 1.00 98.75 335 VAL A N 1
ATOM 2502 C CA . VAL A 1 335 ? 8.475 -6.116 -10.923 1.00 98.75 335 VAL A CA 1
ATOM 2503 C C . VAL A 1 335 ? 7.537 -7.073 -11.644 1.00 98.75 335 VAL A C 1
ATOM 2505 O O . VAL A 1 335 ? 7.804 -7.509 -12.763 1.00 98.75 335 VAL A O 1
ATOM 2508 N N . GLY A 1 336 ? 6.475 -7.471 -10.948 1.00 97.44 336 GLY A N 1
ATOM 2509 C CA . GLY A 1 336 ? 5.589 -8.545 -11.381 1.00 97.44 336 GLY A CA 1
ATOM 2510 C C . GLY A 1 336 ? 4.582 -8.108 -12.443 1.00 97.44 336 GLY A C 1
ATOM 2511 O O . GLY A 1 336 ? 4.275 -6.929 -12.600 1.00 97.44 336 GLY A O 1
ATOM 2512 N N . SER A 1 337 ? 4.011 -9.086 -13.147 1.00 97.81 337 SER A N 1
ATOM 2513 C CA . SER A 1 337 ? 2.991 -8.865 -14.179 1.00 97.81 337 SER A CA 1
ATOM 2514 C C . SER A 1 337 ? 1.872 -7.916 -13.734 1.00 97.81 337 SER A C 1
ATOM 2516 O O . SER A 1 337 ? 1.298 -8.063 -12.654 1.00 97.81 337 SER A O 1
ATOM 2518 N N . GLY A 1 338 ? 1.561 -6.942 -14.593 1.00 97.00 338 GLY A N 1
ATOM 2519 C CA . GLY A 1 338 ? 0.537 -5.924 -14.365 1.00 97.00 338 GLY A CA 1
ATOM 2520 C C . GLY A 1 338 ? 0.957 -4.783 -13.440 1.00 97.00 338 GLY A C 1
ATOM 2521 O O . GLY A 1 338 ? 0.156 -3.875 -13.234 1.00 97.00 338 GLY A O 1
ATOM 2522 N N . ALA A 1 339 ? 2.170 -4.808 -12.878 1.00 98.50 339 ALA A N 1
ATOM 2523 C CA . ALA A 1 339 ? 2.689 -3.688 -12.108 1.00 98.50 339 ALA A CA 1
ATOM 2524 C C . ALA A 1 339 ? 3.138 -2.544 -13.025 1.00 98.50 339 ALA A C 1
ATOM 2526 O O . ALA A 1 339 ? 3.742 -2.756 -14.081 1.00 98.50 339 ALA A O 1
ATOM 2527 N N . THR A 1 340 ? 2.898 -1.324 -12.556 1.00 98.44 340 THR A N 1
ATOM 2528 C CA . THR A 1 340 ? 3.404 -0.099 -13.169 1.00 98.44 340 THR A CA 1
ATOM 2529 C C . THR A 1 340 ? 4.319 0.605 -12.180 1.00 98.44 340 THR A C 1
ATOM 2531 O O . THR A 1 340 ? 3.951 0.804 -11.024 1.00 98.44 340 THR A O 1
ATOM 2534 N N . MET A 1 341 ? 5.503 1.002 -12.629 1.00 98.00 341 MET A N 1
ATOM 2535 C CA . MET A 1 341 ? 6.399 1.893 -11.905 1.00 98.00 341 MET A CA 1
ATOM 2536 C C . MET A 1 341 ? 6.396 3.275 -12.551 1.00 98.00 341 MET A C 1
ATOM 2538 O O . MET A 1 341 ? 6.475 3.400 -13.774 1.00 98.00 341 MET A O 1
ATOM 2542 N N . MET A 1 342 ? 6.329 4.308 -11.716 1.00 96.00 342 MET A N 1
ATOM 2543 C CA . MET A 1 342 ? 6.339 5.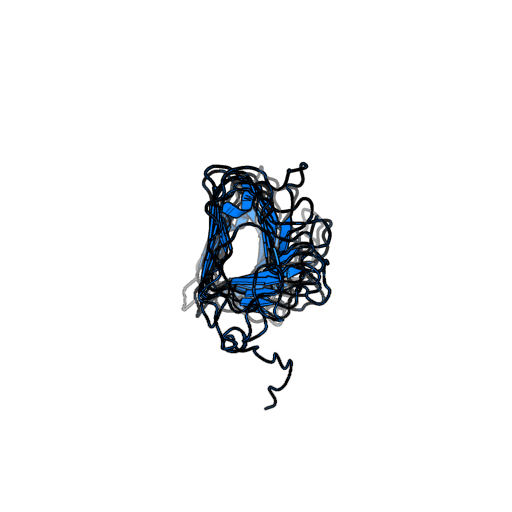702 -12.139 1.00 96.00 342 MET A CA 1
ATOM 2544 C C . MET A 1 342 ? 7.414 6.487 -11.401 1.00 96.00 342 MET A C 1
ATOM 2546 O O . MET A 1 342 ? 7.692 6.224 -10.231 1.00 96.00 342 MET A O 1
ATOM 2550 N N . SER A 1 343 ? 7.995 7.486 -12.055 1.00 92.62 343 SER A N 1
ATOM 2551 C CA . SER A 1 343 ? 8.836 8.470 -11.376 1.00 92.62 343 SER A CA 1
ATOM 2552 C C . SER A 1 343 ? 8.625 9.881 -11.918 1.00 92.62 343 SER A C 1
ATOM 2554 O O . SER A 1 343 ? 8.101 10.092 -13.016 1.00 92.62 343 SER A O 1
ATOM 2556 N N . GLY A 1 344 ? 8.996 10.867 -11.102 1.00 87.38 344 GLY A N 1
ATOM 2557 C CA . GLY A 1 344 ? 9.041 12.266 -11.511 1.00 87.38 344 GLY A CA 1
ATOM 2558 C C . GLY A 1 344 ? 10.321 12.628 -12.271 1.00 87.38 344 GLY A C 1
ATOM 2559 O O . GLY A 1 344 ? 11.278 11.854 -12.363 1.00 87.38 344 GLY A O 1
ATOM 2560 N N . SER A 1 345 ? 10.365 13.863 -12.769 1.00 86.81 345 SER A N 1
ATOM 2561 C CA . SER A 1 345 ? 11.534 14.415 -13.460 1.00 86.81 345 SER A CA 1
ATOM 2562 C C . SER A 1 345 ? 12.798 14.327 -12.600 1.00 86.81 345 SER A C 1
ATOM 2564 O O . SER A 1 345 ? 12.818 14.777 -11.456 1.00 86.81 345 SER A O 1
ATOM 2566 N N . GLY A 1 346 ? 13.880 13.798 -13.173 1.00 82.31 346 GLY A N 1
ATOM 2567 C CA . GLY A 1 346 ? 15.170 13.656 -12.492 1.00 82.31 346 GLY A CA 1
ATOM 2568 C C . GLY A 1 346 ? 15.266 12.460 -11.538 1.00 82.31 346 GLY A C 1
ATOM 2569 O O . GLY A 1 346 ? 16.355 12.184 -11.042 1.00 82.31 346 GLY A O 1
ATOM 2570 N N . VAL A 1 347 ? 14.174 11.723 -11.319 1.00 85.81 347 VAL A N 1
ATOM 2571 C CA . VAL A 1 347 ? 14.124 10.523 -10.474 1.00 85.81 347 VAL A CA 1
ATOM 2572 C C . VAL A 1 347 ? 14.101 9.284 -11.365 1.00 85.81 347 VAL A C 1
ATOM 2574 O O . VAL A 1 347 ? 13.422 9.266 -12.393 1.00 85.81 347 VAL A O 1
ATOM 2577 N N . GLY A 1 348 ? 14.832 8.236 -10.989 1.00 85.06 348 GLY A N 1
ATOM 2578 C CA . GLY A 1 348 ? 14.876 7.004 -11.772 1.00 85.06 348 GLY A CA 1
ATOM 2579 C C . GLY A 1 348 ? 15.195 5.761 -10.951 1.00 85.06 348 GLY A C 1
ATOM 2580 O O . GLY A 1 348 ? 15.556 5.833 -9.775 1.00 85.06 348 GLY A O 1
ATOM 2581 N N . LEU A 1 349 ? 15.070 4.617 -11.617 1.00 94.62 349 LEU A N 1
ATOM 2582 C CA . LEU A 1 349 ? 15.517 3.315 -11.134 1.00 94.62 349 LEU A CA 1
ATOM 2583 C C . LEU A 1 349 ? 16.928 3.043 -11.667 1.00 94.62 349 LEU A C 1
ATOM 2585 O O . LEU A 1 349 ? 17.168 3.123 -12.873 1.00 94.62 349 LEU A O 1
ATOM 2589 N N . ARG A 1 350 ? 17.859 2.706 -10.774 1.00 95.25 350 ARG A N 1
ATOM 2590 C CA . ARG A 1 350 ? 19.267 2.449 -11.072 1.00 95.25 350 ARG A CA 1
ATOM 2591 C C . ARG A 1 350 ? 19.669 1.027 -10.705 1.00 95.25 350 ARG A C 1
ATOM 2593 O O . ARG A 1 350 ? 19.579 0.630 -9.549 1.00 95.25 350 ARG A O 1
ATOM 2600 N N . ILE A 1 351 ? 20.227 0.286 -11.654 1.00 96.00 351 ILE A N 1
ATOM 2601 C CA . ILE A 1 351 ? 20.828 -1.025 -11.381 1.00 96.00 351 ILE A CA 1
ATOM 2602 C C . ILE A 1 351 ? 22.327 -0.826 -11.150 1.00 96.00 351 ILE A C 1
ATOM 2604 O O . ILE A 1 351 ? 23.060 -0.388 -12.037 1.00 96.00 351 ILE A O 1
ATOM 2608 N N . ALA A 1 352 ? 22.763 -1.071 -9.915 1.00 94.31 352 ALA A N 1
ATOM 2609 C CA . ALA A 1 352 ? 24.104 -0.781 -9.412 1.00 94.31 352 ALA A CA 1
ATOM 2610 C C . ALA A 1 352 ? 24.804 -2.076 -8.967 1.00 94.31 352 ALA A C 1
ATOM 2612 O O . ALA A 1 352 ? 25.206 -2.211 -7.810 1.00 94.31 352 ALA A O 1
ATOM 2613 N N . GLY A 1 353 ? 24.889 -3.036 -9.893 1.00 94.12 353 GLY A N 1
ATOM 2614 C CA . GLY A 1 353 ? 25.490 -4.358 -9.699 1.00 94.12 353 GLY A CA 1
ATOM 2615 C C . GLY A 1 353 ? 24.485 -5.481 -9.418 1.00 94.12 353 GLY A C 1
ATOM 2616 O O . GLY A 1 353 ? 24.877 -6.647 -9.401 1.00 94.12 353 GLY A O 1
ATOM 2617 N N . GLY A 1 354 ? 23.209 -5.149 -9.193 1.00 97.62 354 GLY A N 1
ATOM 2618 C CA . GLY A 1 354 ? 22.140 -6.108 -8.894 1.00 97.62 354 GLY A CA 1
ATOM 2619 C C . GLY A 1 354 ? 21.421 -6.689 -10.115 1.00 97.62 354 GLY A C 1
ATOM 2620 O O . GLY A 1 354 ? 21.939 -6.682 -11.236 1.00 97.62 354 GLY A O 1
ATOM 2621 N N . HIS A 1 355 ? 20.210 -7.194 -9.883 1.00 98.38 355 HIS A N 1
ATOM 2622 C CA . HIS A 1 355 ? 19.323 -7.753 -10.903 1.00 98.38 355 HIS A CA 1
ATOM 2623 C C . HIS A 1 355 ? 17.967 -7.034 -10.940 1.00 98.38 355 HIS A C 1
ATOM 2625 O O . HIS A 1 355 ? 17.346 -6.826 -9.899 1.00 98.38 355 HIS A O 1
ATOM 2631 N N . LEU A 1 356 ? 17.499 -6.679 -12.138 1.00 98.69 356 LEU A N 1
ATOM 2632 C CA . LEU A 1 356 ? 16.109 -6.293 -12.393 1.00 98.69 356 LEU A CA 1
ATOM 2633 C C . LEU A 1 356 ? 15.392 -7.417 -13.142 1.00 98.69 356 LEU A C 1
ATOM 2635 O O . LEU A 1 356 ? 15.800 -7.765 -14.250 1.00 98.69 356 LEU A O 1
ATOM 2639 N N . GLU A 1 357 ? 14.303 -7.919 -12.572 1.00 98.75 357 GLU A N 1
ATOM 2640 C CA . GLU A 1 357 ? 13.413 -8.889 -13.210 1.00 98.75 357 GLU A CA 1
ATOM 2641 C C . GLU A 1 357 ? 12.052 -8.238 -13.483 1.00 98.75 357 GLU A C 1
ATOM 2643 O O . GLU A 1 357 ? 11.254 -8.045 -12.571 1.00 98.75 357 GLU A O 1
ATOM 2648 N N . ALA A 1 358 ? 11.786 -7.870 -14.738 1.00 98.69 358 ALA A N 1
ATOM 2649 C CA . ALA A 1 358 ? 10.525 -7.281 -15.183 1.00 98.69 358 ALA A CA 1
ATOM 2650 C C . ALA A 1 358 ? 9.831 -8.231 -16.169 1.00 98.69 358 ALA A C 1
ATOM 2652 O O . ALA A 1 358 ? 9.996 -8.124 -17.387 1.00 98.69 358 ALA A O 1
ATOM 2653 N N . VAL A 1 359 ? 9.077 -9.190 -15.628 1.00 98.31 359 VAL A N 1
ATOM 2654 C CA . VAL A 1 359 ? 8.418 -10.252 -16.401 1.00 98.31 359 VAL A CA 1
ATOM 2655 C C . VAL A 1 359 ? 6.903 -10.131 -16.259 1.00 98.31 359 VAL A C 1
ATOM 2657 O O . VAL A 1 359 ? 6.312 -10.437 -15.220 1.00 98.31 359 VAL A O 1
ATOM 2660 N N . GLY A 1 360 ? 6.274 -9.655 -17.328 1.00 97.75 360 GLY A N 1
ATOM 2661 C CA . GLY A 1 360 ? 4.837 -9.518 -17.471 1.00 97.75 360 GLY A CA 1
ATOM 2662 C C . GLY A 1 360 ? 4.197 -10.645 -18.271 1.00 97.75 360 GLY A C 1
ATOM 2663 O O . GLY A 1 360 ? 4.768 -11.704 -18.519 1.00 97.75 360 GLY A O 1
ATOM 2664 N N . THR A 1 361 ? 2.972 -10.385 -18.712 1.00 95.44 361 THR A N 1
ATOM 2665 C CA . THR A 1 361 ? 2.269 -11.215 -19.693 1.00 95.44 361 THR A CA 1
ATOM 2666 C C . THR A 1 361 ? 1.655 -10.317 -20.757 1.00 95.44 361 THR A C 1
ATOM 2668 O O . THR A 1 361 ? 1.460 -9.127 -20.525 1.00 95.44 361 THR A O 1
ATOM 2671 N N . GLN A 1 362 ? 1.257 -10.880 -21.899 1.00 91.12 362 GLN A N 1
ATOM 2672 C CA . GLN A 1 362 ? 0.583 -10.118 -22.959 1.00 91.12 362 GLN A CA 1
ATOM 2673 C C . GLN A 1 362 ? -0.649 -9.336 -22.465 1.00 91.12 362 GLN A C 1
ATOM 2675 O O . GLN A 1 362 ? -0.931 -8.249 -22.959 1.00 91.12 362 GLN A O 1
ATOM 2680 N N . ASN A 1 363 ? -1.377 -9.878 -21.483 1.00 91.81 363 ASN A N 1
ATOM 2681 C CA . ASN A 1 363 ? -2.592 -9.261 -20.941 1.00 91.81 363 ASN A CA 1
ATOM 2682 C C . ASN A 1 363 ? -2.338 -8.369 -19.716 1.00 91.81 363 ASN A C 1
ATOM 2684 O O . ASN A 1 363 ? -3.253 -7.681 -19.266 1.00 91.81 363 ASN A O 1
ATOM 2688 N N . ALA A 1 364 ? -1.135 -8.420 -19.153 1.00 95.38 364 ALA A N 1
ATOM 2689 C CA . ALA A 1 364 ? -0.734 -7.670 -17.973 1.00 95.38 364 ALA A CA 1
ATOM 2690 C C . ALA A 1 364 ? 0.778 -7.393 -18.057 1.00 95.38 364 ALA A C 1
ATOM 2692 O O . ALA A 1 364 ? 1.569 -8.036 -17.349 1.00 95.38 364 ALA A O 1
ATOM 2693 N N . PRO A 1 365 ? 1.200 -6.500 -18.971 1.00 97.19 365 PRO A N 1
ATOM 2694 C CA . PRO A 1 365 ? 2.604 -6.152 -19.111 1.00 97.19 365 PRO A CA 1
ATOM 2695 C C . PRO A 1 365 ? 3.107 -5.416 -17.867 1.00 97.19 365 PRO A C 1
ATOM 2697 O O . PRO A 1 365 ? 2.322 -4.826 -17.120 1.00 97.19 365 PRO A O 1
ATOM 2700 N N . VAL A 1 366 ? 4.419 -5.456 -17.649 1.00 98.69 366 VAL A N 1
ATOM 2701 C CA . VAL A 1 366 ? 5.087 -4.561 -16.694 1.00 98.69 366 VAL A CA 1
ATOM 2702 C C . VAL A 1 366 ? 5.272 -3.202 -17.360 1.00 98.69 366 VAL A C 1
ATOM 2704 O O . VAL A 1 366 ? 5.724 -3.153 -18.498 1.00 98.69 366 VAL A O 1
ATOM 2707 N N . GLN A 1 367 ? 4.959 -2.100 -16.685 1.00 98.31 367 GLN A N 1
ATOM 2708 C CA . GLN A 1 367 ? 5.082 -0.759 -17.268 1.00 98.31 367 GLN A CA 1
ATOM 2709 C C . GLN A 1 367 ? 6.043 0.127 -16.474 1.00 98.31 367 GLN A C 1
ATOM 2711 O O . GLN A 1 367 ? 6.005 0.150 -15.246 1.00 98.31 367 GLN A O 1
ATOM 2716 N N . PHE A 1 368 ? 6.855 0.909 -17.179 1.00 98.38 368 PHE A N 1
ATOM 2717 C CA . PHE A 1 368 ? 7.723 1.944 -16.623 1.00 98.38 368 PHE A CA 1
ATOM 2718 C C . PHE A 1 368 ? 7.475 3.263 -17.359 1.00 98.38 368 PHE A C 1
ATOM 2720 O O . PHE A 1 368 ? 7.625 3.332 -18.583 1.00 98.38 368 PHE A O 1
ATOM 2727 N N . THR A 1 369 ? 7.083 4.306 -16.629 1.00 96.94 369 THR A N 1
ATOM 2728 C CA . THR A 1 369 ? 6.693 5.591 -17.231 1.00 96.94 369 THR A CA 1
ATOM 2729 C C . THR A 1 369 ? 6.880 6.783 -16.277 1.00 96.94 369 THR A C 1
ATOM 2731 O O . THR A 1 369 ? 7.315 6.621 -15.137 1.00 96.94 369 THR A O 1
ATOM 2734 N N . SER A 1 370 ? 6.574 7.999 -16.732 1.00 94.12 370 SER A N 1
ATOM 2735 C CA . SER A 1 370 ? 6.482 9.193 -15.888 1.00 94.12 370 SER A CA 1
ATOM 2736 C C . SER A 1 370 ? 5.175 9.222 -15.094 1.00 94.12 370 SER A C 1
ATOM 2738 O O . SER A 1 370 ? 4.171 8.640 -15.493 1.00 94.12 370 SER A O 1
ATOM 2740 N N . VAL A 1 371 ? 5.138 9.989 -14.002 1.00 92.25 371 VAL A N 1
ATOM 2741 C CA . VAL A 1 371 ? 3.893 10.235 -13.239 1.00 92.25 371 VAL A CA 1
ATOM 2742 C C . VAL A 1 371 ? 2.778 10.863 -14.093 1.00 92.25 371 VAL A C 1
ATOM 2744 O O . VAL A 1 371 ? 1.600 10.609 -13.848 1.00 92.25 371 VAL A O 1
ATOM 2747 N N . ALA A 1 372 ? 3.131 11.702 -15.070 1.00 90.88 372 ALA A N 1
ATOM 2748 C CA . ALA A 1 372 ? 2.162 12.345 -15.960 1.00 90.88 372 ALA A CA 1
ATOM 2749 C C . ALA A 1 372 ? 1.781 11.478 -17.171 1.00 90.88 372 ALA A C 1
ATOM 2751 O O . ALA A 1 372 ? 0.760 11.756 -17.801 1.00 90.88 372 ALA A O 1
ATOM 2752 N N . ASP A 1 373 ? 2.587 10.461 -17.491 1.00 92.25 373 ASP A N 1
ATOM 2753 C CA . ASP A 1 373 ? 2.369 9.447 -18.525 1.00 92.25 373 ASP A CA 1
ATOM 2754 C C . ASP A 1 373 ? 1.879 9.999 -19.877 1.00 92.25 373 ASP A C 1
ATOM 2756 O O . ASP A 1 373 ? 1.010 9.422 -20.536 1.00 92.25 373 ASP A O 1
ATOM 2760 N N . SER A 1 374 ? 2.367 11.179 -20.271 1.00 89.44 374 SER A N 1
ATOM 2761 C CA . SER A 1 374 ? 1.811 11.889 -21.431 1.00 89.44 374 SER A CA 1
ATOM 2762 C C . SER A 1 374 ? 2.813 12.713 -22.231 1.00 89.44 374 SER A C 1
ATOM 2764 O O . SER A 1 374 ? 2.569 12.960 -23.416 1.00 89.44 374 SER A O 1
ATOM 2766 N N . GLY A 1 375 ? 3.935 13.123 -21.641 1.00 85.50 375 GLY A N 1
ATOM 2767 C CA . GLY A 1 375 ? 4.956 13.930 -22.303 1.00 85.50 375 GLY A CA 1
ATOM 2768 C C . GLY A 1 375 ? 6.292 13.208 -22.441 1.00 85.50 375 GLY A C 1
ATOM 2769 O O . GLY A 1 375 ? 6.711 12.431 -21.593 1.00 85.50 375 GLY A O 1
ATOM 2770 N N . LEU A 1 376 ? 7.004 13.490 -23.531 1.00 90.19 376 LEU A N 1
ATOM 2771 C CA . LEU A 1 376 ? 8.347 12.957 -23.753 1.00 90.19 376 LEU A CA 1
ATOM 2772 C C . LEU A 1 376 ? 9.338 13.570 -22.746 1.00 90.19 376 LEU A C 1
ATOM 2774 O O . LEU A 1 376 ? 9.366 14.790 -22.579 1.00 90.19 376 LEU A O 1
ATOM 2778 N N . GLY A 1 377 ? 10.227 12.762 -22.162 1.00 87.88 377 GLY A N 1
ATOM 2779 C CA . GLY A 1 377 ? 11.314 13.259 -21.311 1.00 87.88 377 GLY A 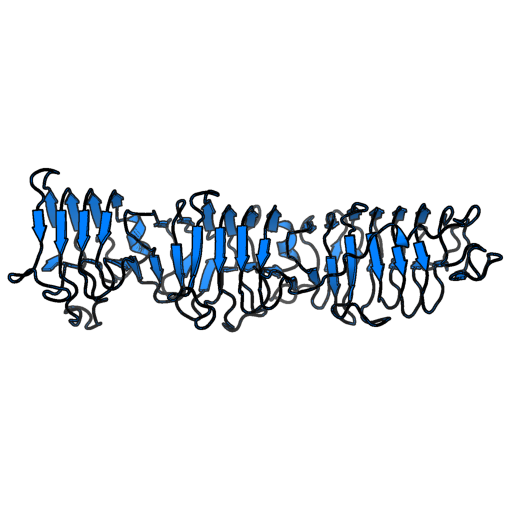CA 1
ATOM 2780 C C . GLY A 1 377 ? 10.889 13.694 -19.910 1.00 87.88 377 GLY A C 1
ATOM 2781 O O . GLY A 1 377 ? 11.609 14.454 -19.268 1.00 87.88 377 GLY A O 1
ATOM 2782 N N . GLU A 1 378 ? 9.731 13.240 -19.439 1.00 90.44 378 GLU A N 1
ATOM 2783 C CA . GLU A 1 378 ? 9.170 13.622 -18.138 1.00 90.44 378 GLU A CA 1
ATOM 2784 C C . GLU A 1 378 ? 9.844 12.921 -16.949 1.00 90.44 378 GLU A C 1
ATOM 2786 O O . GLU A 1 378 ? 9.603 13.284 -15.798 1.00 90.44 378 GLU A O 1
ATOM 2791 N N . TRP A 1 379 ? 10.710 11.941 -17.217 1.00 94.00 379 TRP A N 1
ATOM 2792 C CA . TRP A 1 379 ? 11.511 11.227 -16.225 1.00 94.00 379 TRP A CA 1
ATOM 2793 C C . TRP A 1 379 ? 12.847 10.752 -16.813 1.00 94.00 379 TRP A C 1
ATOM 2795 O O . TRP A 1 379 ? 13.063 10.782 -18.026 1.00 94.00 379 TRP A O 1
ATOM 2805 N N . SER A 1 380 ? 13.771 10.319 -15.952 1.00 91.56 380 SER A N 1
ATOM 2806 C CA . SER A 1 380 ? 15.151 9.986 -16.349 1.00 91.56 380 SER A CA 1
ATOM 2807 C C . SER A 1 380 ? 15.309 8.653 -17.092 1.00 91.56 380 SER A C 1
ATOM 2809 O O . SER A 1 380 ? 16.422 8.335 -17.511 1.00 91.56 380 SER A O 1
ATOM 2811 N N . GLY A 1 381 ? 14.247 7.853 -17.217 1.00 94.56 381 GLY A N 1
ATOM 2812 C CA . GLY A 1 381 ? 14.341 6.477 -17.703 1.00 94.56 381 GLY A CA 1
ATOM 2813 C C . GLY A 1 381 ? 15.047 5.528 -16.729 1.00 94.56 381 GLY A C 1
ATOM 2814 O O . GLY A 1 381 ? 15.382 5.884 -15.592 1.00 94.56 381 GLY A O 1
ATOM 2815 N N . LEU A 1 382 ? 15.287 4.297 -17.184 1.00 96.81 382 LEU A N 1
ATOM 2816 C CA . LEU A 1 382 ? 15.979 3.261 -16.416 1.00 96.81 382 LEU A CA 1
ATOM 2817 C C . LEU A 1 382 ? 17.494 3.354 -16.614 1.00 96.81 382 LEU A C 1
ATOM 2819 O O . LEU A 1 382 ? 18.004 3.280 -17.732 1.00 96.81 382 LEU A O 1
ATOM 2823 N N . GLN A 1 383 ? 18.223 3.464 -15.505 1.00 95.38 383 GLN A N 1
ATOM 2824 C CA . GLN A 1 383 ? 19.676 3.599 -15.474 1.00 95.38 383 GLN A CA 1
ATOM 2825 C C . GLN A 1 383 ? 20.316 2.236 -15.177 1.00 95.38 383 GLN A C 1
ATOM 2827 O O . GLN A 1 383 ? 20.544 1.856 -14.027 1.00 95.38 383 GLN A O 1
ATOM 2832 N N . LEU A 1 384 ? 20.592 1.470 -16.227 1.00 94.94 384 LEU A N 1
ATOM 2833 C CA . LEU A 1 384 ? 21.163 0.126 -16.162 1.00 94.94 384 LEU A CA 1
ATOM 2834 C C . LEU A 1 384 ? 22.697 0.225 -16.157 1.00 94.94 384 LEU A C 1
ATOM 2836 O O . LEU A 1 384 ? 23.347 0.189 -17.202 1.00 94.94 384 LEU A O 1
ATOM 2840 N N . GLY A 1 385 ? 23.274 0.427 -14.970 1.00 91.38 385 GLY A N 1
ATOM 2841 C CA . GLY A 1 385 ? 24.713 0.608 -14.778 1.00 91.38 385 GLY A CA 1
ATOM 2842 C C . GLY A 1 385 ? 25.497 -0.696 -14.918 1.00 91.38 385 GLY A C 1
ATOM 2843 O O . GLY A 1 385 ? 26.038 -0.997 -15.975 1.00 91.38 385 GLY A O 1
ATOM 2844 N N . GLU A 1 386 ? 25.554 -1.468 -13.836 1.00 89.12 386 GLU A N 1
ATOM 2845 C CA . GLU A 1 386 ? 26.214 -2.779 -13.772 1.00 89.12 386 GLU A CA 1
ATOM 2846 C C . GLU A 1 386 ? 25.215 -3.836 -13.292 1.00 89.12 386 GLU A C 1
ATOM 2848 O O . GLU A 1 386 ? 24.226 -3.496 -12.645 1.00 89.12 386 GLU A O 1
ATOM 2853 N N . GLY A 1 387 ? 25.465 -5.116 -13.578 1.00 93.88 387 GLY A N 1
ATOM 2854 C CA . GLY A 1 387 ? 24.598 -6.223 -13.163 1.00 93.88 387 GLY A CA 1
ATOM 2855 C C . GLY A 1 387 ? 23.797 -6.810 -14.323 1.00 93.88 387 GLY A C 1
ATOM 2856 O O . GLY A 1 387 ? 24.322 -6.961 -15.429 1.00 93.88 387 GLY A O 1
ATOM 2857 N N . THR A 1 388 ? 22.532 -7.156 -14.085 1.00 96.88 388 THR A N 1
ATOM 2858 C CA . THR A 1 388 ? 21.670 -7.805 -15.090 1.00 96.88 388 THR A CA 1
ATOM 2859 C C . THR A 1 388 ? 20.257 -7.224 -15.103 1.00 96.88 388 THR A C 1
ATOM 2861 O O . THR A 1 388 ? 19.752 -6.792 -14.070 1.00 96.88 388 THR A O 1
ATOM 2864 N N . ALA A 1 389 ? 19.601 -7.232 -16.262 1.00 98.25 389 ALA A N 1
ATOM 2865 C CA . ALA A 1 389 ? 18.194 -6.867 -16.386 1.00 98.25 389 ALA A CA 1
ATOM 2866 C C . ALA A 1 389 ? 17.475 -7.775 -17.391 1.00 98.25 389 ALA A C 1
ATOM 2868 O O . ALA A 1 389 ? 17.987 -8.043 -18.482 1.00 98.25 389 ALA A O 1
ATOM 2869 N N . VAL A 1 390 ? 16.282 -8.235 -17.029 1.00 98.62 390 VAL A N 1
ATOM 2870 C CA . VAL A 1 390 ? 15.396 -9.014 -17.897 1.00 98.62 390 VAL A CA 1
ATOM 2871 C C . VAL A 1 390 ? 14.087 -8.260 -18.057 1.00 98.62 390 VAL A C 1
ATOM 2873 O O . VAL A 1 390 ? 13.467 -7.871 -17.072 1.00 98.62 390 VAL A O 1
ATOM 2876 N N . PHE A 1 391 ? 13.679 -8.089 -19.310 1.00 98.69 391 PHE A N 1
ATOM 2877 C CA . PHE A 1 391 ? 12.387 -7.551 -19.704 1.00 98.69 391 PHE A CA 1
ATOM 2878 C C . PHE A 1 391 ? 11.695 -8.588 -20.587 1.00 98.69 391 PHE A C 1
ATOM 2880 O O . PHE A 1 391 ? 12.216 -8.943 -21.647 1.00 98.69 391 PHE A O 1
ATOM 2887 N N . ASP A 1 392 ? 10.539 -9.078 -20.153 1.00 98.06 392 ASP A N 1
ATOM 2888 C CA . ASP A 1 392 ? 9.667 -9.946 -20.945 1.00 98.06 392 ASP A CA 1
ATOM 2889 C C . ASP A 1 392 ? 8.226 -9.461 -20.784 1.00 98.06 392 ASP A C 1
ATOM 2891 O O . ASP A 1 392 ? 7.736 -9.396 -19.661 1.00 98.06 392 ASP A O 1
ATOM 2895 N N . HIS A 1 393 ? 7.555 -9.073 -21.872 1.00 97.38 393 HIS A N 1
ATOM 2896 C CA . HIS A 1 393 ? 6.262 -8.375 -21.811 1.00 97.38 393 HIS A CA 1
ATOM 2897 C C . HIS A 1 393 ? 6.302 -7.125 -20.917 1.00 97.38 393 HIS A C 1
ATOM 2899 O O . HIS A 1 393 ? 5.460 -6.937 -20.035 1.00 97.38 393 HIS A O 1
ATOM 2905 N N . ALA A 1 394 ? 7.298 -6.271 -21.147 1.00 98.12 394 ALA A N 1
ATOM 2906 C CA . ALA A 1 394 ? 7.436 -4.978 -20.496 1.00 98.12 394 ALA A CA 1
ATOM 2907 C C . ALA A 1 394 ? 7.227 -3.819 -21.484 1.00 98.12 394 ALA A C 1
ATOM 2909 O O . ALA A 1 394 ? 7.425 -3.962 -22.689 1.00 98.12 394 ALA A O 1
ATOM 2910 N N . GLU A 1 395 ? 6.870 -2.653 -20.966 1.00 97.81 395 GLU A N 1
ATOM 2911 C CA . GLU A 1 395 ? 6.731 -1.404 -21.706 1.00 97.81 395 GLU A CA 1
ATOM 2912 C C . GLU A 1 395 ? 7.493 -0.296 -20.972 1.00 97.81 395 GLU A C 1
ATOM 2914 O O . GLU A 1 395 ? 7.289 -0.089 -19.775 1.00 97.81 395 GLU A O 1
ATOM 2919 N N . VAL A 1 396 ? 8.377 0.413 -21.675 1.00 98.25 396 VAL A N 1
ATOM 2920 C CA . VAL A 1 396 ? 9.102 1.574 -21.135 1.00 98.25 396 VAL A CA 1
ATOM 2921 C C . VAL A 1 396 ? 8.877 2.765 -22.052 1.00 98.25 396 VAL A C 1
ATOM 2923 O O . VAL A 1 396 ? 9.157 2.683 -23.254 1.00 98.25 396 VAL A O 1
ATOM 2926 N N . ARG A 1 397 ? 8.381 3.871 -21.490 1.00 97.19 397 ARG A N 1
ATOM 2927 C CA . ARG A 1 397 ? 7.999 5.049 -22.274 1.00 97.19 397 ARG A CA 1
ATOM 2928 C C . ARG A 1 397 ? 8.201 6.374 -21.556 1.00 97.19 397 ARG A C 1
ATOM 2930 O O . ARG A 1 397 ? 8.344 6.415 -20.339 1.00 97.19 397 ARG A O 1
ATOM 2937 N N . PHE A 1 398 ? 8.173 7.463 -22.327 1.00 96.31 398 PHE A N 1
ATOM 2938 C CA . PHE A 1 398 ? 8.173 8.853 -21.846 1.00 96.31 398 PHE A CA 1
ATOM 2939 C C . PHE A 1 398 ? 9.432 9.303 -21.086 1.00 96.31 398 PHE A C 1
ATOM 2941 O O . PHE A 1 398 ? 9.461 10.398 -20.523 1.00 96.31 398 PHE A O 1
ATOM 2948 N N . GLY A 1 399 ? 10.504 8.506 -21.105 1.00 95.81 399 GLY A N 1
ATOM 2949 C CA . GLY A 1 399 ? 11.797 8.868 -20.530 1.00 95.81 399 GLY A CA 1
ATOM 2950 C C . GLY A 1 399 ? 12.571 9.865 -21.391 1.00 95.81 399 GLY A C 1
ATOM 2951 O O . GLY A 1 399 ? 12.201 10.153 -22.534 1.00 95.81 399 GLY A O 1
ATOM 2952 N N . VAL A 1 400 ? 13.668 10.403 -20.847 1.00 95.25 400 VAL A N 1
ATOM 2953 C CA . VAL A 1 400 ? 14.664 11.129 -21.653 1.00 95.25 400 VAL A CA 1
ATOM 2954 C C . VAL A 1 400 ? 15.299 10.157 -22.636 1.00 95.25 400 VAL A C 1
ATOM 2956 O O . VAL A 1 400 ? 14.992 10.197 -23.822 1.00 95.25 400 VAL A O 1
ATOM 2959 N N . ASP A 1 401 ? 16.105 9.233 -22.126 1.00 96.56 401 ASP A N 1
ATOM 2960 C CA . ASP A 1 401 ? 16.364 7.960 -22.780 1.00 96.56 401 ASP A CA 1
ATOM 2961 C C . ASP A 1 401 ? 15.593 6.907 -21.978 1.00 96.56 401 ASP A C 1
ATOM 2963 O O . ASP A 1 401 ? 15.707 6.894 -20.754 1.00 96.56 401 ASP A O 1
ATOM 2967 N N . ASN A 1 402 ? 14.783 6.051 -22.608 1.00 97.69 402 ASN A N 1
ATOM 2968 C CA . ASN A 1 402 ? 13.974 5.088 -21.841 1.00 97.69 402 ASN A CA 1
ATOM 2969 C C . ASN A 1 402 ? 14.865 4.073 -21.109 1.00 97.69 402 ASN A C 1
ATOM 2971 O O . ASN A 1 402 ? 14.636 3.791 -19.932 1.00 97.69 402 ASN A O 1
ATOM 2975 N N . LEU A 1 403 ? 15.897 3.559 -21.787 1.00 97.12 403 LEU A N 1
ATOM 2976 C CA . LEU A 1 403 ? 16.922 2.689 -21.209 1.00 97.12 403 LEU A CA 1
ATOM 2977 C C . LEU A 1 403 ? 18.321 3.262 -21.458 1.00 97.12 403 LEU A C 1
ATOM 2979 O O . LEU A 1 403 ? 18.710 3.467 -22.608 1.00 97.12 403 LEU A O 1
ATOM 2983 N N . VAL A 1 404 ? 19.113 3.426 -20.399 1.00 95.94 404 VAL A N 1
ATOM 2984 C CA . VAL A 1 404 ? 20.547 3.747 -20.481 1.00 95.94 404 VAL A CA 1
ATOM 2985 C C . VAL A 1 404 ? 21.354 2.563 -19.964 1.00 95.94 404 VAL A C 1
ATOM 2987 O O . VAL A 1 404 ? 21.272 2.227 -18.788 1.00 95.94 404 VAL A O 1
ATOM 2990 N N . VAL A 1 405 ? 22.157 1.937 -20.822 1.00 95.06 405 VAL A N 1
ATOM 2991 C CA . VAL A 1 405 ? 22.932 0.724 -20.521 1.00 95.06 405 VAL A CA 1
ATOM 2992 C C . VAL A 1 405 ? 24.419 1.051 -20.465 1.00 95.06 405 VAL A C 1
ATOM 2994 O O . VAL A 1 405 ? 24.994 1.503 -21.451 1.00 95.06 405 VAL A O 1
ATOM 2997 N N . SER A 1 406 ? 25.061 0.811 -19.320 1.00 90.62 406 SER A N 1
ATOM 2998 C CA . SER A 1 406 ? 26.465 1.169 -19.053 1.00 90.62 406 SER A CA 1
ATOM 2999 C C . SER A 1 406 ? 27.296 0.013 -18.481 1.00 90.62 406 SER A C 1
ATOM 3001 O O . SER A 1 406 ? 28.150 0.239 -17.627 1.00 90.62 406 SER A O 1
ATOM 3003 N N . GLY A 1 407 ? 27.062 -1.217 -18.954 1.00 82.50 407 GLY A N 1
ATOM 3004 C CA . GLY A 1 407 ? 27.763 -2.424 -18.488 1.00 82.50 407 GLY A CA 1
ATOM 3005 C C . GLY A 1 407 ? 26.845 -3.545 -17.989 1.00 82.50 407 GLY A C 1
ATOM 3006 O O . GLY A 1 407 ? 27.310 -4.668 -17.808 1.00 82.50 407 GLY A O 1
ATOM 3007 N N . THR A 1 408 ? 25.549 -3.278 -17.815 1.00 86.75 408 THR A N 1
ATOM 3008 C CA . THR A 1 408 ? 24.526 -4.287 -17.502 1.00 86.75 408 THR A CA 1
ATOM 3009 C C . THR A 1 408 ? 24.314 -5.260 -18.668 1.00 86.75 408 THR A C 1
ATOM 3011 O O . THR A 1 408 ? 24.199 -4.843 -19.822 1.00 86.75 408 THR A O 1
ATOM 3014 N N . ALA A 1 409 ? 24.207 -6.559 -18.373 1.00 93.38 409 ALA A N 1
ATOM 3015 C CA . ALA A 1 409 ? 23.717 -7.542 -19.338 1.00 93.38 409 ALA A CA 1
ATOM 3016 C C . ALA A 1 409 ? 22.183 -7.497 -19.394 1.00 93.38 409 ALA A C 1
ATOM 3018 O O . ALA A 1 409 ? 21.523 -7.659 -18.366 1.00 93.38 409 ALA A O 1
ATOM 3019 N N . VAL A 1 410 ? 21.618 -7.266 -20.579 1.00 96.44 410 VAL A N 1
ATOM 3020 C CA . VAL A 1 410 ? 20.179 -7.048 -20.770 1.00 96.44 410 VAL A CA 1
ATOM 3021 C C . VAL A 1 410 ? 19.611 -8.051 -21.767 1.00 96.44 410 VAL A C 1
ATOM 3023 O O . VAL A 1 410 ? 20.126 -8.201 -22.878 1.00 96.44 410 VAL A O 1
ATOM 3026 N N . SER A 1 411 ? 18.509 -8.688 -21.382 1.00 97.81 411 SER A N 1
ATOM 3027 C CA . SER A 1 411 ? 17.643 -9.462 -22.274 1.00 97.81 411 SER A CA 1
ATOM 3028 C C . SER A 1 411 ? 16.290 -8.770 -22.366 1.00 97.81 411 SER A C 1
ATOM 3030 O O . SER A 1 411 ? 15.582 -8.701 -21.363 1.00 97.81 411 SER A O 1
ATOM 3032 N N . LEU A 1 412 ? 15.921 -8.299 -23.556 1.00 98.00 412 LEU A N 1
ATOM 3033 C CA . LEU A 1 412 ? 14.639 -7.653 -23.826 1.00 98.00 412 LEU A CA 1
ATOM 3034 C C . LEU A 1 412 ? 13.848 -8.468 -24.855 1.00 98.00 412 LEU A C 1
ATOM 3036 O O . LEU A 1 412 ? 14.279 -8.631 -25.998 1.00 98.00 412 LEU A O 1
ATOM 3040 N N . GLN A 1 413 ? 12.711 -9.017 -24.435 1.00 96.94 413 GLN A N 1
ATOM 3041 C CA . GLN A 1 413 ? 11.872 -9.908 -25.236 1.00 96.94 413 GLN A CA 1
ATOM 3042 C C . GLN A 1 413 ? 10.395 -9.522 -25.129 1.00 96.94 413 GLN A C 1
ATOM 3044 O O . GLN A 1 413 ? 9.963 -9.052 -24.082 1.00 96.94 413 GLN A O 1
ATOM 3049 N N . ASN A 1 414 ? 9.608 -9.703 -26.195 1.00 95.88 414 ASN A N 1
ATOM 3050 C CA . ASN A 1 414 ? 8.152 -9.462 -26.196 1.00 95.88 414 ASN A CA 1
ATOM 3051 C C . ASN A 1 414 ? 7.736 -8.094 -25.619 1.00 95.88 414 ASN A C 1
ATOM 3053 O O . ASN A 1 414 ? 6.673 -7.970 -25.019 1.00 95.88 414 ASN A O 1
ATOM 3057 N N . SER A 1 415 ? 8.601 -7.086 -25.732 1.00 97.44 415 SER A N 1
ATOM 3058 C CA . SER A 1 415 ? 8.507 -5.835 -24.976 1.00 97.44 415 SER A CA 1
ATOM 3059 C C . SER A 1 415 ? 8.446 -4.628 -25.908 1.00 97.44 415 SER A C 1
ATOM 3061 O O . SER A 1 415 ? 8.734 -4.729 -27.101 1.00 97.44 415 SER A O 1
ATOM 3063 N N . GLN A 1 416 ? 8.070 -3.472 -25.370 1.00 97.38 416 GLN A N 1
ATOM 3064 C CA . GLN A 1 416 ? 7.918 -2.230 -26.119 1.00 97.38 416 GLN A CA 1
ATOM 3065 C C . GLN A 1 416 ? 8.764 -1.109 -25.512 1.00 97.38 416 GLN A C 1
ATOM 3067 O O . GLN A 1 416 ? 8.709 -0.866 -24.309 1.00 97.38 416 GLN A O 1
ATOM 3072 N N . ILE A 1 417 ? 9.519 -0.401 -26.351 1.00 98.12 417 ILE A N 1
ATOM 3073 C CA . ILE A 1 417 ? 10.294 0.786 -25.979 1.00 98.12 417 ILE A CA 1
ATOM 3074 C C . ILE A 1 417 ? 9.933 1.922 -26.931 1.00 98.12 417 ILE A C 1
ATOM 3076 O O . ILE A 1 417 ? 10.258 1.873 -28.119 1.00 98.12 417 ILE A O 1
ATOM 3080 N N . HIS A 1 418 ? 9.266 2.956 -26.430 1.00 97.06 418 HIS A N 1
ATOM 3081 C CA . HIS A 1 418 ? 8.774 4.024 -27.299 1.00 97.06 418 HIS A CA 1
ATOM 3082 C C . HIS A 1 418 ? 8.615 5.362 -26.591 1.00 97.06 418 HIS A C 1
ATOM 3084 O O . HIS A 1 418 ? 8.686 5.457 -25.369 1.00 97.06 418 HIS A O 1
ATOM 3090 N N . SER A 1 419 ? 8.359 6.421 -27.356 1.00 96.75 419 SER A N 1
ATOM 3091 C CA . SER A 1 419 ? 8.049 7.744 -26.808 1.00 96.75 419 SER A CA 1
ATOM 3092 C C . SER A 1 419 ? 9.133 8.306 -25.874 1.00 96.75 419 SER A C 1
ATOM 3094 O O . SER A 1 419 ? 8.812 9.026 -24.931 1.00 96.75 419 SER A O 1
ATOM 3096 N N . ALA A 1 420 ? 10.412 8.001 -26.100 1.00 97.31 420 ALA A N 1
ATOM 3097 C CA . ALA A 1 420 ? 11.502 8.739 -25.460 1.00 97.31 420 ALA A CA 1
ATOM 3098 C C . ALA A 1 420 ? 11.643 10.143 -26.079 1.00 97.31 420 ALA A C 1
ATOM 3100 O O . ALA A 1 420 ? 11.395 10.318 -27.275 1.00 97.31 420 ALA A O 1
ATOM 3101 N N . SER A 1 421 ? 12.080 11.152 -25.313 1.00 97.12 421 SER A N 1
ATOM 3102 C CA . SER A 1 421 ? 12.425 12.465 -25.902 1.00 97.12 421 SER A CA 1
ATOM 3103 C C . SER A 1 421 ? 13.761 12.447 -26.650 1.00 97.12 421 SER A C 1
ATOM 3105 O O . SER A 1 421 ? 13.955 13.223 -27.586 1.00 97.12 421 SER A O 1
ATOM 3107 N N . SER A 1 422 ? 14.658 11.549 -26.250 1.00 97.31 422 SER A N 1
ATOM 3108 C CA . SER A 1 422 ? 15.935 11.227 -26.878 1.00 97.31 422 SER A CA 1
ATOM 3109 C C . SER A 1 422 ? 15.862 9.788 -27.409 1.00 97.31 422 SER A C 1
ATOM 3111 O O . SER A 1 422 ? 14.990 9.489 -28.225 1.00 97.31 422 SER A O 1
ATOM 3113 N N . ASN A 1 423 ? 16.756 8.883 -27.016 1.00 98.38 423 ASN A N 1
ATOM 3114 C CA . ASN A 1 423 ? 16.821 7.546 -27.588 1.00 98.38 423 ASN A CA 1
ATOM 3115 C C . ASN A 1 423 ? 15.876 6.589 -26.851 1.00 98.38 423 ASN A C 1
ATOM 3117 O O . ASN A 1 423 ? 15.729 6.660 -25.632 1.00 98.38 423 ASN A O 1
ATOM 3121 N N . GLY A 1 424 ? 15.291 5.626 -27.563 1.00 98.25 424 GLY A N 1
ATOM 3122 C CA . GLY A 1 424 ? 14.611 4.514 -26.896 1.00 98.25 424 GLY A CA 1
ATOM 3123 C C . GLY A 1 424 ? 15.601 3.751 -26.012 1.00 98.25 424 GLY A C 1
ATOM 3124 O O . GLY A 1 424 ? 15.377 3.534 -24.824 1.00 98.25 424 GLY A O 1
ATOM 3125 N N . ILE A 1 425 ? 16.751 3.398 -26.580 1.00 98.31 425 ILE A N 1
ATOM 3126 C CA . ILE A 1 425 ? 17.820 2.687 -25.879 1.00 98.31 425 ILE A CA 1
ATOM 3127 C C . ILE A 1 425 ? 19.158 3.344 -26.209 1.00 98.31 425 ILE A C 1
ATOM 3129 O O . ILE A 1 425 ? 19.546 3.426 -27.376 1.00 98.31 425 ILE A O 1
ATOM 3133 N N . LEU A 1 426 ? 19.894 3.752 -25.179 1.00 97.38 426 LEU A N 1
ATOM 3134 C CA . LEU A 1 426 ? 21.281 4.196 -25.264 1.00 97.38 426 LEU A CA 1
ATOM 3135 C C . LEU A 1 426 ? 22.197 3.137 -24.640 1.00 97.38 426 LEU A C 1
ATOM 3137 O O . LEU A 1 426 ? 22.148 2.901 -23.436 1.00 97.38 426 LEU A O 1
ATOM 3141 N N . VAL A 1 427 ? 23.061 2.519 -25.445 1.00 95.62 427 VAL A N 1
ATOM 3142 C CA . VAL A 1 427 ? 24.131 1.632 -24.967 1.00 95.62 427 VAL A CA 1
ATOM 3143 C C . VAL A 1 427 ? 25.442 2.410 -24.987 1.00 95.62 427 VAL A C 1
ATOM 3145 O O . VAL A 1 427 ? 26.003 2.673 -26.050 1.00 95.62 427 VAL A O 1
ATOM 3148 N N . ASN A 1 428 ? 25.923 2.788 -23.805 1.00 92.00 428 ASN A N 1
ATOM 3149 C CA . ASN A 1 428 ? 27.130 3.588 -23.643 1.00 92.00 428 ASN A CA 1
ATOM 3150 C C . ASN A 1 428 ? 28.398 2.794 -23.991 1.00 92.00 428 ASN A C 1
ATOM 3152 O O . ASN A 1 428 ? 28.449 1.561 -23.956 1.00 92.00 428 ASN A O 1
ATOM 3156 N N . SER A 1 429 ? 29.488 3.521 -24.237 1.00 84.75 429 SER A N 1
ATOM 3157 C CA . SER A 1 429 ? 30.807 2.947 -24.536 1.00 84.75 429 SER A CA 1
ATOM 3158 C C . SER A 1 429 ? 31.459 2.184 -23.371 1.00 84.75 429 SER A C 1
ATOM 3160 O O . SER A 1 429 ? 32.529 1.602 -23.545 1.00 84.75 429 SER A O 1
ATOM 3162 N N . ASN A 1 430 ? 30.860 2.211 -22.177 1.00 77.69 430 ASN A N 1
ATOM 3163 C CA . ASN A 1 430 ? 31.402 1.589 -20.971 1.00 77.69 430 ASN A CA 1
ATOM 3164 C C . ASN A 1 430 ? 31.027 0.102 -20.886 1.00 77.69 430 ASN A C 1
ATOM 3166 O O . ASN A 1 430 ? 29.882 -0.280 -21.118 1.00 77.69 430 ASN A O 1
ATOM 3170 N N . GLY A 1 431 ? 31.995 -0.731 -20.496 1.00 72.31 431 GLY A N 1
ATOM 3171 C CA . GLY A 1 431 ? 31.804 -2.174 -20.328 1.00 72.31 431 GLY A CA 1
ATOM 3172 C C . GLY A 1 431 ? 31.707 -2.955 -21.646 1.00 72.31 431 GLY A C 1
ATOM 3173 O O . GLY A 1 431 ? 31.930 -2.425 -22.733 1.00 72.31 431 GLY A O 1
ATOM 3174 N N . THR A 1 432 ? 31.393 -4.248 -21.538 1.00 69.81 432 THR A N 1
ATOM 3175 C CA . THR A 1 432 ? 31.112 -5.151 -22.672 1.00 69.81 432 THR A CA 1
ATOM 3176 C C . THR A 1 432 ? 29.723 -5.759 -22.468 1.00 69.81 432 THR A C 1
ATOM 3178 O O . THR A 1 432 ? 29.607 -6.884 -21.982 1.00 69.81 432 THR A O 1
ATOM 3181 N N . PRO A 1 433 ? 28.649 -4.991 -22.728 1.00 73.31 433 PRO A N 1
ATOM 3182 C CA . PRO A 1 433 ? 27.304 -5.439 -22.406 1.00 73.31 433 PRO A CA 1
ATOM 3183 C C . PRO A 1 433 ? 26.909 -6.611 -23.309 1.00 73.31 433 PRO A C 1
ATOM 3185 O O . PRO A 1 433 ? 26.997 -6.529 -24.534 1.00 73.31 433 PRO A O 1
ATOM 3188 N N . ALA A 1 434 ? 26.432 -7.699 -22.704 1.00 84.94 434 ALA A N 1
ATOM 3189 C CA . ALA A 1 434 ? 25.637 -8.686 -23.421 1.00 84.94 434 ALA A CA 1
ATOM 3190 C C . ALA A 1 434 ? 24.216 -8.122 -23.537 1.00 84.94 434 ALA A C 1
ATOM 3192 O O . ALA A 1 434 ? 23.464 -8.149 -22.566 1.00 84.94 434 ALA A O 1
ATOM 3193 N N . PHE A 1 435 ? 23.885 -7.543 -24.691 1.00 92.06 435 PHE A N 1
ATOM 3194 C CA . PHE A 1 435 ? 22.616 -6.855 -24.916 1.00 92.06 435 PHE A CA 1
ATOM 3195 C C . PHE A 1 435 ? 21.878 -7.482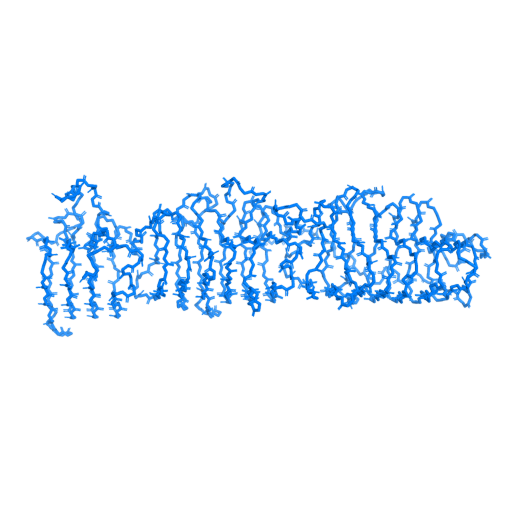 -26.099 1.00 92.06 435 PHE A C 1
ATOM 3197 O O . PHE A 1 435 ? 22.393 -7.506 -27.220 1.00 92.06 435 PHE A O 1
ATOM 3204 N N . THR A 1 436 ? 20.689 -8.023 -25.837 1.00 96.00 436 THR A N 1
ATOM 3205 C CA . THR A 1 436 ? 19.836 -8.663 -26.848 1.00 96.00 436 THR A CA 1
ATOM 3206 C C . THR A 1 436 ? 18.425 -8.097 -26.797 1.00 96.00 436 THR A C 1
ATOM 3208 O O . THR A 1 436 ? 17.830 -8.011 -25.723 1.00 96.00 436 THR A O 1
ATOM 3211 N N . ILE A 1 437 ? 17.889 -7.773 -27.972 1.00 96.19 437 ILE A N 1
ATOM 3212 C CA . ILE A 1 437 ? 16.483 -7.464 -28.208 1.00 96.19 437 ILE A CA 1
ATOM 3213 C C . ILE A 1 437 ? 15.927 -8.492 -29.192 1.00 96.19 437 ILE A C 1
ATOM 3215 O O . ILE A 1 437 ? 16.515 -8.704 -30.250 1.00 96.19 437 ILE A O 1
ATOM 3219 N N . ALA A 1 438 ? 14.783 -9.095 -28.874 1.00 94.75 438 ALA A N 1
ATOM 3220 C CA . ALA A 1 438 ? 14.070 -9.974 -29.796 1.00 94.75 438 ALA A CA 1
ATOM 3221 C C . ALA A 1 438 ? 12.552 -9.886 -29.610 1.00 94.75 438 ALA A C 1
ATOM 3223 O O . ALA A 1 438 ? 12.068 -9.609 -28.516 1.00 94.75 438 ALA A O 1
ATOM 3224 N N . ASN A 1 439 ? 11.790 -10.143 -30.673 1.00 95.19 439 ASN A N 1
ATOM 3225 C CA . ASN A 1 439 ? 10.320 -10.170 -30.673 1.00 95.19 439 ASN A CA 1
ATOM 3226 C C . ASN A 1 439 ? 9.702 -8.927 -30.016 1.00 95.19 439 ASN A C 1
ATOM 3228 O O . ASN A 1 439 ? 8.750 -9.033 -29.254 1.00 95.19 439 ASN A O 1
ATOM 3232 N N . SER A 1 440 ? 10.308 -7.764 -30.232 1.00 96.38 440 SER A N 1
ATOM 3233 C CA . SER A 1 440 ? 10.006 -6.542 -29.483 1.00 96.38 440 SER A CA 1
ATOM 3234 C C . SER A 1 440 ? 9.790 -5.359 -30.415 1.00 96.38 440 SER A C 1
ATOM 3236 O O . SER A 1 440 ? 10.107 -5.415 -31.604 1.00 96.38 440 SER A O 1
ATOM 3238 N N . CYS A 1 441 ? 9.259 -4.282 -29.856 1.00 96.75 441 CYS A N 1
ATOM 3239 C CA . CYS A 1 441 ? 8.913 -3.064 -30.562 1.00 96.75 441 CYS A CA 1
ATOM 3240 C C . CYS A 1 441 ? 9.770 -1.895 -30.092 1.00 96.75 441 CYS A C 1
ATOM 3242 O O . CYS A 1 441 ? 9.824 -1.616 -28.895 1.00 96.75 441 CYS A O 1
ATOM 3244 N N . VAL A 1 442 ? 10.387 -1.180 -31.029 1.00 97.81 442 VAL A N 1
ATOM 3245 C CA . VAL A 1 442 ? 11.118 0.061 -30.764 1.00 97.81 442 VAL A CA 1
ATOM 3246 C C . VAL A 1 442 ? 10.657 1.117 -31.762 1.00 97.81 442 VAL A C 1
ATOM 3248 O O . VAL A 1 442 ? 10.943 0.998 -32.949 1.00 97.81 442 VAL A O 1
ATOM 3251 N N . PHE A 1 443 ? 9.898 2.114 -31.311 1.00 96.31 443 PHE A N 1
ATOM 3252 C CA . PHE A 1 443 ? 9.228 3.054 -32.217 1.00 96.31 443 PHE A CA 1
ATOM 3253 C C . PHE A 1 443 ? 8.936 4.410 -31.560 1.00 96.31 443 PHE A C 1
ATOM 3255 O O . PHE A 1 443 ? 8.884 4.512 -30.338 1.00 96.31 443 PHE A O 1
ATOM 3262 N N . ASN A 1 444 ? 8.675 5.449 -32.359 1.00 95.81 444 ASN A N 1
ATOM 3263 C CA . ASN A 1 444 ? 8.244 6.774 -31.890 1.00 95.81 444 ASN A CA 1
ATOM 3264 C C . ASN A 1 444 ? 9.189 7.419 -30.858 1.00 95.81 444 ASN A C 1
ATOM 3266 O O . ASN A 1 444 ? 8.733 8.143 -29.970 1.00 95.81 444 ASN A O 1
ATOM 3270 N N . ASN A 1 445 ? 10.495 7.171 -30.944 1.00 97.75 445 ASN A N 1
ATOM 3271 C CA . ASN A 1 445 ? 11.479 7.843 -30.097 1.00 97.75 445 ASN A CA 1
ATOM 3272 C C . ASN A 1 445 ? 11.991 9.120 -30.783 1.00 97.75 445 ASN A C 1
ATOM 3274 O O . ASN A 1 445 ? 12.196 9.151 -31.994 1.00 97.75 445 ASN A O 1
ATOM 3278 N N . GLY A 1 446 ? 12.198 10.195 -30.016 1.00 96.81 446 GLY A N 1
ATOM 3279 C CA . GLY A 1 446 ? 12.624 11.493 -30.558 1.00 96.81 446 GLY A CA 1
ATOM 3280 C C . GLY A 1 446 ? 14.033 11.488 -31.169 1.00 96.81 446 GLY A C 1
ATOM 3281 O O . GLY A 1 446 ? 14.346 12.318 -32.025 1.00 96.81 446 GLY A O 1
ATOM 3282 N N . GLY A 1 447 ? 14.880 10.559 -30.728 1.00 96.56 447 GLY A N 1
ATOM 3283 C CA . GLY A 1 447 ? 16.236 10.299 -31.201 1.00 96.56 447 GLY A CA 1
ATOM 3284 C C . GLY A 1 447 ? 16.339 8.995 -31.995 1.00 96.56 447 GLY A C 1
ATOM 3285 O O . GLY A 1 447 ? 15.579 8.752 -32.926 1.00 96.56 447 GLY A O 1
ATOM 3286 N N . ALA A 1 448 ? 17.333 8.162 -31.675 1.00 98.12 448 ALA A N 1
ATOM 3287 C CA . ALA A 1 448 ? 17.415 6.819 -32.245 1.00 98.12 448 ALA A CA 1
ATOM 3288 C C . ALA A 1 448 ? 16.491 5.863 -31.477 1.00 98.12 448 ALA A C 1
ATOM 3290 O O . ALA A 1 448 ? 16.364 5.980 -30.259 1.00 98.12 448 ALA A O 1
ATOM 3291 N N . GLY A 1 449 ? 15.922 4.861 -32.148 1.00 98.25 449 GLY A N 1
ATOM 3292 C CA . GLY A 1 449 ? 15.298 3.743 -31.440 1.00 98.25 449 GLY A CA 1
ATOM 3293 C C . GLY A 1 449 ? 16.334 3.032 -30.573 1.00 98.25 449 GLY A C 1
ATOM 3294 O O . GLY A 1 449 ? 16.146 2.860 -29.370 1.00 98.25 449 GLY A O 1
ATOM 3295 N N . VAL A 1 450 ? 17.485 2.716 -31.173 1.00 98.38 450 VAL A N 1
ATOM 3296 C CA . VAL A 1 450 ? 18.649 2.174 -30.467 1.00 98.38 450 VAL A CA 1
ATOM 3297 C C . VAL A 1 450 ? 19.922 2.879 -30.926 1.00 98.38 450 VAL A C 1
ATOM 3299 O O . VAL A 1 450 ? 20.254 2.902 -32.113 1.00 98.38 450 VAL A O 1
ATOM 3302 N N . ARG A 1 451 ? 20.678 3.413 -29.967 1.00 97.94 451 ARG A N 1
ATOM 3303 C CA . ARG A 1 451 ? 22.006 3.994 -30.163 1.00 97.94 451 ARG A CA 1
ATOM 3304 C C . ARG A 1 451 ? 23.039 3.162 -29.419 1.00 97.94 451 ARG A C 1
ATOM 3306 O O . ARG A 1 451 ? 23.126 3.230 -28.197 1.00 97.94 451 ARG A O 1
ATOM 3313 N N . ASN A 1 452 ? 23.836 2.400 -30.161 1.00 96.31 452 ASN A N 1
ATOM 3314 C CA . ASN A 1 452 ? 24.971 1.667 -29.620 1.00 96.31 452 ASN A CA 1
ATOM 3315 C C . ASN A 1 452 ? 26.278 2.442 -29.829 1.00 96.31 452 ASN A C 1
ATOM 3317 O O . ASN A 1 452 ? 26.820 2.487 -30.933 1.00 96.31 452 ASN A O 1
ATOM 3321 N N . GLU A 1 453 ? 26.796 3.033 -28.757 1.00 95.38 453 GLU A N 1
ATOM 3322 C CA . GLU A 1 453 ? 28.102 3.702 -28.730 1.00 95.38 453 GLU A CA 1
ATOM 3323 C C . GLU A 1 453 ? 29.229 2.760 -28.278 1.00 95.38 453 GLU A C 1
ATOM 3325 O O . GLU A 1 453 ? 30.401 3.141 -28.246 1.00 95.38 453 GLU A O 1
ATOM 3330 N N . ASN A 1 454 ? 28.894 1.514 -27.935 1.00 90.94 454 ASN A N 1
ATOM 3331 C CA . ASN A 1 454 ? 29.856 0.481 -27.598 1.00 90.94 454 ASN A CA 1
ATOM 3332 C C . ASN A 1 454 ? 30.460 -0.153 -28.862 1.00 90.94 454 ASN A C 1
ATOM 3334 O O . ASN A 1 454 ? 29.806 -0.308 -29.894 1.00 90.94 454 ASN A O 1
ATOM 3338 N N . ALA A 1 455 ? 31.722 -0.580 -28.775 1.00 89.62 455 ALA A N 1
ATOM 3339 C CA . ALA A 1 455 ? 32.367 -1.329 -29.854 1.00 89.62 455 ALA A CA 1
ATOM 3340 C C . ALA A 1 455 ? 31.778 -2.746 -30.015 1.00 89.62 455 ALA A C 1
ATOM 3342 O O . ALA A 1 455 ? 31.835 -3.324 -31.105 1.00 89.62 455 ALA A O 1
ATOM 3343 N N . THR A 1 456 ? 31.219 -3.302 -28.935 1.00 91.00 456 THR A N 1
ATOM 3344 C CA . THR A 1 456 ? 30.580 -4.622 -28.906 1.00 91.00 456 THR A CA 1
ATOM 3345 C C . THR A 1 456 ? 29.308 -4.610 -29.746 1.00 91.00 456 THR A C 1
ATOM 3347 O O . THR A 1 456 ? 28.479 -3.710 -29.619 1.00 91.00 456 THR A O 1
ATOM 3350 N N . GLN A 1 457 ? 29.157 -5.614 -30.611 1.00 93.00 457 GLN A N 1
ATOM 3351 C CA . GLN A 1 457 ? 27.953 -5.784 -31.415 1.00 93.00 457 GLN A CA 1
ATOM 3352 C C . GLN A 1 457 ? 26.787 -6.235 -30.533 1.00 93.00 457 GLN A C 1
ATOM 3354 O O . GLN A 1 457 ? 26.920 -7.216 -29.803 1.00 93.00 457 GLN A O 1
ATOM 3359 N N . ILE A 1 458 ? 25.651 -5.549 -30.638 1.00 94.75 458 ILE A N 1
ATOM 3360 C CA . ILE A 1 458 ? 24.393 -5.979 -30.016 1.00 94.75 458 ILE A CA 1
ATOM 3361 C C . ILE A 1 458 ? 23.552 -6.804 -30.996 1.00 94.75 458 ILE A C 1
ATOM 3363 O O . ILE A 1 458 ? 23.686 -6.656 -32.214 1.00 94.75 458 ILE A O 1
ATOM 3367 N N . ASP A 1 459 ? 22.667 -7.650 -30.474 1.00 96.31 459 ASP A N 1
ATOM 3368 C CA . ASP A 1 459 ? 21.701 -8.399 -31.282 1.00 96.31 459 ASP A CA 1
ATOM 3369 C C . ASP A 1 459 ? 20.315 -7.756 -31.163 1.00 96.31 459 ASP A C 1
ATOM 3371 O O . ASP A 1 459 ? 19.726 -7.752 -30.087 1.00 96.31 459 ASP A O 1
ATOM 3375 N N . ALA A 1 460 ? 19.823 -7.173 -32.253 1.00 96.62 460 ALA A N 1
ATOM 3376 C CA . ALA A 1 460 ? 18.532 -6.494 -32.358 1.00 96.62 460 ALA A CA 1
ATOM 3377 C C . ALA A 1 460 ? 17.711 -7.039 -33.543 1.00 96.62 460 ALA A C 1
ATOM 3379 O O . ALA A 1 460 ? 17.029 -6.297 -34.254 1.00 96.62 460 ALA A O 1
ATOM 3380 N N . ARG A 1 461 ? 17.816 -8.349 -33.794 1.00 96.94 461 ARG A N 1
ATOM 3381 C CA . ARG A 1 461 ? 17.014 -9.060 -34.798 1.00 96.94 461 ARG A CA 1
ATOM 3382 C C . ARG A 1 461 ? 15.608 -9.340 -34.276 1.00 96.94 461 ARG A C 1
ATOM 3384 O O . ARG A 1 461 ? 15.386 -9.481 -33.079 1.00 96.94 461 ARG A O 1
ATOM 3391 N N . ASN A 1 462 ? 14.658 -9.506 -35.189 1.00 96.44 462 ASN A N 1
ATOM 3392 C CA . ASN A 1 462 ? 13.238 -9.702 -34.892 1.00 96.44 462 ASN A CA 1
ATOM 3393 C C . ASN A 1 462 ? 12.657 -8.539 -34.070 1.00 96.44 462 ASN A C 1
ATOM 3395 O O . ASN A 1 462 ? 11.917 -8.751 -33.112 1.00 96.44 462 ASN A O 1
ATOM 3399 N N . VAL A 1 463 ? 13.012 -7.308 -34.444 1.00 97.44 463 VAL A N 1
ATOM 3400 C CA . VAL A 1 463 ? 12.484 -6.076 -33.846 1.00 97.44 463 VAL A CA 1
ATOM 3401 C C . VAL A 1 463 ? 11.612 -5.348 -34.861 1.00 97.44 463 VAL A C 1
ATOM 3403 O O . VAL A 1 463 ? 11.976 -5.262 -36.035 1.00 97.44 463 VAL A O 1
ATOM 3406 N N . TRP A 1 464 ? 10.463 -4.842 -34.416 1.00 97.44 464 TRP A N 1
ATOM 3407 C CA . TRP A 1 464 ? 9.638 -3.902 -35.169 1.00 97.44 464 TRP A CA 1
ATOM 3408 C C . TRP A 1 464 ? 10.127 -2.489 -34.882 1.00 97.44 464 TRP A C 1
ATOM 3410 O O . TRP A 1 464 ? 10.149 -2.067 -33.726 1.00 97.44 464 TRP A O 1
ATOM 3420 N N . TRP A 1 465 ? 10.498 -1.760 -35.931 1.00 97.38 465 TRP A N 1
ATOM 3421 C CA . TRP A 1 465 ? 11.122 -0.439 -35.813 1.00 97.38 465 TRP A CA 1
ATOM 3422 C C . TRP A 1 465 ? 10.135 0.716 -36.027 1.00 97.38 465 TRP A C 1
ATOM 3424 O O . TRP A 1 465 ? 10.542 1.839 -36.297 1.00 97.38 465 TRP A O 1
ATOM 3434 N N . GLY A 1 466 ? 8.827 0.452 -35.985 1.00 95.50 466 GLY A N 1
ATOM 3435 C CA . GLY A 1 466 ? 7.798 1.436 -36.340 1.00 95.50 466 GLY A CA 1
ATOM 3436 C C . GLY A 1 466 ? 7.451 1.481 -37.832 1.00 95.50 466 GLY A C 1
ATOM 3437 O O . GLY A 1 466 ? 6.511 2.178 -38.205 1.00 95.50 466 GLY A O 1
ATOM 3438 N N . ASP A 1 467 ? 8.162 0.734 -38.683 1.00 96.06 467 ASP A N 1
ATOM 3439 C CA . ASP A 1 467 ? 7.926 0.666 -40.129 1.00 96.06 467 ASP A CA 1
ATOM 3440 C C . ASP A 1 467 ? 8.359 -0.696 -40.705 1.00 96.06 467 ASP A C 1
ATOM 3442 O O . ASP A 1 467 ? 9.392 -1.247 -40.313 1.00 96.06 467 ASP A O 1
ATOM 3446 N N . ALA A 1 468 ? 7.598 -1.219 -41.674 1.00 96.12 468 ALA A N 1
ATOM 3447 C CA . ALA A 1 468 ? 7.837 -2.522 -42.305 1.00 96.12 468 ALA A CA 1
ATOM 3448 C C . ALA A 1 468 ? 9.140 -2.580 -43.108 1.00 96.12 468 ALA A C 1
ATOM 3450 O O . ALA A 1 468 ? 9.726 -3.647 -43.289 1.00 96.12 468 ALA A O 1
ATOM 3451 N N . SER A 1 469 ? 9.631 -1.427 -43.562 1.00 97.19 469 SER A N 1
ATOM 3452 C CA . SER A 1 469 ? 10.927 -1.317 -44.232 1.00 97.19 469 SER A CA 1
ATOM 3453 C C . SER A 1 469 ? 12.128 -1.490 -43.290 1.00 97.19 469 SER A C 1
ATOM 3455 O O . SER A 1 469 ? 13.255 -1.589 -43.776 1.00 97.19 469 SER A O 1
ATOM 3457 N N . GLY A 1 470 ? 11.906 -1.563 -41.971 1.00 97.06 470 GLY A N 1
ATOM 3458 C CA . GLY A 1 470 ? 12.941 -1.776 -40.960 1.00 97.06 470 GLY A CA 1
ATOM 3459 C C . GLY A 1 470 ? 13.524 -0.478 -40.388 1.00 97.06 470 GLY A C 1
ATOM 3460 O O . GLY A 1 470 ? 12.970 0.605 -40.604 1.00 97.06 470 GLY A O 1
ATOM 3461 N N . PRO A 1 471 ? 14.641 -0.563 -39.640 1.00 98.25 471 PRO A N 1
ATOM 3462 C CA . PRO A 1 471 ? 15.243 0.608 -39.018 1.00 98.25 471 PRO A CA 1
ATOM 3463 C C . PRO A 1 471 ? 15.850 1.534 -40.069 1.00 98.25 471 PRO A C 1
ATOM 3465 O O . PRO A 1 471 ? 16.448 1.074 -41.047 1.00 98.25 471 PRO A O 1
ATOM 3468 N N . SER A 1 472 ? 15.781 2.838 -39.817 1.00 98.31 472 SER A N 1
ATOM 3469 C CA . SER A 1 472 ? 16.665 3.802 -40.476 1.00 98.31 472 SER A CA 1
ATOM 3470 C C . SER A 1 472 ? 18.067 3.793 -39.833 1.00 98.31 472 SER A C 1
ATOM 3472 O O . SER A 1 472 ? 18.377 2.978 -38.959 1.00 98.31 472 SER A O 1
ATOM 3474 N N . GLY A 1 473 ? 18.964 4.689 -40.256 1.00 96.94 473 GLY A N 1
ATOM 3475 C CA . GLY A 1 473 ? 20.339 4.740 -39.749 1.00 96.94 473 GLY A CA 1
ATOM 3476 C C . GLY A 1 473 ? 21.246 3.755 -40.484 1.00 96.94 473 GLY A C 1
ATOM 3477 O O . GLY A 1 473 ? 21.606 4.010 -41.631 1.00 96.94 473 GLY A O 1
ATOM 3478 N N . ILE A 1 474 ? 21.650 2.661 -39.830 1.00 97.44 474 ILE A N 1
ATOM 3479 C CA . ILE A 1 474 ? 22.433 1.596 -40.487 1.00 97.44 474 ILE A CA 1
ATOM 3480 C C . ILE A 1 474 ? 21.567 0.632 -41.315 1.00 97.44 474 ILE A C 1
ATOM 3482 O O . ILE A 1 474 ? 22.109 -0.116 -42.128 1.00 97.44 474 ILE A O 1
ATOM 3486 N N . GLY A 1 475 ? 20.249 0.630 -41.086 1.00 96.69 475 GLY A N 1
ATOM 3487 C CA . GLY A 1 475 ? 19.283 -0.168 -41.836 1.00 96.69 475 GLY A CA 1
ATOM 3488 C C . GLY A 1 475 ? 18.730 0.557 -43.072 1.00 96.69 475 GLY A C 1
ATOM 3489 O O . GLY A 1 475 ? 18.955 1.758 -43.245 1.00 96.69 475 GLY A O 1
ATOM 3490 N N . PRO A 1 476 ? 18.022 -0.165 -43.959 1.00 97.06 476 PRO A N 1
ATOM 3491 C CA . PRO A 1 476 ? 17.527 0.381 -45.223 1.00 97.06 476 PRO A CA 1
ATOM 3492 C C . PRO A 1 476 ? 16.177 1.116 -45.116 1.00 97.06 476 PRO A C 1
ATOM 3494 O O . PRO A 1 476 ? 15.718 1.653 -46.126 1.00 97.06 476 PRO A O 1
ATOM 3497 N N . GLY A 1 477 ? 15.523 1.097 -43.950 1.00 97.31 477 GLY A N 1
ATOM 3498 C CA . GLY A 1 477 ? 14.124 1.490 -43.782 1.00 97.31 477 GLY A CA 1
ATOM 3499 C C . GLY A 1 477 ? 13.882 2.921 -43.300 1.00 97.31 477 GLY A C 1
ATOM 3500 O O . GLY A 1 477 ? 14.801 3.735 -43.183 1.00 97.31 477 GLY A O 1
ATOM 3501 N N . SER A 1 478 ? 12.611 3.222 -43.024 1.00 97.19 478 SER A N 1
ATOM 3502 C CA . SER A 1 478 ? 12.111 4.503 -42.497 1.00 97.19 478 SER A CA 1
ATOM 3503 C C . SER A 1 478 ? 11.700 4.472 -41.024 1.00 97.19 478 SER A C 1
ATOM 3505 O O . SER A 1 478 ? 11.288 5.510 -40.507 1.00 97.19 478 SER A O 1
ATOM 3507 N N . GLY A 1 479 ? 11.820 3.328 -40.348 1.00 97.56 479 GLY A N 1
ATOM 3508 C CA . GLY A 1 479 ? 11.538 3.212 -38.920 1.00 97.56 479 GLY A CA 1
ATOM 3509 C C . GLY A 1 479 ? 12.533 3.977 -38.042 1.00 97.56 479 GLY A C 1
ATOM 3510 O O . GLY A 1 479 ? 13.497 4.585 -38.526 1.00 97.56 479 GLY A O 1
ATOM 3511 N N . ASP A 1 480 ? 12.324 3.906 -36.730 1.00 97.88 480 ASP A N 1
ATOM 3512 C CA . ASP A 1 480 ? 13.224 4.441 -35.712 1.00 97.88 480 ASP A CA 1
ATOM 3513 C C . ASP A 1 480 ? 14.674 4.021 -35.993 1.00 97.88 480 ASP A C 1
ATOM 3515 O O . ASP A 1 480 ? 14.970 2.879 -36.361 1.00 97.88 480 ASP A O 1
ATOM 3519 N N . ALA A 1 481 ? 15.598 4.971 -35.847 1.00 98.50 481 ALA A N 1
ATOM 3520 C CA . ALA A 1 481 ? 16.971 4.753 -36.275 1.00 98.50 481 ALA A CA 1
ATOM 3521 C C . ALA A 1 481 ? 17.690 3.724 -35.394 1.00 98.50 481 ALA A C 1
ATOM 3523 O O . ALA A 1 481 ? 17.643 3.796 -34.164 1.00 98.50 481 ALA A O 1
ATOM 3524 N N . LEU A 1 482 ? 18.440 2.833 -36.037 1.00 98.31 482 LEU A N 1
ATOM 3525 C CA . LEU A 1 482 ? 19.464 2.015 -35.404 1.00 98.31 482 LEU A CA 1
ATOM 3526 C C . LEU A 1 482 ? 20.835 2.609 -35.729 1.00 98.31 482 LEU A C 1
ATOM 3528 O O . LEU A 1 482 ? 21.199 2.787 -36.894 1.00 98.31 482 LEU A O 1
ATOM 3532 N N . VAL A 1 483 ? 21.606 2.933 -34.695 1.00 97.88 483 VAL A N 1
ATOM 3533 C CA . VAL A 1 483 ? 22.926 3.562 -34.819 1.00 97.88 483 VAL A CA 1
ATOM 3534 C C . VAL A 1 483 ? 23.971 2.700 -34.118 1.00 97.88 483 VAL A C 1
ATOM 3536 O O . VAL A 1 483 ? 23.763 2.284 -32.982 1.00 97.88 483 VAL A O 1
ATOM 3539 N N . GLY A 1 484 ? 25.119 2.483 -34.766 1.00 95.38 484 GLY A N 1
ATOM 3540 C CA . GLY A 1 484 ? 26.265 1.782 -34.177 1.00 95.38 484 GLY A CA 1
ATOM 3541 C C . GLY A 1 484 ? 26.423 0.337 -34.646 1.00 95.38 484 GLY A C 1
ATOM 3542 O O . GLY A 1 484 ? 25.991 -0.022 -35.736 1.00 95.38 484 GLY A O 1
ATOM 3543 N N . ASN A 1 485 ? 27.103 -0.490 -33.848 1.00 94.19 485 ASN A N 1
ATOM 3544 C CA . ASN A 1 485 ? 27.385 -1.884 -34.196 1.00 94.19 485 ASN A CA 1
ATOM 3545 C C . ASN A 1 485 ? 26.248 -2.812 -33.738 1.00 94.19 485 ASN A C 1
ATOM 3547 O O . ASN A 1 485 ? 26.123 -3.089 -32.546 1.00 94.19 485 ASN A O 1
ATOM 3551 N N . ALA A 1 486 ? 25.423 -3.307 -34.660 1.00 96.06 486 ALA A N 1
ATOM 3552 C CA . ALA A 1 486 ? 24.281 -4.155 -34.324 1.00 96.06 486 ALA A CA 1
ATOM 3553 C C . ALA A 1 486 ? 23.937 -5.149 -35.441 1.00 96.06 486 ALA A C 1
ATOM 3555 O O . ALA A 1 486 ? 24.103 -4.848 -36.624 1.00 96.06 486 ALA A O 1
ATOM 3556 N N . LEU A 1 487 ? 23.421 -6.319 -35.060 1.00 96.94 487 LEU A N 1
ATOM 3557 C CA . LEU A 1 487 ? 22.687 -7.213 -35.956 1.00 96.94 487 LEU A CA 1
ATOM 3558 C C . LEU A 1 487 ? 21.212 -6.817 -35.941 1.00 96.94 487 LEU A C 1
ATOM 3560 O O . LEU A 1 487 ? 20.638 -6.694 -34.867 1.00 96.94 487 LEU A O 1
ATOM 3564 N N . PHE A 1 488 ? 20.596 -6.649 -37.108 1.00 96.81 488 PHE A N 1
ATOM 3565 C CA . PHE A 1 488 ? 19.185 -6.248 -37.211 1.00 96.81 488 PHE A CA 1
ATOM 3566 C C . PHE A 1 488 ? 18.394 -7.020 -38.272 1.00 96.81 488 PHE A C 1
ATOM 3568 O O . PHE A 1 488 ? 17.186 -6.842 -38.378 1.00 96.81 488 PHE A O 1
ATOM 3575 N N . GLU A 1 489 ? 19.053 -7.894 -39.042 1.00 96.38 489 GLU A N 1
ATOM 3576 C CA . GLU A 1 489 ? 18.413 -8.765 -40.031 1.00 96.38 489 GLU A CA 1
ATOM 3577 C C . GLU A 1 489 ? 18.260 -10.202 -39.499 1.00 96.38 489 GLU A C 1
ATOM 3579 O O . GLU A 1 489 ? 19.252 -10.797 -39.059 1.00 96.38 489 GLU A O 1
ATOM 3584 N N . PRO A 1 490 ? 17.058 -10.804 -39.569 1.00 96.81 490 PRO A N 1
ATOM 3585 C CA . PRO A 1 490 ? 15.803 -10.201 -40.039 1.00 96.81 490 PRO A CA 1
ATOM 3586 C C . PRO A 1 490 ? 15.220 -9.201 -39.022 1.00 96.81 490 PRO A C 1
ATOM 3588 O O . PRO A 1 490 ? 15.465 -9.337 -37.824 1.00 96.81 490 PRO A O 1
ATOM 3591 N N . TRP A 1 491 ? 14.420 -8.238 -39.490 1.00 97.00 491 TRP A N 1
ATOM 3592 C CA . TRP A 1 491 ? 13.529 -7.411 -38.661 1.00 97.00 491 TRP A CA 1
ATOM 3593 C C . TRP A 1 491 ? 12.070 -7.864 -38.839 1.00 97.00 491 TRP A C 1
ATOM 3595 O O . TRP A 1 491 ? 11.781 -8.706 -39.688 1.00 97.00 491 TRP A O 1
ATOM 3605 N N . LEU A 1 492 ? 11.154 -7.352 -38.013 1.00 95.38 492 LEU A N 1
ATOM 3606 C CA . LEU A 1 492 ? 9.722 -7.645 -38.146 1.00 95.38 492 LEU A CA 1
ATOM 3607 C C . LEU A 1 492 ? 9.088 -6.728 -39.199 1.00 95.38 492 LEU A C 1
ATOM 3609 O O . LEU A 1 492 ? 9.321 -5.525 -39.168 1.00 95.38 492 LEU A O 1
ATOM 3613 N N . GLU A 1 493 ? 8.278 -7.283 -40.101 1.00 93.38 493 GLU A N 1
ATOM 3614 C CA . GLU A 1 493 ? 7.576 -6.528 -41.161 1.00 93.38 493 GLU A CA 1
ATOM 3615 C C . GLU A 1 493 ? 6.128 -6.161 -40.791 1.00 93.38 493 GLU A C 1
ATOM 3617 O O . GLU A 1 493 ? 5.523 -5.319 -41.453 1.00 93.38 493 GLU A O 1
ATOM 3622 N N . ASP A 1 494 ? 5.596 -6.748 -39.717 1.00 87.75 494 ASP A N 1
ATOM 3623 C CA . ASP A 1 494 ? 4.260 -6.472 -39.193 1.00 87.75 494 ASP A CA 1
ATOM 3624 C C . ASP A 1 494 ? 4.345 -5.834 -37.801 1.00 87.75 494 ASP A C 1
ATOM 3626 O O . ASP A 1 494 ? 5.168 -6.222 -36.964 1.00 87.75 494 ASP A O 1
ATOM 3630 N N . ASP A 1 495 ? 3.447 -4.884 -37.542 1.00 83.25 495 ASP A N 1
ATOM 3631 C CA . ASP A 1 495 ? 3.289 -4.247 -36.237 1.00 83.25 495 ASP A CA 1
ATOM 3632 C C . ASP A 1 495 ? 2.730 -5.255 -35.215 1.00 83.25 495 ASP A C 1
ATOM 3634 O O . ASP A 1 495 ? 1.530 -5.538 -35.166 1.00 83.25 495 ASP A O 1
ATOM 3638 N N . LEU A 1 496 ? 3.622 -5.805 -34.388 1.00 73.81 496 LEU A N 1
ATOM 3639 C CA . LEU A 1 496 ? 3.266 -6.677 -33.264 1.00 73.81 496 LEU A CA 1
ATOM 3640 C C . LEU A 1 496 ? 2.888 -5.894 -31.992 1.00 73.81 496 LEU A C 1
ATOM 3642 O O . LEU A 1 496 ? 2.451 -6.496 -31.011 1.00 73.81 496 LEU A O 1
ATOM 3646 N N . CYS A 1 497 ? 3.019 -4.567 -31.992 1.00 71.19 497 CYS A N 1
ATOM 3647 C CA . CYS A 1 497 ? 2.873 -3.706 -30.817 1.00 71.19 497 CYS A CA 1
ATOM 3648 C C . CYS A 1 497 ? 1.398 -3.421 -30.503 1.00 71.19 497 CYS A C 1
ATOM 3650 O O . CYS A 1 497 ? 1.016 -3.294 -29.341 1.00 71.19 497 CYS A O 1
ATOM 3652 N N . MET A 1 498 ? 0.534 -3.420 -31.526 1.00 60.34 498 MET A N 1
ATOM 3653 C CA . MET A 1 498 ? -0.922 -3.271 -31.371 1.00 60.34 498 MET A CA 1
ATOM 3654 C C . MET A 1 498 ? -1.650 -4.535 -30.872 1.00 60.34 498 MET A C 1
ATOM 3656 O O . MET A 1 498 ? -2.845 -4.478 -30.572 1.00 60.34 498 MET A O 1
ATOM 3660 N N . ALA A 1 499 ? -0.965 -5.678 -30.739 1.00 50.03 499 ALA A N 1
ATOM 3661 C CA . ALA A 1 499 ? -1.549 -6.892 -30.156 1.00 50.03 499 ALA A CA 1
ATOM 3662 C C . ALA A 1 499 ? -1.673 -6.831 -28.618 1.00 50.03 499 ALA A C 1
ATOM 3664 O O . ALA A 1 499 ? -2.287 -7.714 -28.014 1.00 50.03 499 ALA A O 1
ATOM 3665 N N . ILE A 1 500 ? -1.126 -5.790 -27.982 1.00 49.12 500 ILE A N 1
ATOM 3666 C CA . ILE A 1 500 ? -1.283 -5.499 -26.554 1.00 49.12 500 ILE A CA 1
ATOM 3667 C C . ILE A 1 500 ? -2.430 -4.489 -26.444 1.00 49.12 500 ILE A C 1
ATOM 3669 O O . ILE A 1 500 ? -2.276 -3.287 -26.632 1.00 49.12 500 ILE A O 1
ATOM 3673 N N . SER A 1 501 ? -3.643 -5.012 -26.273 1.00 39.16 501 SER A N 1
ATOM 3674 C CA . SER A 1 501 ? -4.877 -4.229 -26.342 1.00 39.16 501 SER A CA 1
ATOM 3675 C C . SER A 1 501 ? -4.929 -3.163 -25.244 1.00 39.16 501 SER A C 1
ATOM 3677 O O . SER A 1 501 ? -5.094 -3.488 -24.069 1.00 39.16 501 SER A O 1
ATOM 3679 N N . TYR A 1 502 ? -4.895 -1.887 -25.637 1.00 39.34 502 TYR A N 1
ATOM 3680 C CA . TYR A 1 502 ? -5.337 -0.775 -24.801 1.00 39.34 502 TYR A CA 1
ATOM 3681 C C . TYR A 1 502 ? -6.758 -1.068 -24.298 1.00 39.34 502 TYR A C 1
ATOM 3683 O O . TYR A 1 502 ? -7.726 -1.035 -25.065 1.00 39.34 502 TYR A O 1
ATOM 3691 N N . ARG A 1 503 ? -6.924 -1.345 -22.998 1.00 40.47 503 ARG A N 1
ATOM 3692 C CA . ARG A 1 503 ? -8.241 -1.184 -22.381 1.00 40.47 503 ARG A CA 1
ATOM 3693 C C . ARG A 1 503 ? -8.549 0.304 -22.413 1.00 40.47 503 ARG A C 1
ATOM 3695 O O . ARG A 1 503 ? -7.967 1.079 -21.665 1.00 40.47 503 ARG A O 1
ATOM 3702 N N . LEU A 1 504 ? -9.491 0.682 -23.270 1.00 32.72 504 LEU A N 1
ATOM 3703 C CA . LEU A 1 504 ? -10.208 1.941 -23.159 1.00 32.72 504 LEU A CA 1
ATOM 3704 C C . LEU A 1 504 ? -10.843 1.974 -21.756 1.00 32.72 504 LEU A C 1
ATOM 3706 O O . LEU A 1 504 ? -11.885 1.360 -21.521 1.00 32.72 504 LEU A O 1
ATOM 3710 N N . TYR A 1 505 ? -10.178 2.614 -20.795 1.00 35.44 505 TYR A N 1
ATOM 3711 C CA . TYR A 1 505 ? -10.755 2.882 -19.486 1.00 35.44 505 TYR A CA 1
ATOM 3712 C C . TYR A 1 505 ? -11.836 3.942 -19.702 1.00 35.44 505 TYR A C 1
ATOM 3714 O O . TYR A 1 505 ? -11.545 5.121 -19.882 1.00 35.44 505 TYR A O 1
ATOM 3722 N N . LEU A 1 506 ? -13.094 3.508 -19.780 1.00 34.72 506 LEU A N 1
ATOM 3723 C CA . LEU A 1 506 ? -14.254 4.389 -19.715 1.00 34.72 506 LEU A CA 1
ATOM 3724 C C . LEU A 1 506 ? -14.672 4.474 -18.243 1.00 34.72 506 LEU A C 1
ATOM 3726 O O . LEU A 1 506 ? -15.384 3.580 -17.773 1.00 34.72 506 LEU A O 1
ATOM 3730 N N . PRO A 1 507 ? -14.245 5.497 -17.480 1.00 34.62 507 PRO A N 1
ATOM 3731 C CA . PRO A 1 507 ? -14.775 5.694 -16.145 1.00 34.62 507 PRO A CA 1
ATOM 3732 C C . PRO A 1 507 ? -16.261 6.054 -16.269 1.00 34.62 507 PRO A C 1
ATOM 3734 O O . PRO A 1 507 ? -16.623 7.081 -16.838 1.00 34.62 507 PRO A O 1
ATOM 3737 N N . GLY A 1 508 ? -17.128 5.197 -15.728 1.00 44.44 508 GLY A N 1
ATOM 3738 C CA . GLY A 1 508 ? -18.503 5.571 -15.396 1.00 44.44 508 GLY A CA 1
ATOM 3739 C C . GLY A 1 508 ? -19.587 5.238 -16.421 1.00 44.44 508 GLY A C 1
ATOM 3740 O O . GLY A 1 508 ? -20.311 6.130 -16.848 1.00 44.44 508 GLY A O 1
ATOM 3741 N N . VAL A 1 509 ? -19.816 3.952 -16.711 1.00 35.84 509 VAL A N 1
ATOM 3742 C CA . VAL A 1 509 ? -21.179 3.475 -17.022 1.00 35.84 509 VAL A CA 1
ATOM 3743 C C . VAL A 1 509 ? -21.429 2.123 -16.349 1.00 35.84 509 VAL A C 1
ATOM 3745 O O . VAL A 1 509 ? -21.393 1.072 -16.979 1.00 35.84 509 VAL A O 1
ATOM 3748 N N . LEU A 1 510 ? -21.732 2.151 -15.052 1.00 34.16 510 LEU A N 1
ATOM 3749 C CA . LEU A 1 510 ? -22.630 1.166 -14.452 1.00 34.16 510 LEU A CA 1
ATOM 3750 C C . LEU A 1 510 ? -23.905 1.917 -14.075 1.00 34.16 510 LEU A C 1
ATOM 3752 O O . LEU A 1 510 ? -23.991 2.549 -13.031 1.00 34.16 510 LEU A O 1
ATOM 3756 N N . ASN A 1 511 ? -24.871 1.890 -14.991 1.00 37.56 511 ASN A N 1
ATOM 3757 C CA . ASN A 1 511 ? -26.255 2.260 -14.732 1.00 37.56 511 ASN A CA 1
ATOM 3758 C C . ASN A 1 511 ? -27.115 1.018 -14.980 1.00 37.56 511 ASN A C 1
ATOM 3760 O O . ASN A 1 511 ? -27.470 0.739 -16.127 1.00 37.56 511 ASN A O 1
ATOM 3764 N N . ARG A 1 512 ? -27.427 0.280 -13.914 1.00 35.72 512 ARG A N 1
ATOM 3765 C CA . ARG A 1 512 ? -28.783 0.073 -13.374 1.00 35.72 512 ARG A CA 1
ATOM 3766 C C . ARG A 1 512 ? -28.777 -0.961 -12.263 1.00 35.72 512 ARG A C 1
ATOM 3768 O O . ARG A 1 512 ? -28.146 -2.019 -12.464 1.00 35.72 512 ARG A O 1
#

Foldseek 3Di:
DEFQEEDEAAADPVGAAEADAPCLPAAQNEAAYEYDLYEYEHARYEQERHQNQDQDPPPRHTDQQENEEYDDDPPPSLRYEYEHHNYEQERGQGEPYEYAQLRQVRYHDHQYAFYHHPALEYEHEADPVDAHQAEGEDEDHHNRPAYEYPAAHHHANYEYHYEFQHEYAYFAQHEHEAYNAYEYEQAYDLVGAYEYAHNVNDLPREYAAYEYHQYAYAHHRYEQGNHFDPNPDPFGENEEAQDHHPPAAHEHELYEYEQGAGEPYEHELQCQQRYHYYAYAYYNHPALEYEHEHRPVDHQQEHNAAHEAEAYHHRPAHEYDPPEHEYAAPYEYEYYFQHEYEYFANYEYAYHNEEYHQAYDLAGGYEYEYPVRPAAQRYAAYHAAAHEYEHHRYEFERHCANEEHAAYAYDHECYEFEHHQEESYEDAQHHQYNAEHACYEQFHHNYASYAHPHQHEYEAEQYHQHALQFAPDVGPDDGGHDHDHYDYPPYDNDPPPPSSPDPPPDPDPPDD

Secondary structure (DSSP, 8-state):
-EESSEEEEE-BTTB-EEE--SS--STTSS--EEESS-EEEEEEEEEES-----B-TTT-PBP-S-SEEEPP--TT-----EEEEEEEEE--SSEEEEEEGGGGGG-EEES-EEES-SEEEEEEE--TTS-B-S-EEE---TT--EEEESS-EEESSSEEEE-TT-EEEE-TT-EEEEEEEEEEEEE--SSS-EEEEETTSSGGG---EEEEEEEEEEEESEEEES----SS-SS-EEEEEEE--TT--EEEES-EEES-SSEEEEEETTGGGGEEEES-EEES-SEEEEEEE--TTT--SB-SS-EEE---BT--EEEEPTT-EEEETT-EEEEETT-EEEE-TT--EEEEEEEEEEE-BTTB-EEEEETT-SSTTSB--EEEEEEEEEEESEEEESBSSSEEESS-EEEEES-EEE--SS-SEEE-SSS---EEEESEEEE--SSEEEEE-SSSPEE--SEE-SSTT-EEETSSSSEEEEESSEE--S--SS--GGGS------------